Protein AF-A0A7R9WYL9-F1 (afdb_monomer)

InterPro domains:
  IPR022708 Serine/threonine-protein kinase Atg1-like, tMIT domain [PF12063] (160-292)

Secondary structure (DSSP, 8-state):
-PPPPPHHHHHHHHHHHHHHHHHHHHHHHHHHHHHHHHHHHHHHHHHHHHTTS-TT---------PPPP----------------------------------------------------------------------------------S----S--------------------------------HHHHHHHHHHHHHHHHHHHHHHHHHHHHHHHHHHHHHHHHHHHHHHT-S-----------PPPTHHHHHHHHHHHHHHHHHHHHHHHHHHHHHHHHHHHHHHHHHHTT--PPPPPPPPHHHHHHHHHHHHHHHHHHHHHTT-HHHHHHHHHHHHHHHHHHHT-TTS-HHHHHHHHHHHHHHHHHHHHHHHHHHHHHHHHHHTTTTSSS-------PPPPPPP----------

Sequence (421 aa):
STSPPRLDIQLATANKLLATAEDVGRRAISVAHLGDTRAFLAMRLLVSGGESSSMLSSMPMEGVIEEPADAGAANIRGSSNGNVSDSGSRSRGNMRNDDNKNATGDDDDSENGSKGSSSTEVMSSTRRRSSISERAMADAKKIVDEEAEEMPFAIGPEAAPVSLPSRQSHSMYSTSKPANSKPPQAKATPSSIRAHFAEALSCYLKALRMIKSAVSGAQKVGKEYEILSAQMGNQNVAPPAPQSSPASSSPPPTDFAQLMKRCEVTTQWLSGQFKGVLERADASQTEINKMQMAASNRSVPATTPMGIEELIYNHSLACGREGAVKQLLGQHEAARSCYRSAGLLIETLMMEQSITKSDRKILEEYVDGFAVRINEVDQLMMQQSRMATSVTSSRRGSGIVGLIAPPPAAPSFLVSPTLQR

pLDDT: mean 74.79, std 23.96, range [29.45, 98.69]

Organism: NCBI:txid1486917

Solvent-accessible surface area (backbone atoms only — not comparable to full-atom values): 27100 Å² total; per-residue (Å²): 135,82,76,77,78,58,66,67,59,54,51,54,47,42,53,52,46,39,52,49,18,52,50,42,34,56,43,17,50,55,38,31,50,52,13,51,54,28,38,48,53,21,52,51,37,53,59,69,44,49,78,81,61,61,86,79,58,70,73,75,79,86,80,75,91,79,80,88,78,90,80,87,80,89,85,83,86,90,82,88,80,86,81,88,80,85,83,82,84,78,89,76,87,80,80,88,80,82,88,86,80,87,80,91,79,89,82,83,90,81,90,77,89,82,88,77,91,78,86,79,80,76,83,75,78,84,74,79,83,81,86,79,85,89,77,84,87,88,87,84,89,82,82,85,87,90,81,89,79,79,75,97,74,81,78,74,95,82,73,82,83,81,78,75,78,84,76,78,83,70,86,88,86,74,98,67,83,90,68,91,67,76,74,79,78,76,75,62,45,73,65,59,35,42,47,27,24,51,50,13,31,48,24,23,59,50,16,46,53,37,28,52,51,18,39,54,43,23,51,48,41,50,52,58,45,54,53,52,52,54,57,56,62,67,68,68,73,67,80,85,72,93,72,95,73,83,86,74,88,71,79,68,76,60,63,61,57,50,52,52,54,50,36,50,53,48,35,54,50,46,52,53,50,42,52,59,43,48,56,53,30,52,53,31,49,51,52,44,51,56,54,50,66,75,38,75,88,55,95,68,83,79,76,81,75,76,52,63,67,58,52,42,51,56,47,20,55,49,30,38,52,51,12,54,53,28,44,75,70,67,38,44,71,61,13,42,51,24,23,52,53,15,31,47,42,45,55,52,55,68,72,44,87,86,61,50,76,70,58,46,53,56,44,50,54,50,38,53,51,31,52,53,51,39,52,54,44,51,51,52,54,54,53,51,56,56,56,64,59,55,69,70,68,72,81,83,80,76,89,83,82,84,86,81,77,78,78,80,80,75,83,83,78,84,78,78,90,79,82,89,134

Structure (mmCIF, N/CA/C/O backbone):
data_AF-A0A7R9WYL9-F1
#
_entry.id   AF-A0A7R9WYL9-F1
#
loop_
_atom_site.group_PDB
_atom_site.id
_atom_site.type_symbol
_atom_site.label_atom_id
_atom_site.label_alt_id
_atom_site.label_comp_id
_atom_site.label_asym_id
_atom_site.label_entity_id
_atom_site.label_seq_id
_atom_site.pdbx_PDB_ins_code
_atom_site.Cartn_x
_atom_site.Cartn_y
_atom_site.Cartn_z
_atom_site.occupancy
_atom_site.B_iso_or_equiv
_atom_site.auth_seq_id
_atom_site.auth_comp_id
_atom_site.auth_asym_id
_atom_site.auth_atom_id
_atom_site.pdbx_PDB_model_num
ATOM 1 N N . SER A 1 1 ? -26.271 24.055 29.180 1.00 56.97 1 SER A N 1
ATOM 2 C CA . SER A 1 1 ? -25.423 22.928 29.606 1.00 56.97 1 SER A CA 1
ATOM 3 C C . SER A 1 1 ? -25.508 21.848 28.542 1.00 56.97 1 SER A C 1
ATOM 5 O O . SER A 1 1 ? -26.584 21.328 28.283 1.00 56.97 1 SER A O 1
ATOM 7 N N . THR A 1 2 ? -24.415 21.567 27.842 1.00 62.88 2 THR A N 1
ATOM 8 C CA . THR A 1 2 ? -24.343 20.439 26.906 1.00 62.88 2 THR A CA 1
ATOM 9 C C . THR A 1 2 ? -24.115 19.171 27.725 1.00 62.88 2 THR A C 1
ATOM 11 O O . THR A 1 2 ? -23.187 19.122 28.529 1.00 62.88 2 THR A O 1
ATOM 14 N N . SER A 1 3 ? -24.993 18.169 27.605 1.00 68.56 3 SER A N 1
ATOM 15 C CA . SER A 1 3 ? -24.775 16.894 28.297 1.00 68.56 3 SER A CA 1
ATOM 16 C C . SER A 1 3 ? -23.448 16.295 27.822 1.00 68.56 3 SER A C 1
ATOM 18 O O . SER A 1 3 ? -23.204 16.325 26.610 1.00 68.56 3 SER A O 1
ATOM 20 N N . PRO A 1 4 ? -22.605 15.741 28.710 1.00 69.12 4 PRO A N 1
ATOM 21 C CA . PRO A 1 4 ? -21.363 15.111 28.289 1.00 69.12 4 PRO A CA 1
ATOM 22 C C . PRO A 1 4 ? -21.661 14.036 27.229 1.00 69.12 4 PRO A C 1
ATOM 24 O O . PRO A 1 4 ? -22.627 13.278 27.384 1.00 69.12 4 PRO A O 1
ATOM 27 N N . PRO A 1 5 ? -20.888 13.982 26.128 1.00 73.62 5 PRO A N 1
ATOM 28 C CA . PRO A 1 5 ? -21.077 12.966 25.104 1.00 73.62 5 PRO A CA 1
ATOM 29 C C . PRO A 1 5 ? -20.967 11.581 25.743 1.00 73.62 5 PRO A C 1
ATOM 31 O O . PRO A 1 5 ? -20.007 11.308 26.467 1.00 73.62 5 PRO A O 1
ATOM 34 N N . ARG A 1 6 ? -21.965 10.723 25.487 1.00 90.12 6 ARG A N 1
ATOM 35 C CA . ARG A 1 6 ? -22.036 9.363 26.045 1.00 90.12 6 ARG A CA 1
ATOM 36 C C . ARG A 1 6 ? -20.717 8.628 25.788 1.00 90.12 6 ARG A C 1
ATOM 38 O O . ARG A 1 6 ? -20.251 8.610 24.649 1.00 90.12 6 ARG A O 1
ATOM 45 N N . LEU A 1 7 ? -20.135 8.032 26.832 1.00 87.38 7 LEU A N 1
ATOM 46 C CA . LEU A 1 7 ? -18.843 7.328 26.775 1.00 87.38 7 LEU A CA 1
ATOM 47 C C . LEU A 1 7 ? -18.797 6.287 25.647 1.00 87.38 7 LEU A C 1
ATOM 49 O O . LEU A 1 7 ? -17.792 6.189 24.947 1.00 87.38 7 LEU A O 1
ATOM 53 N N . ASP A 1 8 ? -19.913 5.603 25.394 1.00 87.81 8 ASP A N 1
ATOM 54 C CA . ASP A 1 8 ? -20.041 4.617 24.315 1.00 87.81 8 ASP A CA 1
ATOM 55 C C . ASP A 1 8 ? -19.747 5.210 22.927 1.00 87.81 8 ASP A C 1
ATOM 57 O O . ASP A 1 8 ? -19.088 4.584 22.097 1.00 87.81 8 ASP A O 1
ATOM 61 N N . ILE A 1 9 ? -20.188 6.449 22.676 1.00 91.81 9 ILE A N 1
ATOM 62 C CA . ILE A 1 9 ? -19.958 7.148 21.402 1.00 91.81 9 ILE A CA 1
ATOM 63 C C . ILE A 1 9 ? -18.471 7.481 21.254 1.00 91.81 9 ILE A C 1
ATOM 65 O O . ILE A 1 9 ? -17.908 7.346 20.165 1.00 91.81 9 ILE A O 1
ATOM 69 N N . GLN A 1 10 ? -17.821 7.889 22.344 1.00 91.75 10 GLN A N 1
ATOM 70 C CA . GLN A 1 10 ? -16.394 8.203 22.343 1.00 91.75 10 GLN A CA 1
ATOM 71 C C . GLN A 1 10 ? -15.554 6.944 22.111 1.00 91.75 10 GLN A C 1
ATOM 73 O O . GLN A 1 10 ? -14.660 6.954 21.266 1.00 91.75 10 GLN A O 1
ATOM 78 N N . LEU A 1 11 ? -15.902 5.834 22.770 1.00 90.81 11 LEU A N 1
ATOM 79 C CA . LEU A 1 11 ? -15.241 4.541 22.593 1.00 90.81 11 LEU A CA 1
ATOM 80 C C . LEU A 1 11 ? -15.385 4.018 21.157 1.00 90.81 11 LEU A C 1
ATOM 82 O O . LEU A 1 11 ? -14.402 3.603 20.539 1.00 90.81 11 LEU A O 1
ATOM 86 N N . ALA A 1 12 ? -16.592 4.089 20.590 1.00 92.69 12 ALA A N 1
ATOM 87 C CA . ALA A 1 12 ? -16.840 3.704 19.203 1.00 92.69 12 ALA A CA 1
ATOM 88 C C . ALA A 1 12 ? -16.039 4.572 18.216 1.00 92.69 12 ALA A C 1
ATOM 90 O O . ALA A 1 12 ? -15.465 4.059 17.252 1.00 92.69 12 ALA A O 1
ATOM 91 N N . THR A 1 13 ? -15.951 5.878 18.482 1.00 94.69 13 THR A N 1
ATOM 92 C CA . THR A 1 13 ? -15.170 6.822 17.670 1.00 94.69 13 THR A CA 1
ATOM 93 C C . THR A 1 13 ? -13.675 6.509 17.737 1.00 94.69 13 THR A C 1
ATOM 95 O O . THR A 1 13 ? -13.032 6.398 16.694 1.00 94.69 13 THR A O 1
ATOM 98 N N . ALA A 1 14 ? -13.132 6.280 18.934 1.00 94.56 14 ALA A N 1
ATOM 99 C CA . ALA A 1 14 ? -11.739 5.891 19.149 1.00 94.56 14 ALA A CA 1
ATOM 100 C C . ALA A 1 14 ? -11.385 4.591 18.409 1.00 94.56 14 ALA A C 1
ATOM 102 O O . ALA A 1 14 ? -10.380 4.525 17.699 1.00 94.56 14 ALA A O 1
ATOM 103 N N . ASN A 1 15 ? -12.249 3.576 18.492 1.00 95.44 15 ASN A N 1
ATOM 104 C CA . ASN A 1 15 ? -12.060 2.317 17.774 1.00 95.44 15 ASN A CA 1
ATOM 105 C C . ASN A 1 15 ? -12.069 2.513 16.245 1.00 95.44 15 ASN A C 1
ATOM 107 O O . ASN A 1 15 ? -11.243 1.930 15.540 1.00 95.44 15 ASN A O 1
ATOM 111 N N . LYS A 1 16 ? -12.956 3.371 15.719 1.00 97.06 16 LYS A N 1
ATOM 112 C CA . LYS A 1 16 ? -13.002 3.713 14.287 1.00 97.06 16 LYS A CA 1
ATOM 113 C C . LYS A 1 16 ? -11.744 4.458 13.831 1.00 97.06 16 LYS A C 1
ATOM 115 O O . LYS A 1 16 ? -11.208 4.155 12.764 1.00 97.06 16 LYS A O 1
ATOM 120 N N . LEU A 1 17 ? -11.254 5.406 14.628 1.00 97.19 17 LEU A N 1
ATOM 121 C CA . LEU A 1 17 ? -10.015 6.135 14.344 1.00 97.19 17 LEU A CA 1
ATOM 122 C C . LEU A 1 17 ? -8.801 5.201 14.347 1.00 97.19 17 LEU A C 1
ATOM 124 O O . LEU A 1 17 ? -7.984 5.272 13.430 1.00 97.19 17 LEU A O 1
ATOM 128 N N . LEU A 1 18 ? -8.716 4.280 15.312 1.00 97.56 18 LEU A N 1
ATOM 129 C CA . LEU A 1 18 ? -7.647 3.282 15.359 1.00 97.56 18 LEU A CA 1
ATOM 130 C C . LEU A 1 18 ? -7.692 2.349 14.144 1.00 97.56 18 LEU A C 1
ATOM 132 O O . LEU A 1 18 ? -6.665 2.122 13.510 1.00 97.56 18 LEU A O 1
ATOM 136 N N . ALA A 1 19 ? -8.878 1.863 13.767 1.00 97.50 19 ALA A N 1
ATOM 137 C CA . ALA A 1 19 ? -9.046 1.045 12.566 1.00 97.50 19 ALA A CA 1
ATOM 138 C C . ALA A 1 19 ? -8.633 1.798 11.288 1.00 97.50 19 ALA A C 1
ATOM 140 O O . ALA A 1 19 ? -7.991 1.224 10.412 1.00 97.50 19 ALA A O 1
ATOM 141 N N . THR A 1 20 ? -8.938 3.096 11.208 1.00 97.44 20 THR A N 1
ATOM 142 C CA . THR A 1 20 ? -8.508 3.955 10.094 1.00 97.44 20 THR A CA 1
ATOM 143 C C . THR A 1 20 ? -6.983 4.085 10.060 1.00 97.44 20 THR A C 1
ATOM 145 O O . THR A 1 20 ? -6.377 3.940 9.004 1.00 97.44 20 THR A O 1
ATOM 148 N N . ALA A 1 21 ? -6.335 4.300 11.209 1.00 97.88 21 ALA A N 1
ATOM 149 C CA . ALA A 1 21 ? -4.876 4.368 11.291 1.00 97.88 21 ALA A CA 1
ATOM 150 C C . ALA A 1 21 ? -4.206 3.051 10.857 1.00 97.88 21 ALA A C 1
ATOM 152 O O . ALA A 1 21 ? -3.225 3.070 10.112 1.00 97.88 21 ALA A O 1
ATOM 153 N N . GLU A 1 22 ? -4.751 1.904 11.270 1.00 98.06 22 GLU A N 1
ATOM 154 C CA . GLU A 1 22 ? -4.279 0.587 10.828 1.00 98.06 22 GLU A CA 1
ATOM 155 C C . GLU A 1 22 ? -4.400 0.410 9.307 1.00 98.06 22 GLU A C 1
ATOM 157 O O . GLU A 1 22 ? -3.471 -0.100 8.677 1.00 98.06 22 GLU A O 1
ATOM 162 N N . ASP A 1 23 ? -5.522 0.827 8.714 1.00 97.19 23 ASP A N 1
ATOM 163 C CA . ASP A 1 23 ? -5.755 0.757 7.268 1.00 97.19 23 ASP A CA 1
ATOM 164 C C . ASP A 1 23 ? -4.734 1.599 6.488 1.00 97.19 23 ASP A C 1
ATOM 166 O O . ASP A 1 23 ? -4.032 1.082 5.614 1.00 97.19 23 ASP A O 1
ATOM 170 N N . VAL A 1 24 ? -4.541 2.861 6.887 1.00 97.69 24 VAL A N 1
ATOM 171 C CA . VAL A 1 24 ? -3.526 3.750 6.293 1.00 97.69 24 VAL A CA 1
ATOM 172 C C . VAL A 1 24 ? -2.123 3.150 6.407 1.00 97.69 24 VAL A C 1
ATOM 174 O O . VAL A 1 24 ? -1.345 3.213 5.453 1.00 97.69 24 VAL A O 1
ATOM 177 N N . GLY A 1 25 ? -1.801 2.514 7.535 1.00 97.75 25 GLY A N 1
ATOM 178 C CA . GLY A 1 25 ? -0.542 1.794 7.722 1.00 97.75 25 GLY A CA 1
ATOM 179 C C . GLY A 1 25 ? -0.333 0.655 6.722 1.00 97.75 25 GLY A C 1
ATOM 180 O O . GLY A 1 25 ? 0.726 0.563 6.103 1.00 97.75 25 GLY A O 1
ATOM 181 N N . ARG A 1 26 ? -1.343 -0.200 6.512 1.00 97.12 26 ARG A N 1
ATOM 182 C CA . ARG A 1 26 ? -1.270 -1.317 5.544 1.00 97.12 26 ARG A CA 1
ATOM 183 C C . ARG A 1 26 ? -1.110 -0.823 4.107 1.00 97.12 26 ARG A C 1
ATOM 185 O O . ARG A 1 26 ? -0.323 -1.388 3.342 1.00 97.12 26 ARG A O 1
ATOM 192 N N . ARG A 1 27 ? -1.817 0.249 3.745 1.00 97.31 27 ARG A N 1
ATOM 193 C CA . ARG A 1 27 ? -1.675 0.913 2.441 1.00 97.31 27 ARG A CA 1
ATOM 194 C C . ARG A 1 27 ? -0.262 1.442 2.240 1.00 97.31 27 ARG A C 1
ATOM 196 O O . ARG A 1 27 ? 0.357 1.173 1.214 1.00 97.31 27 ARG A O 1
ATOM 203 N N . ALA A 1 28 ? 0.288 2.110 3.250 1.00 97.94 28 ALA A N 1
ATOM 204 C CA . ALA A 1 28 ? 1.641 2.643 3.192 1.00 97.94 28 ALA A CA 1
ATOM 205 C C . ALA A 1 28 ? 2.699 1.551 2.969 1.00 97.94 28 ALA A C 1
ATOM 207 O O . ALA A 1 28 ? 3.619 1.735 2.176 1.00 97.94 28 ALA A O 1
ATOM 208 N N . ILE A 1 29 ? 2.543 0.389 3.608 1.00 98.00 29 ILE A N 1
ATOM 209 C CA . ILE A 1 29 ? 3.430 -0.766 3.395 1.00 98.00 29 ILE A CA 1
ATOM 210 C C . ILE A 1 29 ? 3.312 -1.298 1.966 1.00 98.00 29 ILE A C 1
ATOM 212 O O . ILE A 1 29 ? 4.320 -1.639 1.357 1.00 98.00 29 ILE A O 1
ATOM 216 N N . SER A 1 30 ? 2.106 -1.311 1.396 1.00 97.38 30 SER A N 1
ATOM 217 C CA . SER A 1 30 ? 1.908 -1.708 -0.005 1.00 97.38 30 SER A CA 1
ATOM 218 C C . SER A 1 30 ? 2.648 -0.769 -0.968 1.00 97.38 30 SER A C 1
ATOM 220 O O . SER A 1 30 ? 3.282 -1.231 -1.915 1.00 97.38 30 SER A O 1
ATOM 222 N N . VAL A 1 31 ? 2.656 0.539 -0.688 1.00 97.88 31 VAL A N 1
ATOM 223 C CA . VAL A 1 31 ? 3.465 1.518 -1.439 1.00 97.88 31 VAL A CA 1
ATOM 224 C C . VAL A 1 31 ? 4.966 1.289 -1.223 1.00 97.88 31 VAL A C 1
ATOM 226 O O . VAL A 1 31 ? 5.741 1.393 -2.171 1.00 97.88 31 VAL A O 1
ATOM 229 N N . ALA A 1 32 ? 5.400 0.924 -0.014 1.00 98.31 32 ALA A N 1
ATOM 230 C CA . ALA A 1 32 ? 6.799 0.578 0.239 1.00 98.31 32 ALA A CA 1
ATOM 231 C C . ALA A 1 32 ? 7.244 -0.672 -0.544 1.00 98.31 32 ALA A C 1
ATOM 233 O O . ALA A 1 32 ? 8.326 -0.660 -1.119 1.00 98.31 32 ALA A O 1
ATOM 234 N N . HIS A 1 33 ? 6.402 -1.704 -0.659 1.00 97.75 33 HIS A N 1
ATOM 235 C CA . HIS A 1 33 ? 6.695 -2.893 -1.475 1.00 97.75 33 HIS A CA 1
ATOM 236 C C . HIS A 1 33 ? 6.811 -2.582 -2.976 1.00 97.75 33 HIS A C 1
ATOM 238 O O . HIS A 1 33 ? 7.617 -3.191 -3.687 1.00 97.75 33 HIS A O 1
ATOM 244 N N . LEU A 1 34 ? 6.049 -1.604 -3.476 1.00 97.69 34 LEU A N 1
ATOM 245 C CA . LEU A 1 34 ? 6.277 -1.067 -4.820 1.00 97.69 34 LEU A CA 1
ATOM 246 C C . LEU A 1 34 ? 7.682 -0.450 -4.919 1.00 97.69 34 LEU A C 1
ATOM 248 O O . LEU A 1 34 ? 8.397 -0.720 -5.884 1.00 97.69 34 LEU A O 1
ATOM 252 N N . GLY A 1 35 ? 8.109 0.295 -3.897 1.00 98.06 35 GLY A N 1
ATOM 253 C CA . GLY A 1 35 ? 9.484 0.787 -3.776 1.00 98.06 35 GLY A CA 1
ATOM 254 C C . GLY A 1 35 ? 10.525 -0.335 -3.832 1.00 98.06 35 GLY A C 1
ATOM 255 O O . GLY A 1 35 ? 11.459 -0.253 -4.631 1.00 98.06 35 GLY A O 1
ATOM 256 N N . ASP A 1 36 ? 10.315 -1.423 -3.083 1.00 98.19 36 ASP A N 1
ATOM 257 C CA . ASP A 1 36 ? 11.204 -2.596 -3.078 1.00 98.19 36 ASP A CA 1
ATOM 258 C C . ASP A 1 36 ? 11.326 -3.208 -4.481 1.00 98.19 36 ASP A C 1
ATOM 260 O O . ASP A 1 36 ? 12.420 -3.546 -4.934 1.00 98.19 36 ASP A O 1
ATOM 264 N N . THR A 1 37 ? 10.213 -3.289 -5.215 1.00 97.50 37 THR A N 1
ATOM 265 C CA . THR A 1 37 ? 10.191 -3.802 -6.593 1.00 97.50 37 THR A CA 1
ATOM 266 C C . THR A 1 37 ? 11.036 -2.933 -7.527 1.00 97.50 37 THR A C 1
ATOM 268 O O . THR A 1 37 ? 11.761 -3.452 -8.378 1.00 97.50 37 THR A O 1
ATOM 271 N N . ARG A 1 38 ? 10.992 -1.604 -7.368 1.00 97.50 38 ARG A N 1
ATOM 272 C CA . ARG A 1 38 ? 11.806 -0.668 -8.162 1.00 97.50 38 ARG A CA 1
ATOM 273 C C . ARG A 1 38 ? 13.283 -0.737 -7.797 1.00 97.50 38 ARG A C 1
ATOM 275 O O . ARG A 1 38 ? 14.119 -0.830 -8.695 1.00 97.50 38 ARG A O 1
ATOM 282 N N . ALA A 1 39 ? 13.605 -0.790 -6.507 1.00 97.94 39 ALA A N 1
ATOM 283 C CA . ALA A 1 39 ? 14.974 -0.984 -6.040 1.00 97.94 39 ALA A CA 1
ATOM 284 C C . ALA A 1 39 ? 15.554 -2.316 -6.549 1.00 97.94 39 ALA A C 1
ATOM 286 O O . ALA A 1 39 ? 16.678 -2.355 -7.045 1.00 97.94 39 ALA A O 1
ATOM 287 N N . PHE A 1 40 ? 14.765 -3.394 -6.524 1.00 97.69 40 PHE A N 1
ATOM 288 C CA . PHE A 1 40 ? 15.161 -4.693 -7.065 1.00 97.69 40 PHE A CA 1
ATOM 289 C C . PHE A 1 40 ? 15.461 -4.637 -8.568 1.00 97.69 40 PHE A C 1
ATOM 291 O O . PHE A 1 40 ? 16.472 -5.184 -9.008 1.00 97.69 40 PHE A O 1
ATOM 298 N N . LEU A 1 41 ? 14.636 -3.947 -9.365 1.00 96.06 41 LEU A N 1
ATOM 299 C CA . LEU A 1 41 ? 14.913 -3.755 -10.793 1.00 96.06 41 LEU A CA 1
ATOM 300 C C . LEU A 1 41 ? 16.233 -3.010 -11.020 1.00 96.06 41 LEU A C 1
ATOM 302 O O . LEU A 1 41 ? 17.016 -3.418 -11.879 1.00 96.06 41 LEU A O 1
ATOM 306 N N . ALA A 1 42 ? 16.504 -1.970 -10.231 1.00 96.12 42 ALA A N 1
ATOM 307 C CA . ALA A 1 42 ? 17.756 -1.224 -10.301 1.00 96.12 42 ALA A CA 1
ATOM 308 C C . ALA A 1 42 ? 18.969 -2.104 -9.954 1.00 96.12 42 ALA A C 1
ATOM 310 O O . ALA A 1 42 ? 19.937 -2.150 -10.713 1.00 96.12 42 ALA A O 1
ATOM 311 N N . MET A 1 43 ? 18.891 -2.864 -8.856 1.00 96.44 43 MET A N 1
ATOM 312 C CA . MET A 1 43 ? 19.940 -3.805 -8.445 1.00 96.44 43 MET A CA 1
ATOM 313 C C . MET A 1 43 ? 20.181 -4.889 -9.496 1.00 96.44 43 MET A C 1
ATOM 315 O O . MET A 1 43 ? 21.325 -5.188 -9.826 1.00 96.44 43 MET A O 1
ATOM 319 N N . ARG A 1 44 ? 19.117 -5.439 -10.086 1.00 95.12 44 ARG A N 1
ATOM 320 C CA . ARG A 1 44 ? 19.232 -6.433 -11.157 1.00 95.12 44 ARG A CA 1
ATOM 321 C C . ARG A 1 44 ? 19.978 -5.868 -12.367 1.00 95.12 44 ARG A C 1
ATOM 323 O O . ARG A 1 44 ? 20.836 -6.546 -12.919 1.00 95.12 44 ARG A O 1
ATOM 330 N N . LEU A 1 45 ? 19.686 -4.626 -12.758 1.00 93.94 45 LEU A N 1
ATOM 331 C CA . LEU A 1 45 ? 20.388 -3.947 -13.850 1.00 93.94 45 LEU A CA 1
ATOM 332 C C . LEU A 1 45 ? 21.859 -3.652 -13.518 1.00 93.94 45 LEU A C 1
ATOM 334 O O . LEU A 1 45 ? 22.696 -3.747 -14.413 1.00 93.94 45 LEU A O 1
ATOM 338 N N . LEU A 1 46 ? 22.184 -3.330 -12.261 1.00 92.94 46 LEU A N 1
ATOM 339 C CA . LEU A 1 46 ? 23.573 -3.182 -11.807 1.00 92.94 46 LEU A CA 1
ATOM 340 C C . LEU A 1 46 ? 24.353 -4.490 -11.960 1.00 92.94 46 LEU A C 1
ATOM 342 O O . LEU A 1 46 ? 25.445 -4.482 -12.525 1.00 92.94 46 LEU A O 1
ATOM 346 N N . VAL A 1 47 ? 23.775 -5.606 -11.509 1.00 92.06 47 VAL A N 1
ATOM 347 C CA . VAL A 1 47 ? 24.406 -6.932 -11.598 1.00 92.06 47 VAL A CA 1
ATOM 348 C C . VAL A 1 47 ? 24.584 -7.348 -13.059 1.00 92.06 47 VAL A C 1
ATOM 350 O O . VAL A 1 47 ? 25.690 -7.691 -13.464 1.00 92.06 47 VAL A O 1
ATOM 353 N N . SER A 1 48 ? 23.539 -7.233 -13.885 1.00 89.94 48 SER A N 1
ATOM 354 C CA . SER A 1 48 ? 23.615 -7.600 -15.307 1.00 89.94 48 SER A CA 1
ATOM 355 C C . SER A 1 48 ? 24.512 -6.676 -16.141 1.00 89.94 48 SER A C 1
ATOM 357 O O . SER A 1 48 ? 25.016 -7.089 -17.179 1.00 89.94 48 SER A O 1
ATOM 359 N N . GLY A 1 49 ? 24.707 -5.419 -15.731 1.00 84.38 49 GLY A N 1
ATOM 360 C CA . GLY A 1 49 ? 25.595 -4.480 -16.422 1.00 84.38 49 GLY A CA 1
ATOM 361 C C . GLY A 1 49 ? 27.082 -4.691 -16.114 1.00 84.38 49 GLY A C 1
ATOM 362 O O . GLY A 1 49 ? 27.930 -4.363 -16.949 1.00 84.38 49 GLY A O 1
ATOM 363 N N . GLY A 1 50 ? 27.401 -5.249 -14.940 1.00 71.06 50 GLY A N 1
ATOM 364 C CA . GLY A 1 50 ? 28.772 -5.445 -14.461 1.00 71.06 50 GLY A CA 1
ATOM 365 C C . GLY A 1 50 ? 29.570 -6.496 -15.237 1.00 71.06 50 GLY A C 1
ATOM 366 O O . GLY A 1 50 ? 30.780 -6.349 -15.391 1.00 71.06 50 GLY A O 1
ATOM 367 N N . GLU A 1 51 ? 28.906 -7.505 -15.805 1.00 61.03 51 GLU A N 1
ATOM 368 C CA . GLU A 1 51 ? 29.568 -8.623 -16.500 1.00 61.03 51 GLU A CA 1
ATOM 369 C C . GLU A 1 51 ? 30.261 -8.201 -17.807 1.00 61.03 51 GLU A C 1
ATOM 371 O O . GLU A 1 51 ? 31.242 -8.810 -18.226 1.00 61.03 51 GLU A O 1
ATOM 376 N N . SER A 1 52 ? 29.819 -7.102 -18.425 1.00 56.72 52 SER A N 1
ATOM 377 C CA . SER A 1 52 ? 30.471 -6.523 -19.610 1.00 56.72 52 SER A CA 1
ATOM 378 C C . SER A 1 52 ? 31.647 -5.589 -19.295 1.00 56.72 52 SER A C 1
ATOM 380 O O . SER A 1 52 ? 32.303 -5.111 -20.219 1.00 56.72 52 SER A O 1
ATOM 382 N N . SER A 1 53 ? 31.937 -5.330 -18.016 1.00 51.88 53 SER A N 1
ATOM 383 C CA . SER A 1 53 ? 33.035 -4.465 -17.580 1.00 51.88 53 SER A CA 1
ATOM 384 C C . SER A 1 53 ? 34.145 -5.274 -16.900 1.00 51.88 53 SER A C 1
ATOM 386 O O . SER A 1 53 ? 34.409 -5.132 -15.714 1.00 51.88 53 SER A O 1
ATOM 388 N N . SER A 1 54 ? 34.858 -6.077 -17.691 1.00 52.50 54 SER A N 1
ATOM 389 C CA . SER A 1 54 ? 36.314 -6.218 -17.542 1.00 52.50 54 SER A CA 1
ATOM 390 C C . SER A 1 54 ? 36.882 -6.848 -16.250 1.00 52.50 54 SER A C 1
ATOM 392 O O . SER A 1 54 ? 38.006 -6.521 -15.877 1.00 52.50 54 SER A O 1
ATOM 394 N N . MET A 1 55 ? 36.200 -7.806 -15.603 1.00 52.19 55 MET A N 1
ATOM 395 C CA . MET A 1 55 ? 36.876 -8.718 -14.646 1.00 52.19 55 MET A CA 1
ATOM 396 C C . MET A 1 55 ? 37.618 -9.883 -15.322 1.00 52.19 55 MET A C 1
ATOM 398 O O . MET A 1 55 ? 38.426 -10.549 -14.688 1.00 52.19 55 MET A O 1
ATOM 402 N N . LEU A 1 56 ? 37.432 -10.059 -16.634 1.00 51.00 56 LEU A N 1
ATOM 403 C CA . LEU A 1 56 ? 38.379 -10.762 -17.505 1.00 51.00 56 LEU A CA 1
ATOM 404 C C . LEU A 1 56 ? 39.290 -9.762 -18.231 1.00 51.00 56 LEU A C 1
ATOM 406 O O . LEU A 1 56 ? 39.666 -9.977 -19.381 1.00 51.00 56 LEU A O 1
ATOM 410 N N . SER A 1 57 ? 39.652 -8.654 -17.570 1.00 46.12 57 SER A N 1
ATOM 411 C CA . SER A 1 57 ? 40.941 -8.030 -17.858 1.00 46.12 57 SER A CA 1
ATOM 412 C C . SER A 1 57 ? 41.976 -9.075 -17.482 1.00 46.12 57 SER A C 1
ATOM 414 O O . SER A 1 57 ? 42.361 -9.178 -16.319 1.00 46.12 57 SER A O 1
ATOM 416 N N . SER A 1 58 ? 42.338 -9.903 -18.461 1.00 50.16 58 SER A N 1
ATOM 417 C CA . SER A 1 58 ? 43.546 -10.706 -18.465 1.00 50.16 58 SER A CA 1
ATOM 418 C C . SER A 1 58 ? 44.616 -9.910 -17.736 1.00 50.16 58 SER A C 1
ATOM 420 O O . SER A 1 58 ? 45.038 -8.865 -18.237 1.00 50.16 58 SER A O 1
ATOM 422 N N . MET A 1 59 ? 45.023 -10.355 -16.546 1.00 46.88 59 MET A N 1
ATOM 423 C CA . MET A 1 59 ? 46.360 -9.991 -16.115 1.00 46.88 59 MET A CA 1
ATOM 424 C C . MET A 1 59 ? 47.243 -10.449 -17.277 1.00 46.88 59 MET A C 1
ATOM 426 O O . MET A 1 59 ? 47.169 -11.633 -17.629 1.00 46.88 59 MET A O 1
ATOM 430 N N . PRO A 1 60 ? 47.950 -9.544 -17.976 1.00 52.47 60 PRO A N 1
ATOM 431 C CA . PRO A 1 60 ? 48.958 -10.003 -18.907 1.00 52.47 60 PRO A CA 1
ATOM 432 C C . PRO A 1 60 ? 49.854 -10.914 -18.072 1.00 52.47 60 PRO A C 1
ATOM 434 O O . PRO A 1 60 ? 50.336 -10.508 -17.016 1.00 52.47 60 PRO A O 1
ATOM 437 N N . MET A 1 61 ? 49.961 -12.180 -18.466 1.00 59.22 61 MET A N 1
ATOM 438 C CA . MET A 1 61 ? 50.973 -13.066 -17.914 1.00 59.22 61 MET A CA 1
ATOM 439 C C . MET A 1 61 ? 52.311 -12.431 -18.284 1.00 59.22 61 MET A C 1
ATOM 441 O O . MET A 1 61 ? 52.814 -12.599 -19.392 1.00 59.22 61 MET A O 1
ATOM 445 N N . GLU A 1 62 ? 52.820 -11.605 -17.378 1.00 63.78 62 GLU A N 1
ATOM 446 C CA . GLU A 1 62 ? 54.131 -10.993 -17.444 1.00 63.78 62 GLU A CA 1
ATOM 447 C C . GLU A 1 62 ? 55.149 -12.123 -17.305 1.00 63.78 62 GLU A C 1
ATOM 449 O O . GLU A 1 62 ? 55.410 -12.618 -16.211 1.00 63.78 62 GLU A O 1
ATOM 454 N N . GLY A 1 63 ? 55.621 -12.630 -18.446 1.00 64.94 63 GLY A N 1
ATOM 455 C CA . GLY A 1 63 ? 56.531 -13.769 -18.448 1.00 64.94 63 GLY A CA 1
ATOM 456 C C . GLY A 1 63 ? 56.728 -14.491 -19.775 1.00 64.94 63 GLY A C 1
ATOM 457 O O . GLY A 1 63 ? 56.877 -15.705 -19.753 1.00 64.94 63 GLY A O 1
ATOM 458 N N . VAL A 1 64 ? 56.759 -13.794 -20.915 1.00 52.81 64 VAL A N 1
ATOM 459 C CA . VAL A 1 64 ? 57.461 -14.298 -22.109 1.00 52.81 64 VAL A CA 1
ATOM 460 C C . VAL A 1 64 ? 58.213 -13.126 -22.734 1.00 52.81 64 VAL A C 1
ATOM 462 O O . VAL A 1 64 ? 57.630 -12.254 -23.371 1.00 52.81 64 VAL A O 1
ATOM 465 N N . ILE A 1 65 ? 59.518 -13.082 -22.470 1.00 57.59 65 ILE A N 1
ATOM 466 C CA . ILE A 1 65 ? 60.470 -12.176 -23.111 1.00 57.59 65 ILE A CA 1
ATOM 467 C C . ILE A 1 65 ? 60.722 -12.757 -24.505 1.00 57.59 65 ILE A C 1
ATOM 469 O O . ILE A 1 65 ? 61.492 -13.705 -24.637 1.00 57.59 65 ILE A O 1
ATOM 473 N N . GLU A 1 66 ? 60.040 -12.242 -25.528 1.00 60.22 66 GLU A N 1
ATOM 474 C CA . GLU A 1 66 ? 60.435 -12.483 -26.917 1.00 60.22 66 GLU A CA 1
ATOM 475 C C . GLU A 1 66 ? 61.435 -11.411 -27.363 1.00 60.22 66 GLU A C 1
ATOM 477 O O . GLU A 1 66 ? 61.246 -10.207 -27.183 1.00 60.22 66 GLU A O 1
ATOM 482 N N . GLU A 1 67 ? 62.545 -11.919 -27.882 1.00 59.06 67 GLU A N 1
ATOM 483 C CA . GLU A 1 67 ? 63.743 -11.232 -28.343 1.00 59.06 67 GLU A CA 1
ATOM 484 C C . GLU A 1 67 ? 63.449 -10.382 -29.602 1.00 59.06 67 GLU A C 1
ATOM 486 O O . GLU A 1 67 ? 62.741 -10.846 -30.501 1.00 59.06 67 GLU A O 1
ATOM 491 N N . PRO A 1 68 ? 63.958 -9.139 -29.710 1.00 53.56 68 PRO A N 1
ATOM 492 C CA . PRO A 1 68 ? 63.661 -8.270 -30.844 1.00 53.56 68 PRO A CA 1
ATOM 493 C C . PRO A 1 68 ? 64.526 -8.623 -32.061 1.00 53.56 68 PRO A C 1
ATOM 495 O O . PRO A 1 68 ? 65.745 -8.456 -32.037 1.00 53.56 68 PRO A O 1
ATOM 498 N N . ALA A 1 69 ? 63.886 -9.034 -33.157 1.00 52.44 69 ALA A N 1
ATOM 499 C CA . ALA A 1 69 ? 64.495 -9.018 -34.482 1.00 52.44 69 ALA A CA 1
ATOM 500 C C . ALA A 1 69 ? 64.131 -7.713 -35.207 1.00 52.44 69 ALA A C 1
ATOM 502 O O . ALA A 1 69 ? 62.965 -7.428 -35.485 1.00 52.44 69 ALA A O 1
ATOM 503 N N . ASP A 1 70 ? 65.172 -6.939 -35.500 1.00 50.47 70 ASP A N 1
ATOM 504 C CA . ASP A 1 70 ? 65.212 -5.832 -36.450 1.00 50.47 70 ASP A CA 1
ATOM 505 C C . ASP A 1 70 ? 64.511 -6.162 -37.777 1.00 50.47 70 ASP A C 1
ATOM 507 O O . ASP A 1 70 ? 64.813 -7.176 -38.404 1.00 50.47 70 ASP A O 1
ATOM 511 N N . ALA A 1 71 ? 63.665 -5.246 -38.258 1.00 44.59 71 ALA A N 1
ATOM 512 C CA . ALA A 1 71 ? 63.745 -4.686 -39.614 1.00 44.59 71 ALA A CA 1
ATOM 513 C C . ALA A 1 71 ? 62.567 -3.734 -39.861 1.00 44.59 71 ALA A C 1
ATOM 515 O O . ALA A 1 71 ? 61.397 -4.090 -39.735 1.0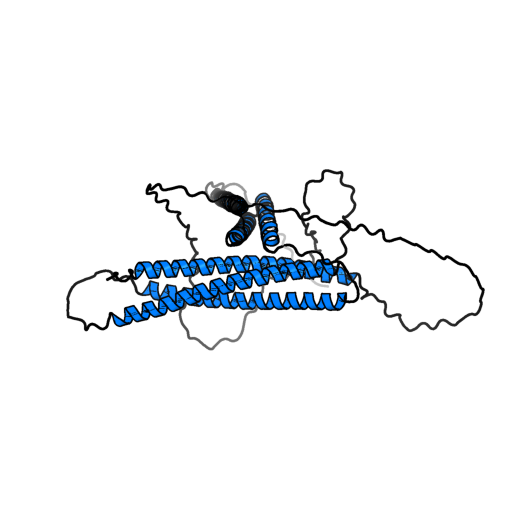0 44.59 71 ALA A O 1
ATOM 516 N N . GLY A 1 72 ? 62.894 -2.497 -40.226 1.00 43.69 72 GLY A N 1
ATOM 517 C CA . GLY A 1 72 ? 61.923 -1.452 -40.509 1.00 43.69 72 GLY A CA 1
ATOM 518 C C . GLY A 1 72 ? 61.204 -1.581 -41.848 1.00 43.69 72 GLY A C 1
ATOM 519 O O . GLY A 1 72 ? 61.577 -2.365 -42.710 1.00 43.69 72 GLY A O 1
ATOM 520 N N . ALA A 1 73 ? 60.211 -0.718 -42.038 1.00 42.56 73 ALA A N 1
ATOM 521 C CA . ALA A 1 73 ? 60.015 0.064 -43.256 1.00 42.56 73 ALA A CA 1
ATOM 522 C C . ALA A 1 73 ? 58.825 1.005 -43.054 1.00 42.56 73 ALA A C 1
ATOM 524 O O . ALA A 1 73 ? 57.782 0.640 -42.517 1.00 42.56 73 ALA A O 1
ATOM 525 N N . ALA A 1 74 ? 59.023 2.237 -43.503 1.00 48.38 74 ALA A N 1
ATOM 526 C CA . ALA A 1 74 ? 58.042 3.300 -43.567 1.00 48.38 74 ALA A CA 1
ATOM 527 C C . ALA A 1 74 ? 56.760 2.890 -44.309 1.00 48.38 74 ALA A C 1
ATOM 529 O O . ALA A 1 74 ? 56.841 2.266 -45.364 1.00 48.38 74 ALA A O 1
ATOM 530 N N . ASN A 1 75 ? 55.603 3.406 -43.878 1.00 40.75 75 ASN A N 1
ATOM 531 C CA . ASN A 1 75 ? 54.732 4.048 -44.856 1.00 40.75 75 ASN A CA 1
ATOM 532 C C . ASN A 1 75 ? 53.800 5.111 -44.267 1.00 40.75 75 ASN A C 1
ATOM 534 O O . ASN A 1 75 ? 53.268 5.003 -43.166 1.00 40.75 75 ASN A O 1
ATOM 538 N N . ILE A 1 76 ? 53.657 6.149 -45.078 1.00 46.53 76 ILE A N 1
ATOM 539 C CA . ILE A 1 76 ? 52.968 7.419 -44.893 1.00 46.53 76 ILE A CA 1
ATOM 540 C C . ILE A 1 76 ? 51.559 7.311 -45.509 1.00 46.53 76 ILE A C 1
ATOM 542 O O . ILE A 1 76 ? 51.358 6.541 -46.445 1.00 46.53 76 ILE A O 1
ATOM 546 N N . ARG A 1 77 ? 50.654 8.203 -45.069 1.00 37.12 77 ARG A N 1
ATOM 547 C CA . ARG A 1 77 ? 49.266 8.491 -45.521 1.00 37.12 77 ARG A CA 1
ATOM 548 C C . ARG A 1 77 ? 48.216 7.764 -44.679 1.00 37.12 77 ARG A C 1
ATOM 550 O O . ARG A 1 77 ? 48.248 6.557 -44.548 1.00 37.12 77 ARG A O 1
ATOM 557 N N . GLY A 1 78 ? 47.240 8.424 -44.070 1.00 39.25 78 GLY A N 1
ATOM 558 C CA . GLY A 1 78 ? 46.637 9.721 -44.359 1.00 39.25 78 GLY A CA 1
ATOM 559 C C . GLY A 1 78 ? 45.131 9.493 -44.434 1.00 39.25 78 GLY A C 1
ATOM 560 O O . GLY A 1 78 ? 44.677 8.802 -45.337 1.00 39.25 78 GLY A O 1
ATOM 561 N N . SER A 1 79 ? 44.364 10.016 -43.478 1.00 43.41 79 SER A N 1
ATOM 562 C CA . SER A 1 79 ? 42.902 10.141 -43.581 1.00 43.41 79 SER A CA 1
ATOM 563 C C . SER A 1 79 ? 42.391 11.116 -42.530 1.00 43.41 79 SER A C 1
ATOM 565 O O . SER A 1 79 ? 42.056 10.774 -41.400 1.00 43.41 79 SER A O 1
ATOM 567 N N . SER A 1 80 ? 42.379 12.373 -42.945 1.00 44.53 80 SER A N 1
ATOM 568 C CA . SER A 1 80 ? 41.593 13.463 -42.394 1.00 44.53 80 SER A CA 1
ATOM 569 C C . SER A 1 80 ? 40.117 13.255 -42.742 1.00 44.53 80 SER A C 1
ATOM 571 O O . SER A 1 80 ? 39.754 13.387 -43.908 1.00 44.53 80 SER A O 1
ATOM 573 N N . ASN A 1 81 ? 39.272 12.986 -41.745 1.00 42.38 81 ASN A N 1
ATOM 574 C CA . ASN A 1 81 ? 37.820 13.124 -41.865 1.00 42.38 81 ASN A CA 1
ATOM 575 C C . ASN A 1 81 ? 37.356 14.261 -40.955 1.00 42.38 81 ASN A C 1
ATOM 577 O O . ASN A 1 81 ? 37.205 14.096 -39.745 1.00 42.38 81 ASN A O 1
ATOM 581 N N . GLY A 1 82 ? 37.154 15.427 -41.565 1.00 42.06 82 GLY A N 1
ATOM 582 C CA . GLY A 1 82 ? 36.390 16.516 -40.979 1.00 42.06 82 GLY A CA 1
ATOM 583 C C . GLY A 1 82 ? 34.904 16.252 -41.181 1.00 42.06 82 GLY A C 1
ATOM 584 O O . GLY A 1 82 ? 34.456 16.132 -42.316 1.00 42.06 82 GLY A O 1
ATOM 585 N N . ASN A 1 83 ? 34.147 16.195 -40.087 1.00 39.75 83 ASN A N 1
ATOM 586 C CA . ASN A 1 83 ? 32.698 16.344 -40.123 1.00 39.75 83 ASN A CA 1
ATOM 587 C C . ASN A 1 83 ? 32.332 17.604 -39.344 1.00 39.75 83 ASN A C 1
ATOM 589 O O . ASN A 1 83 ? 32.307 17.629 -38.115 1.00 39.75 83 ASN A O 1
ATOM 593 N N . VAL A 1 84 ? 32.085 18.660 -40.113 1.00 44.22 84 VAL A N 1
ATOM 594 C CA . VAL A 1 84 ? 31.387 19.872 -39.700 1.00 44.22 84 VAL A CA 1
ATOM 595 C C . VAL A 1 84 ? 29.901 19.527 -39.654 1.00 44.22 84 VAL A C 1
ATOM 597 O O . VAL A 1 84 ? 29.340 19.026 -40.627 1.00 44.22 84 VAL A O 1
ATOM 600 N N . SER A 1 85 ? 29.245 19.769 -38.526 1.00 50.66 85 SER A N 1
ATOM 601 C CA . SER A 1 85 ? 27.785 19.795 -38.456 1.00 50.66 85 SER A CA 1
ATOM 602 C C . SER A 1 85 ? 27.378 21.020 -37.659 1.00 50.66 85 SER A C 1
ATOM 604 O O . SER A 1 85 ? 27.511 21.084 -36.440 1.00 50.66 85 SER A O 1
ATOM 606 N N . ASP A 1 86 ? 26.975 21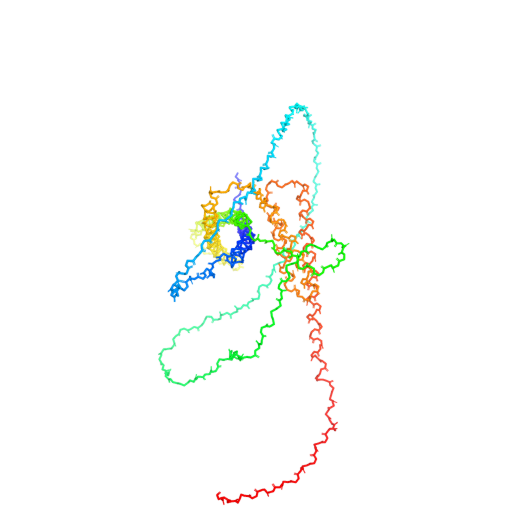.999 -38.454 1.00 45.00 86 ASP A N 1
ATOM 607 C CA . ASP A 1 86 ? 26.451 23.313 -38.144 1.00 45.00 86 ASP A CA 1
ATOM 608 C C . ASP A 1 86 ? 25.181 23.232 -37.280 1.00 45.00 86 ASP A C 1
ATOM 610 O O . ASP A 1 86 ? 24.237 22.486 -37.560 1.00 45.00 86 ASP A O 1
ATOM 614 N N . SER A 1 87 ? 25.188 23.992 -36.191 1.00 41.50 87 SER A N 1
ATOM 615 C CA . SER A 1 87 ? 24.115 24.104 -35.213 1.00 41.50 87 SER A CA 1
ATOM 616 C C . SER A 1 87 ? 23.118 25.181 -35.643 1.00 41.50 87 SER A C 1
ATOM 618 O O . SER A 1 87 ? 23.298 26.367 -35.370 1.00 41.50 87 SER A O 1
ATOM 620 N N . GLY A 1 88 ? 22.029 24.748 -36.279 1.00 40.88 88 GLY A N 1
ATOM 621 C CA . GLY A 1 88 ? 20.878 25.584 -36.608 1.00 40.88 88 GLY A CA 1
ATOM 622 C C . GLY A 1 88 ? 20.031 25.935 -35.382 1.00 40.88 88 GLY A C 1
ATOM 623 O O . GLY A 1 88 ? 19.192 25.155 -34.933 1.00 40.88 88 GLY A O 1
ATOM 624 N N . SER A 1 89 ? 20.220 27.153 -34.884 1.00 44.88 89 SER A N 1
ATOM 625 C CA . SER A 1 89 ? 19.357 27.854 -33.935 1.00 44.88 89 SER A CA 1
ATOM 626 C C . SER A 1 89 ? 17.923 27.996 -34.462 1.00 44.88 89 SER A C 1
ATOM 628 O O . SER A 1 89 ? 17.688 28.638 -35.485 1.00 44.88 89 SER A O 1
ATOM 630 N N . ARG A 1 90 ? 16.929 27.482 -33.728 1.00 38.66 90 ARG A N 1
ATOM 631 C CA . ARG A 1 90 ? 15.523 27.900 -33.870 1.00 38.66 90 ARG A CA 1
ATOM 632 C C . ARG A 1 90 ? 14.949 28.291 -32.516 1.00 38.66 90 ARG A C 1
ATOM 634 O O . ARG A 1 90 ? 14.393 27.482 -31.782 1.00 38.66 90 ARG A O 1
ATOM 641 N N . SER A 1 91 ? 15.100 29.582 -32.241 1.00 43.00 91 SER A N 1
ATOM 642 C CA . SER A 1 91 ? 14.317 30.348 -31.281 1.00 43.00 91 SER A CA 1
ATOM 643 C C . SER A 1 91 ? 12.835 30.266 -31.658 1.00 43.00 91 SER A C 1
ATOM 645 O O . SER A 1 91 ? 12.444 30.671 -32.753 1.00 43.00 91 SER A O 1
ATOM 647 N N . ARG A 1 92 ? 12.008 29.711 -30.769 1.00 40.91 92 ARG A N 1
ATOM 648 C CA . ARG A 1 92 ? 10.553 29.880 -30.796 1.00 40.91 92 ARG A CA 1
ATOM 649 C C . ARG A 1 92 ? 10.170 30.662 -29.551 1.00 40.91 92 ARG A C 1
ATOM 651 O O . ARG A 1 92 ? 10.122 30.113 -28.455 1.00 40.91 92 ARG A O 1
ATOM 658 N N . GLY A 1 93 ? 9.938 31.957 -29.752 1.00 40.75 93 GLY A N 1
ATOM 659 C CA . GLY A 1 93 ? 9.203 32.779 -28.805 1.00 40.75 93 GLY A CA 1
ATOM 660 C C . GLY A 1 93 ? 7.786 32.238 -28.670 1.00 40.75 93 GLY A C 1
ATOM 661 O O . GLY A 1 93 ? 7.160 31.899 -29.674 1.00 40.75 93 GLY A O 1
ATOM 662 N N . ASN A 1 94 ? 7.300 32.145 -27.435 1.00 38.19 94 ASN A N 1
ATOM 663 C CA . ASN A 1 94 ? 5.897 31.875 -27.178 1.00 38.19 94 ASN A CA 1
ATOM 664 C C . ASN A 1 94 ? 5.266 33.125 -26.574 1.00 38.19 94 ASN A C 1
ATOM 666 O O . ASN A 1 94 ? 5.710 33.650 -25.552 1.00 38.19 94 ASN A O 1
ATOM 670 N N . MET A 1 95 ? 4.279 33.612 -27.315 1.00 42.53 95 MET A N 1
ATOM 671 C CA . MET A 1 95 ? 3.501 34.812 -27.079 1.00 42.53 95 MET A CA 1
ATOM 672 C C . MET A 1 95 ? 2.667 34.675 -25.805 1.00 42.53 95 MET A C 1
ATOM 674 O O . MET A 1 95 ? 2.075 33.632 -25.531 1.00 42.53 95 MET A O 1
ATOM 678 N N . ARG A 1 96 ? 2.631 35.782 -25.060 1.00 48.16 96 ARG A N 1
ATOM 679 C CA . ARG A 1 96 ? 1.540 36.158 -24.158 1.00 48.16 96 ARG A CA 1
ATOM 680 C C . ARG A 1 96 ? 0.213 36.154 -24.921 1.00 48.16 96 ARG A C 1
ATOM 682 O O . ARG A 1 96 ? 0.221 36.528 -26.086 1.00 48.16 96 ARG A O 1
ATOM 689 N N . ASN A 1 97 ? -0.857 35.773 -24.230 1.00 44.03 97 ASN A N 1
ATOM 690 C CA . ASN A 1 97 ? -2.239 36.262 -24.338 1.00 44.03 97 ASN A CA 1
ATOM 691 C C . ASN A 1 97 ? -2.899 35.814 -23.016 1.00 44.03 97 ASN A C 1
ATOM 693 O O . ASN A 1 97 ? -2.816 34.638 -22.666 1.00 44.03 97 ASN A O 1
ATOM 697 N N . ASP A 1 98 ? -3.184 36.726 -22.094 1.00 42.12 98 ASP A N 1
ATOM 698 C CA . ASP A 1 98 ? -4.367 37.600 -22.024 1.00 42.12 98 ASP A CA 1
ATOM 699 C C . ASP A 1 98 ? -5.539 36.913 -21.310 1.00 42.12 98 ASP A C 1
ATOM 701 O O . ASP A 1 98 ? -6.093 35.916 -21.763 1.00 42.12 98 ASP A O 1
ATOM 705 N N . ASP A 1 99 ? -5.830 37.474 -20.135 1.00 47.09 99 ASP A N 1
ATOM 706 C CA . ASP A 1 99 ? -7.150 37.842 -19.630 1.00 47.09 99 ASP A CA 1
ATOM 707 C C . ASP A 1 99 ? -8.331 36.900 -19.897 1.00 47.09 99 ASP A C 1
ATOM 709 O O . ASP A 1 99 ? -8.914 36.878 -20.979 1.00 47.09 99 ASP A O 1
ATOM 713 N N . ASN A 1 100 ? -8.834 36.279 -18.824 1.00 46.38 100 ASN A N 1
ATOM 7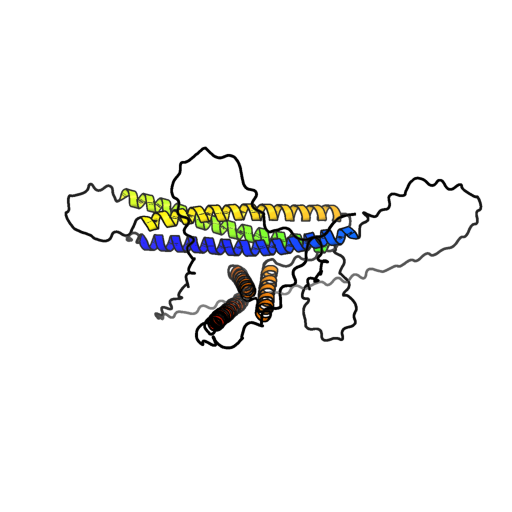14 C CA . ASN A 1 100 ? -10.270 36.040 -18.730 1.00 46.38 100 ASN A CA 1
ATOM 715 C C . ASN A 1 100 ? -10.803 36.345 -17.321 1.00 46.38 100 ASN A C 1
ATOM 717 O O . ASN A 1 100 ? -10.505 35.651 -16.347 1.00 46.38 100 ASN A O 1
ATOM 721 N N . LYS A 1 101 ? -11.571 37.437 -17.250 1.00 49.59 101 LYS A N 1
ATOM 722 C CA . LYS A 1 101 ? -12.389 37.903 -16.123 1.00 49.59 101 LYS A CA 1
ATOM 723 C C . LYS A 1 101 ? -13.807 37.321 -16.228 1.00 49.59 101 LYS A C 1
ATOM 725 O O . LYS A 1 101 ? -14.286 37.091 -17.331 1.00 49.59 101 LYS A O 1
ATOM 730 N N . ASN A 1 102 ? -14.495 37.298 -15.081 1.00 39.56 102 ASN A N 1
ATOM 731 C CA . ASN A 1 102 ? -15.939 37.088 -14.862 1.00 39.56 102 ASN A CA 1
ATOM 732 C C . ASN A 1 102 ? -16.441 35.635 -15.015 1.00 39.56 102 ASN A C 1
ATOM 734 O O . ASN A 1 102 ? -15.935 34.877 -15.824 1.00 39.56 102 ASN A O 1
ATOM 738 N N . ALA A 1 103 ? -17.433 35.158 -14.261 1.00 43.38 103 ALA A N 1
ATOM 739 C CA . ALA A 1 103 ? -18.490 35.862 -13.548 1.00 43.38 103 ALA A CA 1
ATOM 740 C C . ALA A 1 103 ? -18.865 35.166 -12.226 1.00 43.38 103 ALA A C 1
ATOM 742 O O . ALA A 1 103 ? -18.883 33.943 -12.117 1.00 43.38 103 ALA A O 1
ATOM 743 N N . THR A 1 104 ? -19.196 36.013 -11.259 1.00 46.94 104 THR A N 1
ATOM 744 C CA . THR A 1 104 ? -20.126 35.806 -10.149 1.00 46.94 104 THR A CA 1
ATOM 745 C C . THR A 1 104 ? -21.471 35.258 -10.627 1.00 46.94 104 THR A C 1
ATOM 747 O O . THR A 1 104 ? -22.008 35.743 -11.623 1.00 46.94 104 THR A O 1
ATOM 750 N N . GLY A 1 105 ? -22.022 34.311 -9.872 1.00 49.88 105 GLY A N 1
ATOM 751 C CA . GLY A 1 105 ? -23.404 33.858 -9.972 1.00 49.88 105 GLY A CA 1
ATOM 752 C C . GLY A 1 105 ? -23.843 33.326 -8.613 1.00 49.88 105 GLY A C 1
ATOM 753 O O . GLY A 1 105 ? -23.520 32.191 -8.268 1.00 49.88 105 GLY A O 1
ATOM 754 N N . ASP A 1 106 ? -24.478 34.208 -7.843 1.00 47.28 106 ASP A N 1
ATOM 755 C CA . ASP A 1 106 ? -25.427 33.870 -6.784 1.00 47.28 106 ASP A CA 1
ATOM 756 C C . ASP A 1 106 ? -26.599 33.089 -7.397 1.00 47.28 106 ASP A C 1
ATOM 758 O O . ASP A 1 106 ? -27.014 33.445 -8.495 1.00 47.28 106 ASP A O 1
ATOM 762 N N . ASP A 1 107 ? -27.099 32.056 -6.709 1.00 53.69 107 ASP A N 1
ATOM 763 C CA . ASP A 1 107 ? -28.522 31.672 -6.703 1.00 53.69 107 ASP A CA 1
ATOM 764 C C . ASP A 1 107 ? -28.801 30.602 -5.619 1.00 53.69 107 ASP A C 1
ATOM 766 O O . ASP A 1 107 ? -28.303 29.475 -5.660 1.00 53.69 107 ASP A O 1
ATOM 770 N N . ASP A 1 108 ? -29.550 31.068 -4.621 1.00 50.56 108 ASP A N 1
ATOM 771 C CA . ASP A 1 108 ? -30.634 30.484 -3.817 1.00 50.56 108 ASP A CA 1
ATOM 772 C C . ASP A 1 108 ? -30.818 28.967 -3.576 1.00 50.56 108 ASP A C 1
ATOM 774 O O . ASP A 1 108 ? -30.937 28.134 -4.473 1.00 50.56 108 ASP A O 1
ATOM 778 N N . ASP A 1 109 ? -30.980 28.681 -2.277 1.00 49.25 109 ASP A N 1
ATOM 779 C CA . ASP A 1 109 ? -32.079 27.964 -1.616 1.00 49.25 109 ASP A CA 1
ATOM 780 C C . ASP A 1 109 ? -32.802 26.817 -2.343 1.00 49.25 109 ASP A C 1
ATOM 782 O O . ASP A 1 109 ? -33.587 27.013 -3.269 1.00 49.25 109 ASP A O 1
ATOM 786 N N . SER A 1 110 ? -32.711 25.619 -1.748 1.00 55.22 110 SER A N 1
ATOM 787 C CA . SER A 1 110 ? -33.891 24.793 -1.439 1.00 55.22 110 SER A CA 1
ATOM 788 C C . SER A 1 110 ? -33.555 23.649 -0.478 1.00 55.22 110 SER A C 1
ATOM 790 O O . SER A 1 110 ? -32.766 22.748 -0.771 1.00 55.22 110 SER A O 1
ATOM 792 N N . GLU A 1 111 ? -34.226 23.676 0.671 1.00 51.12 111 GLU A N 1
ATOM 793 C CA . GLU A 1 111 ? -34.467 22.536 1.549 1.00 51.12 111 GLU A CA 1
ATOM 794 C C . GLU A 1 111 ? -35.068 21.357 0.767 1.00 51.12 111 GLU A C 1
ATOM 796 O O . GLU A 1 111 ? -36.040 21.539 0.038 1.00 51.12 111 GLU A O 1
ATOM 801 N N . ASN A 1 112 ? -34.598 20.128 1.002 1.00 42.12 112 ASN A N 1
ATOM 802 C CA . ASN A 1 112 ? -35.528 19.028 1.264 1.00 42.12 112 ASN A CA 1
ATOM 803 C C . ASN A 1 112 ? -34.816 17.831 1.896 1.00 42.12 112 ASN A C 1
ATOM 805 O O . ASN A 1 112 ? -33.825 17.313 1.379 1.00 42.12 112 ASN A O 1
ATOM 809 N N . GLY A 1 113 ? -35.350 17.367 3.021 1.00 38.84 113 GLY A N 1
ATOM 810 C CA . GLY A 1 113 ? -34.902 16.143 3.658 1.00 38.84 113 GLY A CA 1
ATOM 811 C C . GLY A 1 113 ? -35.311 14.910 2.860 1.00 38.84 113 GLY A C 1
ATOM 812 O O . GLY A 1 113 ? -36.392 14.856 2.286 1.00 38.84 113 GLY A O 1
ATOM 813 N N . SER A 1 114 ? -34.505 13.853 2.925 1.00 43.03 114 SER A N 1
ATOM 814 C CA . SER A 1 114 ? -35.081 12.517 3.003 1.00 43.03 114 SER A CA 1
ATOM 815 C C . SER A 1 114 ? -34.117 11.519 3.619 1.00 43.03 114 SER A C 1
ATOM 817 O O . SER A 1 114 ? -32.918 11.484 3.351 1.00 43.03 114 SER A O 1
ATOM 819 N N . LYS A 1 115 ? -34.711 10.725 4.499 1.00 42.50 115 LYS A N 1
ATOM 820 C CA . LYS A 1 115 ? -34.148 9.613 5.248 1.00 42.50 115 LYS A CA 1
ATOM 821 C C . LYS A 1 115 ? -33.797 8.485 4.278 1.00 42.50 115 LYS A C 1
ATOM 823 O O . LYS A 1 115 ? -34.581 8.181 3.387 1.00 42.50 115 LYS A O 1
ATOM 828 N N . GLY A 1 116 ? -32.684 7.801 4.516 1.00 34.44 116 GLY A N 1
ATOM 829 C CA . GLY A 1 116 ? -32.350 6.598 3.761 1.00 34.44 116 GLY A CA 1
ATOM 830 C C . GLY A 1 116 ? -31.108 5.902 4.288 1.00 34.44 116 GLY A C 1
ATOM 831 O O . GLY A 1 116 ? -30.036 6.024 3.710 1.00 34.44 116 GLY A O 1
ATOM 832 N N . SER A 1 117 ? -31.261 5.184 5.401 1.00 46.66 117 SER A N 1
ATOM 833 C CA . SER A 1 117 ? -30.300 4.191 5.880 1.00 46.66 117 SER A CA 1
ATOM 834 C C . SER A 1 117 ? -29.931 3.208 4.768 1.00 46.66 117 SER A C 1
ATOM 836 O O . SER A 1 117 ? -30.804 2.510 4.259 1.00 46.66 117 SER A O 1
ATOM 838 N N . SER A 1 118 ? -28.641 3.077 4.466 1.00 41.09 118 SER A N 1
ATOM 839 C CA . SER A 1 118 ? -28.105 1.878 3.823 1.00 41.09 118 SER A CA 1
ATOM 840 C C . SER A 1 118 ? -26.881 1.420 4.604 1.00 41.09 118 SER A C 1
ATOM 842 O O . SER A 1 118 ? -25.829 2.058 4.612 1.00 41.09 118 SER A O 1
ATOM 844 N N . SER A 1 119 ? -27.096 0.352 5.363 1.00 36.00 119 SER A N 1
ATOM 845 C CA . SER A 1 119 ? -26.114 -0.322 6.197 1.00 36.00 119 SER A CA 1
ATOM 846 C C . SER A 1 119 ? -25.194 -1.140 5.297 1.00 36.00 119 SER A C 1
ATOM 848 O O . SER A 1 119 ? -25.573 -2.211 4.833 1.00 36.00 119 SER A O 1
ATOM 850 N N . THR A 1 120 ? -23.984 -0.650 5.045 1.00 36.97 120 THR A N 1
ATOM 851 C CA . THR A 1 120 ? -22.911 -1.459 4.459 1.00 36.97 120 THR A CA 1
ATOM 852 C C . THR A 1 120 ? -22.381 -2.410 5.530 1.00 36.97 120 THR A C 1
ATOM 854 O O . THR A 1 120 ? -21.650 -1.995 6.434 1.00 36.97 120 THR A O 1
ATOM 857 N N . GLU A 1 121 ? -22.781 -3.679 5.454 1.00 32.28 121 GLU A N 1
ATOM 858 C CA . GLU A 1 121 ? -22.220 -4.764 6.258 1.00 32.28 121 GLU A CA 1
ATOM 859 C C . GLU A 1 121 ? -20.726 -4.922 5.956 1.00 32.28 121 GLU A C 1
ATOM 861 O O . GLU A 1 121 ? -20.309 -5.370 4.889 1.00 32.28 121 GLU A O 1
ATOM 866 N N . VAL A 1 122 ? -19.898 -4.552 6.929 1.00 34.28 122 VAL A N 1
ATOM 867 C CA . VAL A 1 122 ? -18.464 -4.825 6.919 1.00 34.28 122 VAL A CA 1
ATOM 868 C C . VAL A 1 122 ? -18.278 -6.293 7.303 1.00 34.28 122 VAL A C 1
ATOM 870 O O . VAL A 1 122 ? -18.394 -6.662 8.475 1.00 34.28 122 VAL A O 1
ATOM 873 N N . MET A 1 123 ? -18.011 -7.152 6.315 1.00 32.91 123 MET A N 1
ATOM 874 C CA . MET A 1 123 ? -17.704 -8.566 6.540 1.00 32.91 123 MET A CA 1
ATOM 875 C C . MET A 1 123 ? -16.392 -8.699 7.324 1.00 32.91 123 MET A C 1
ATOM 877 O O . MET A 1 123 ? -15.285 -8.649 6.786 1.00 32.91 123 MET A O 1
ATOM 881 N N . SER A 1 124 ? -16.533 -8.875 8.634 1.00 30.97 124 SER A N 1
ATOM 882 C CA . SER A 1 124 ? -15.450 -9.206 9.554 1.00 30.97 124 SER A CA 1
ATOM 883 C C . SER A 1 124 ? -14.890 -10.583 9.196 1.00 30.97 124 SER A C 1
ATOM 885 O O . SER A 1 124 ? -15.567 -11.598 9.343 1.00 30.97 124 SER A O 1
ATOM 887 N N . SER A 1 125 ? -13.646 -10.631 8.720 1.00 36.88 125 SER A N 1
ATOM 888 C CA . SER A 1 125 ? -12.936 -11.884 8.455 1.00 36.88 125 SER A CA 1
ATOM 889 C C . SER A 1 125 ? -12.775 -12.710 9.732 1.00 36.88 125 SER A C 1
ATOM 891 O O . SER A 1 125 ? -12.060 -12.328 10.660 1.00 36.88 125 SER A O 1
ATOM 893 N N . THR A 1 126 ? -13.400 -13.883 9.735 1.00 29.45 126 THR A N 1
ATOM 894 C CA . THR A 1 126 ? -13.240 -14.962 10.710 1.00 29.45 126 THR A CA 1
ATOM 895 C C . THR A 1 126 ? -11.772 -15.384 10.808 1.00 29.45 126 THR A C 1
ATOM 897 O O . THR A 1 126 ? -11.268 -16.170 10.005 1.00 29.45 126 THR A O 1
ATOM 900 N N . ARG A 1 127 ? -11.060 -14.864 11.812 1.00 35.44 127 ARG A N 1
ATOM 901 C CA . ARG A 1 127 ? -9.705 -15.298 12.164 1.00 35.44 127 ARG A CA 1
ATOM 902 C C . ARG A 1 127 ? -9.811 -16.637 12.898 1.00 35.44 127 ARG A C 1
ATOM 904 O O . ARG A 1 127 ? -10.308 -16.703 14.021 1.00 35.44 127 ARG A O 1
ATOM 911 N N . ARG A 1 128 ? -9.376 -17.719 12.247 1.00 38.19 128 ARG A N 1
ATOM 912 C CA . ARG A 1 128 ? -9.239 -19.039 12.875 1.00 38.19 128 ARG A CA 1
ATOM 913 C C . ARG A 1 128 ? -8.277 -18.946 14.065 1.00 38.19 128 ARG A C 1
ATOM 915 O O . ARG A 1 128 ? -7.131 -18.532 13.916 1.00 38.19 128 ARG A O 1
ATOM 922 N N . ARG A 1 129 ? -8.792 -19.340 15.233 1.00 35.91 129 ARG A N 1
ATOM 923 C CA . ARG A 1 129 ? -8.070 -19.666 16.470 1.00 35.91 129 ARG A CA 1
ATOM 924 C C . ARG A 1 129 ? -6.909 -20.627 16.183 1.00 35.91 129 ARG A C 1
ATOM 926 O O . ARG A 1 129 ? -7.151 -21.727 15.698 1.00 35.91 129 ARG A O 1
ATOM 933 N N . SER A 1 130 ? -5.702 -20.266 16.603 1.00 33.12 130 SER A N 1
ATOM 934 C CA . SER A 1 130 ? -4.700 -21.227 17.071 1.00 33.12 130 SER A CA 1
ATOM 935 C C . SER A 1 130 ? -4.575 -21.049 18.582 1.00 33.12 130 SER A C 1
ATOM 937 O O . SER A 1 130 ? -4.079 -20.033 19.066 1.00 33.12 130 SER A O 1
ATOM 939 N N . SER A 1 131 ? -5.115 -22.007 19.324 1.00 36.34 131 SER A N 1
ATOM 940 C CA . SER A 1 131 ? -4.976 -22.136 20.770 1.00 36.34 131 SER A CA 1
ATOM 941 C C . SER A 1 131 ? -3.579 -22.657 21.103 1.00 36.34 131 SER A C 1
ATOM 943 O O . SER A 1 131 ? -3.311 -23.839 20.907 1.00 36.34 131 SER A O 1
ATOM 945 N N . ILE A 1 132 ? -2.708 -21.791 21.617 1.00 36.94 132 ILE A N 1
ATOM 946 C CA . ILE A 1 132 ? -1.528 -22.206 22.379 1.00 36.94 132 ILE A CA 1
ATOM 947 C C . ILE A 1 132 ? -1.949 -22.166 23.845 1.00 36.94 132 ILE A C 1
ATOM 949 O O . ILE A 1 132 ? -2.228 -21.100 24.391 1.00 36.94 132 ILE A O 1
ATOM 953 N N . SER A 1 133 ? -2.105 -23.349 24.443 1.00 37.50 133 SER A N 1
ATOM 954 C CA . SER A 1 133 ? -2.323 -23.488 25.876 1.00 37.50 133 SER A CA 1
ATOM 955 C C . SER A 1 133 ? -0.992 -23.310 26.590 1.00 37.50 133 SER A C 1
ATOM 957 O O . SER A 1 133 ? -0.093 -24.141 26.487 1.00 37.50 133 SER A O 1
ATOM 959 N N . GLU A 1 134 ? -0.893 -22.217 27.322 1.00 43.53 134 GLU A N 1
ATOM 960 C CA . GLU A 1 134 ? 0.158 -21.940 28.283 1.00 43.53 134 GLU A CA 1
ATOM 961 C C . GLU A 1 134 ? -0.158 -22.729 29.563 1.00 43.53 134 GLU A C 1
ATOM 963 O O . GLU A 1 134 ? -1.117 -22.421 30.276 1.00 43.53 134 GLU A O 1
ATOM 968 N N . ARG A 1 135 ? 0.588 -23.810 29.832 1.00 42.12 135 ARG A N 1
ATOM 969 C CA . ARG A 1 135 ? 0.524 -24.500 31.125 1.00 42.12 135 ARG A CA 1
ATOM 970 C C . ARG A 1 135 ? 1.874 -25.099 31.528 1.00 42.12 135 ARG A C 1
ATOM 972 O O . ARG A 1 135 ? 2.339 -26.050 30.921 1.00 42.12 135 ARG A O 1
ATOM 979 N N . ALA A 1 136 ? 2.366 -24.543 32.634 1.00 37.72 136 ALA A N 1
ATOM 980 C CA . ALA A 1 136 ? 3.244 -25.112 33.656 1.00 37.72 136 ALA A CA 1
ATOM 981 C C . ALA A 1 136 ? 4.748 -25.284 33.360 1.00 37.72 136 ALA A C 1
ATOM 983 O O . ALA A 1 136 ? 5.187 -26.106 32.565 1.00 37.72 136 ALA A O 1
ATOM 984 N N . MET A 1 137 ? 5.513 -24.511 34.136 1.00 44.19 137 MET A N 1
ATOM 985 C CA . MET A 1 137 ? 6.915 -24.716 34.488 1.00 44.19 137 MET A CA 1
ATOM 986 C C . MET A 1 137 ? 7.136 -25.993 35.317 1.00 44.19 137 MET A C 1
ATOM 988 O O . MET A 1 137 ? 6.229 -26.434 36.021 1.00 44.19 137 MET A O 1
ATOM 992 N N . ALA A 1 138 ? 8.412 -26.400 35.340 1.00 41.31 138 ALA A N 1
ATOM 993 C CA . ALA A 1 138 ? 9.093 -27.294 36.281 1.00 41.31 138 ALA A CA 1
ATOM 994 C C . ALA A 1 138 ? 9.152 -28.779 35.895 1.00 41.31 138 ALA A C 1
ATOM 996 O O . ALA A 1 138 ? 8.378 -29.583 36.394 1.00 41.31 138 ALA A O 1
ATOM 997 N N . ASP A 1 139 ? 10.168 -29.146 35.110 1.00 40.16 139 ASP A N 1
ATOM 998 C CA . ASP A 1 139 ? 11.129 -30.144 35.590 1.00 40.16 139 ASP A CA 1
ATOM 999 C C . ASP A 1 139 ? 12.467 -30.007 34.849 1.00 40.16 139 ASP A C 1
ATOM 1001 O O . ASP A 1 139 ? 12.512 -29.852 33.629 1.00 40.16 139 ASP A O 1
ATOM 1005 N N . ALA A 1 140 ? 13.561 -29.999 35.602 1.00 41.34 140 ALA A N 1
ATOM 1006 C CA . ALA A 1 140 ? 14.920 -29.868 35.099 1.00 41.34 140 ALA A CA 1
ATOM 1007 C C . ALA A 1 140 ? 15.775 -30.985 35.697 1.00 41.34 140 ALA A C 1
ATOM 1009 O O . ALA A 1 140 ? 15.770 -31.186 36.908 1.00 41.34 140 ALA A O 1
ATOM 1010 N N . LYS A 1 141 ? 16.592 -31.594 34.826 1.00 44.00 141 LYS A N 1
ATOM 1011 C CA . LYS A 1 141 ? 17.530 -32.717 35.022 1.00 44.00 141 LYS A CA 1
ATOM 1012 C C . LYS A 1 141 ? 16.905 -34.111 35.010 1.00 44.00 141 LYS A C 1
ATOM 1014 O O . LYS A 1 141 ? 16.439 -34.585 36.038 1.00 44.00 141 LYS A O 1
ATOM 1019 N N . LYS A 1 142 ? 17.147 -34.838 33.912 1.00 39.25 142 LYS A N 1
ATOM 1020 C CA . LYS A 1 142 ? 18.044 -36.018 33.805 1.00 39.25 142 LYS A CA 1
ATOM 1021 C C . LYS A 1 142 ? 17.825 -36.669 32.423 1.00 39.25 142 LYS A C 1
ATOM 1023 O O . LYS A 1 142 ? 16.717 -36.558 31.920 1.00 39.25 142 LYS A O 1
ATOM 1028 N N . ILE A 1 143 ? 18.841 -37.379 31.898 1.00 41.94 143 ILE A N 1
ATOM 1029 C CA . ILE A 1 143 ? 18.911 -38.101 30.594 1.00 41.94 143 ILE A CA 1
ATOM 1030 C C . ILE A 1 143 ? 19.384 -37.141 29.479 1.00 41.94 143 ILE A C 1
ATOM 1032 O O . ILE A 1 143 ? 18.640 -36.244 29.112 1.00 41.94 143 ILE A O 1
ATOM 1036 N N . VAL A 1 144 ? 20.629 -37.076 28.980 1.00 43.84 144 VAL A N 1
ATOM 1037 C CA . VAL A 1 144 ? 21.743 -38.021 28.724 1.00 43.84 144 VAL A CA 1
ATOM 1038 C C . VAL A 1 144 ? 21.358 -39.232 27.875 1.00 43.84 144 VAL A C 1
ATOM 1040 O O . VAL A 1 144 ? 20.821 -40.196 28.407 1.00 43.84 144 VAL A O 1
ATOM 1043 N N . ASP A 1 145 ? 21.773 -39.122 26.610 1.00 43.28 145 ASP A N 1
ATOM 1044 C CA . ASP A 1 145 ? 21.970 -40.130 25.563 1.00 43.28 145 ASP A CA 1
ATOM 1045 C C . ASP A 1 145 ? 20.754 -40.764 24.869 1.00 43.28 145 ASP A C 1
ATOM 1047 O O . ASP A 1 145 ? 19.739 -41.061 25.485 1.00 43.28 145 ASP A O 1
ATOM 1051 N N . GLU A 1 146 ? 20.963 -40.980 23.560 1.00 46.19 146 GLU A N 1
ATOM 1052 C CA . GLU A 1 146 ? 20.172 -41.756 22.586 1.00 46.19 146 GLU A CA 1
ATOM 1053 C C . GLU A 1 146 ? 18.911 -41.101 21.991 1.00 46.19 146 GLU A C 1
ATOM 1055 O O . GLU A 1 146 ? 17.825 -41.152 22.548 1.00 46.19 146 GLU A O 1
ATOM 1060 N N . GLU A 1 147 ? 19.045 -40.473 20.816 1.00 44.88 147 GLU A N 1
ATOM 1061 C CA . GLU A 1 147 ? 18.716 -41.099 19.518 1.00 44.88 147 GLU A CA 1
ATOM 1062 C C . GLU A 1 147 ? 18.761 -40.053 18.390 1.00 44.88 147 GLU A C 1
ATOM 1064 O O . GLU A 1 147 ? 18.133 -38.995 18.425 1.00 44.88 147 GLU A O 1
ATOM 1069 N N . ALA A 1 148 ? 19.570 -40.355 17.379 1.00 49.19 148 ALA A N 1
ATOM 1070 C CA . ALA A 1 148 ? 19.693 -39.591 16.153 1.00 49.19 148 ALA A CA 1
ATOM 1071 C C . ALA A 1 148 ? 18.560 -39.981 15.189 1.00 49.19 148 ALA A C 1
ATOM 1073 O O . ALA A 1 148 ? 18.753 -40.825 14.319 1.00 49.19 148 ALA A O 1
ATOM 1074 N N . GLU A 1 149 ? 17.391 -39.355 15.319 1.00 53.75 149 GLU A N 1
ATOM 1075 C CA . GLU A 1 149 ? 16.325 -39.444 14.312 1.00 53.75 149 GLU A CA 1
ATOM 1076 C C . GLU A 1 149 ? 16.529 -38.389 13.209 1.00 53.75 149 GLU A C 1
ATOM 1078 O O . GLU A 1 149 ? 16.131 -37.229 13.290 1.00 53.75 149 GLU A O 1
ATOM 1083 N N . GLU A 1 150 ? 17.273 -38.822 12.193 1.00 51.56 150 GLU A N 1
ATOM 1084 C CA . GLU A 1 150 ? 16.930 -38.737 10.769 1.00 51.56 150 GLU A CA 1
ATOM 1085 C C . GLU A 1 150 ? 16.056 -37.543 10.311 1.00 51.56 150 GLU A C 1
ATOM 1087 O O . GLU A 1 150 ? 14.828 -37.572 10.304 1.00 51.56 150 GLU A O 1
ATOM 1092 N N . MET A 1 151 ? 16.719 -36.485 9.831 1.00 54.59 151 MET A N 1
ATOM 1093 C CA . MET A 1 151 ? 16.089 -35.336 9.168 1.00 54.59 151 MET A CA 1
ATOM 1094 C C . MET A 1 151 ? 15.751 -35.666 7.694 1.00 54.59 151 MET A C 1
ATOM 1096 O O . MET A 1 151 ? 16.672 -35.872 6.898 1.00 54.59 151 MET A O 1
ATOM 1100 N N . PRO A 1 152 ? 14.475 -35.635 7.256 1.00 49.59 152 PRO A N 1
ATOM 1101 C CA . PRO A 1 152 ? 14.056 -36.064 5.915 1.00 49.59 152 PRO A CA 1
ATOM 1102 C C . PRO A 1 152 ? 14.212 -34.977 4.829 1.00 49.59 152 PRO A C 1
ATOM 1104 O O . PRO A 1 152 ? 13.302 -34.739 4.037 1.00 49.59 152 PRO A O 1
ATOM 1107 N N . PHE A 1 153 ? 15.368 -34.309 4.759 1.00 36.53 153 PHE A N 1
ATOM 1108 C CA . PHE A 1 153 ? 15.680 -33.336 3.694 1.00 36.53 153 PHE A CA 1
ATOM 1109 C C . PHE A 1 153 ? 17.051 -33.570 3.043 1.00 36.53 153 PHE A C 1
ATOM 1111 O O . PHE A 1 153 ? 17.735 -32.629 2.638 1.00 36.53 153 PHE A O 1
ATOM 1118 N N . ALA A 1 154 ? 17.451 -34.836 2.893 1.00 36.75 154 ALA A N 1
ATOM 1119 C CA . ALA A 1 154 ? 18.559 -35.195 2.016 1.00 36.75 154 ALA A CA 1
ATOM 1120 C C . ALA A 1 154 ? 18.142 -35.002 0.545 1.00 36.75 154 ALA A C 1
ATOM 1122 O O . ALA A 1 154 ? 17.504 -35.850 -0.077 1.00 36.75 154 ALA A O 1
ATOM 1123 N N . ILE A 1 155 ? 18.497 -33.840 0.002 1.00 41.97 155 ILE A N 1
ATOM 1124 C CA . ILE A 1 155 ? 18.481 -33.530 -1.426 1.00 41.97 155 ILE A CA 1
ATOM 1125 C C . ILE A 1 155 ? 19.539 -34.420 -2.093 1.00 41.97 155 ILE A C 1
ATOM 1127 O O . ILE A 1 155 ? 20.736 -34.234 -1.881 1.00 41.97 155 ILE A O 1
ATOM 1131 N N . GLY A 1 156 ? 19.098 -35.405 -2.877 1.00 41.62 156 GLY A N 1
ATOM 1132 C CA . GLY A 1 156 ? 19.985 -36.215 -3.713 1.00 41.62 156 GLY A CA 1
ATOM 1133 C C . GLY A 1 156 ? 20.656 -35.361 -4.804 1.00 41.62 156 GLY A C 1
ATOM 1134 O O . GLY A 1 156 ? 19.994 -34.498 -5.390 1.00 41.62 156 GLY A O 1
ATOM 1135 N N . PRO A 1 157 ? 21.947 -35.574 -5.113 1.00 49.91 157 PRO A N 1
ATOM 1136 C CA . PRO A 1 157 ? 22.666 -34.788 -6.103 1.00 49.91 157 PRO A CA 1
ATOM 1137 C C . PRO A 1 157 ? 22.517 -35.411 -7.497 1.00 49.91 157 PRO A C 1
ATOM 1139 O O . PRO A 1 157 ? 23.487 -35.938 -8.021 1.00 49.91 157 PRO A O 1
ATOM 1142 N N . GLU A 1 158 ? 21.328 -35.388 -8.111 1.00 39.78 158 GLU A N 1
ATOM 1143 C CA . GLU A 1 158 ? 21.225 -35.732 -9.545 1.00 39.78 158 GLU A CA 1
ATOM 1144 C C . GLU A 1 158 ? 19.926 -35.284 -10.243 1.00 39.78 158 GLU A C 1
ATOM 1146 O O . GLU A 1 158 ? 19.240 -36.055 -10.909 1.00 39.78 158 GLU A O 1
ATOM 1151 N N . ALA A 1 159 ? 19.569 -34.002 -10.140 1.00 42.38 159 ALA A N 1
ATOM 1152 C CA . ALA A 1 159 ? 18.573 -33.424 -11.041 1.00 42.38 159 ALA A CA 1
ATOM 1153 C C . ALA A 1 159 ? 19.148 -32.182 -11.721 1.00 42.38 159 ALA A C 1
ATOM 1155 O O . ALA A 1 159 ? 19.375 -31.149 -11.092 1.00 42.38 159 ALA A O 1
ATOM 1156 N N . ALA A 1 160 ? 19.402 -32.309 -13.024 1.00 44.06 160 ALA A N 1
ATOM 1157 C CA . ALA A 1 160 ? 19.831 -31.218 -13.884 1.00 44.06 160 ALA A CA 1
ATOM 1158 C C . ALA A 1 160 ? 18.885 -30.003 -13.745 1.00 44.06 160 ALA A C 1
ATOM 1160 O O . ALA A 1 160 ? 17.661 -30.174 -13.733 1.00 44.06 160 ALA A O 1
ATOM 1161 N N . PRO A 1 161 ? 19.411 -28.767 -13.664 1.00 42.09 161 PRO A N 1
ATOM 1162 C CA . PRO A 1 161 ? 18.582 -27.583 -13.493 1.00 42.09 161 PRO A CA 1
ATOM 1163 C C . PRO A 1 161 ? 17.804 -27.282 -14.780 1.00 42.09 161 PRO A C 1
ATOM 1165 O O . PRO A 1 161 ? 18.332 -26.695 -15.728 1.00 42.09 161 PRO A O 1
ATOM 1168 N N . VAL A 1 162 ? 16.515 -27.634 -14.801 1.00 43.62 162 VAL A N 1
ATOM 1169 C CA . VAL A 1 162 ? 15.558 -27.126 -15.793 1.00 43.62 162 VAL A CA 1
ATOM 1170 C C . VAL A 1 162 ? 15.298 -25.654 -15.476 1.00 43.62 162 VAL A C 1
ATOM 1172 O O . VAL A 1 162 ? 14.414 -25.286 -14.705 1.00 43.62 162 VAL A O 1
ATOM 1175 N N . SER A 1 163 ? 16.129 -24.796 -16.053 1.00 33.72 163 SER A N 1
ATOM 1176 C CA . SER A 1 163 ? 16.019 -23.345 -15.974 1.00 33.72 163 SER A CA 1
ATOM 1177 C C . SER A 1 163 ? 14.857 -22.890 -16.858 1.00 33.72 163 SER A C 1
ATOM 1179 O O . SER A 1 163 ? 14.994 -22.712 -18.067 1.00 33.72 163 SER A O 1
ATOM 1181 N N . LEU A 1 164 ? 13.677 -22.719 -16.258 1.00 40.69 164 LEU A N 1
ATOM 1182 C CA . LEU A 1 164 ? 12.545 -22.097 -16.940 1.00 40.69 164 LEU A CA 1
ATOM 1183 C C . LEU A 1 164 ? 12.770 -20.574 -17.015 1.00 40.69 164 LEU A C 1
ATOM 1185 O O . LEU A 1 164 ? 12.898 -19.922 -15.975 1.00 40.69 164 LEU A O 1
ATOM 1189 N N . PRO A 1 165 ? 12.823 -19.975 -18.219 1.00 38.31 165 PRO A N 1
ATOM 1190 C CA . PRO A 1 165 ? 13.029 -18.543 -18.369 1.00 38.31 165 PRO A CA 1
ATOM 1191 C C . PRO A 1 165 ? 11.807 -17.773 -17.857 1.00 38.31 165 PRO A C 1
ATOM 1193 O O . PRO A 1 165 ? 10.703 -17.894 -18.391 1.00 38.31 165 PRO A O 1
ATOM 1196 N N . SER A 1 166 ? 12.027 -16.940 -16.840 1.00 38.09 166 SER A N 1
ATOM 1197 C CA . SER A 1 166 ? 11.056 -15.968 -16.336 1.00 38.09 166 SER A CA 1
ATOM 1198 C C . SER A 1 166 ? 10.697 -14.977 -17.451 1.00 38.09 166 SER A C 1
ATOM 1200 O O . SER A 1 166 ? 11.466 -14.073 -17.788 1.00 38.09 166 SER A O 1
ATOM 1202 N N . ARG A 1 167 ? 9.546 -15.193 -18.099 1.00 39.53 167 ARG A N 1
ATOM 1203 C CA . ARG A 1 167 ? 9.022 -14.312 -19.148 1.00 39.53 167 ARG A CA 1
ATOM 1204 C C . ARG A 1 167 ? 8.481 -13.037 -18.507 1.00 39.53 167 ARG A C 1
ATOM 1206 O O . ARG A 1 167 ? 7.357 -13.013 -18.018 1.00 39.53 167 ARG A O 1
ATOM 1213 N N . GLN A 1 168 ? 9.260 -11.958 -18.574 1.00 37.19 168 GLN A N 1
ATOM 1214 C CA . GLN A 1 168 ? 8.720 -10.605 -18.449 1.00 37.19 168 GLN A CA 1
ATOM 1215 C C . GLN A 1 168 ? 7.739 -10.375 -19.604 1.00 37.19 168 GLN A C 1
ATOM 1217 O O . GLN A 1 168 ? 8.120 -10.319 -20.773 1.00 37.19 168 GLN A O 1
ATOM 1222 N N . SER A 1 169 ? 6.454 -10.318 -19.272 1.00 37.84 169 SER A N 1
ATOM 1223 C CA . SER A 1 169 ? 5.351 -10.098 -20.200 1.00 37.84 169 SER A CA 1
ATOM 1224 C C . SER A 1 169 ? 5.383 -8.666 -20.736 1.00 37.84 169 SER A C 1
ATOM 1226 O O . SER A 1 169 ? 4.873 -7.740 -20.106 1.00 37.84 169 SER A O 1
ATOM 1228 N N . HIS A 1 170 ? 5.997 -8.494 -21.908 1.00 42.19 170 HIS A N 1
ATOM 1229 C CA . HIS A 1 170 ? 5.845 -7.301 -22.731 1.00 42.19 170 HIS A CA 1
ATOM 1230 C C . HIS A 1 170 ? 4.449 -7.255 -23.368 1.00 42.19 170 HIS A C 1
ATOM 1232 O O . HIS A 1 170 ? 3.905 -8.270 -23.802 1.00 42.19 170 HIS A O 1
ATOM 1238 N N . SER A 1 171 ? 3.905 -6.038 -23.389 1.00 44.47 171 SER A N 1
ATOM 1239 C CA . SER A 1 171 ? 2.647 -5.603 -23.997 1.00 44.47 171 SER A CA 1
ATOM 1240 C C . SER A 1 171 ? 2.328 -6.296 -25.330 1.00 44.47 171 SER A C 1
ATOM 1242 O O . SER A 1 171 ? 3.127 -6.261 -26.265 1.00 44.47 171 SER A O 1
ATOM 1244 N N . MET A 1 172 ? 1.148 -6.911 -25.414 1.00 45.94 172 MET A N 1
ATOM 1245 C CA . MET A 1 172 ? 0.675 -7.664 -26.574 1.00 45.94 172 MET A CA 1
ATOM 1246 C C . MET A 1 172 ? -0.399 -6.876 -27.318 1.00 45.94 172 MET A C 1
ATOM 1248 O O . MET A 1 172 ? -1.559 -7.101 -27.031 1.00 45.94 172 MET A O 1
ATOM 1252 N N . TYR A 1 173 ? -0.030 -5.994 -28.251 1.00 37.44 173 TYR A N 1
ATOM 1253 C CA . TYR A 1 173 ? -0.822 -5.679 -29.457 1.00 37.44 173 TYR A CA 1
ATOM 1254 C C . TYR A 1 173 ? 0.097 -5.020 -30.496 1.00 37.44 173 TYR A C 1
ATOM 1256 O O . TYR A 1 173 ? 0.101 -3.809 -30.686 1.00 37.44 173 TYR A O 1
ATOM 1264 N N . SER A 1 174 ? 0.921 -5.830 -31.161 1.00 40.62 174 SER A N 1
ATOM 1265 C CA . SER A 1 174 ? 1.496 -5.468 -32.459 1.00 40.62 174 SER A CA 1
ATOM 1266 C C . SER A 1 174 ? 1.572 -6.734 -33.304 1.00 40.62 174 SER A C 1
ATOM 1268 O O . SER A 1 174 ? 2.457 -7.573 -33.144 1.00 40.62 174 SER A O 1
ATOM 1270 N N . THR A 1 175 ? 0.553 -6.931 -34.136 1.00 43.56 175 THR A N 1
ATOM 1271 C CA . THR A 1 175 ? 0.407 -8.071 -35.040 1.00 43.56 175 THR A CA 1
ATOM 1272 C C . THR A 1 175 ? 1.316 -7.883 -36.251 1.00 43.56 175 THR A C 1
ATOM 1274 O O . THR A 1 175 ? 0.884 -7.445 -37.314 1.00 43.56 175 THR A O 1
ATOM 1277 N N . SER A 1 176 ? 2.595 -8.219 -36.097 1.00 48.94 176 SER A N 1
ATOM 1278 C CA . SER A 1 176 ? 3.509 -8.454 -37.218 1.00 48.94 176 SER A CA 1
ATOM 1279 C C . SER A 1 176 ? 4.328 -9.727 -36.969 1.00 48.94 176 SER A C 1
ATOM 1281 O O . SER A 1 176 ? 4.596 -10.105 -35.832 1.00 48.94 176 SER A O 1
ATOM 1283 N N . LYS A 1 177 ? 4.594 -10.457 -38.055 1.00 53.19 177 LYS A N 1
ATOM 1284 C CA . LYS A 1 177 ? 5.085 -11.846 -38.110 1.00 53.19 177 LYS A CA 1
ATOM 1285 C C . LYS A 1 177 ? 6.310 -12.115 -37.204 1.00 53.19 177 LYS A C 1
ATOM 1287 O O . LYS A 1 177 ? 7.190 -11.260 -37.125 1.00 53.19 177 LYS A O 1
ATOM 1292 N N . PRO A 1 178 ? 6.432 -13.316 -36.598 1.00 48.78 178 PRO A N 1
ATOM 1293 C CA . PRO A 1 178 ? 7.542 -13.654 -35.713 1.00 48.78 178 PRO A CA 1
ATOM 1294 C C . PRO A 1 178 ? 8.811 -13.942 -36.526 1.00 48.78 178 PRO A C 1
ATOM 1296 O O . PRO A 1 178 ? 9.073 -15.075 -36.926 1.00 48.78 178 PRO A O 1
ATOM 1299 N N . ALA A 1 179 ? 9.622 -12.916 -36.772 1.00 59.56 179 ALA A N 1
ATOM 1300 C CA . ALA A 1 179 ? 11.039 -13.119 -37.040 1.00 59.56 179 ALA A CA 1
ATOM 1301 C C . ALA A 1 179 ? 11.718 -13.481 -35.708 1.00 59.56 179 ALA A C 1
ATOM 1303 O O . ALA A 1 179 ? 11.558 -12.777 -34.714 1.00 59.56 179 ALA A O 1
ATOM 1304 N N . ASN A 1 180 ? 12.455 -14.593 -35.679 1.00 60.44 180 ASN A N 1
ATOM 1305 C CA . ASN A 1 180 ? 13.076 -15.204 -34.495 1.00 60.44 180 ASN A CA 1
ATOM 1306 C C . ASN A 1 180 ? 14.272 -14.396 -33.927 1.00 60.44 180 ASN A C 1
ATOM 1308 O O . ASN A 1 180 ? 15.235 -14.959 -33.407 1.00 60.44 180 ASN A O 1
ATOM 1312 N N . SER A 1 181 ? 14.256 -13.069 -34.060 1.00 68.38 181 SER A N 1
ATOM 1313 C CA . SER A 1 181 ? 15.267 -12.183 -33.497 1.00 68.38 181 SER A CA 1
ATOM 1314 C C . SER A 1 181 ? 14.948 -11.948 -32.027 1.00 68.38 181 SER A C 1
ATOM 1316 O O . SER A 1 181 ? 14.003 -11.229 -31.695 1.00 68.38 181 SER A O 1
ATOM 1318 N N . LYS A 1 182 ? 15.742 -12.563 -31.143 1.00 73.75 182 LYS A N 1
ATOM 1319 C CA . LYS A 1 182 ? 15.799 -12.225 -29.715 1.00 73.75 182 LYS A CA 1
ATOM 1320 C C . LYS A 1 182 ? 15.793 -10.689 -29.603 1.00 73.75 182 LYS A C 1
ATOM 1322 O O . LYS A 1 182 ? 16.673 -10.069 -30.204 1.00 73.75 182 LYS A O 1
ATOM 1327 N N . PRO A 1 183 ? 14.812 -10.066 -28.921 1.00 64.69 183 PRO A N 1
ATOM 1328 C CA . PRO A 1 183 ? 14.774 -8.616 -28.815 1.00 64.69 183 PRO A CA 1
ATOM 1329 C C . PRO A 1 183 ? 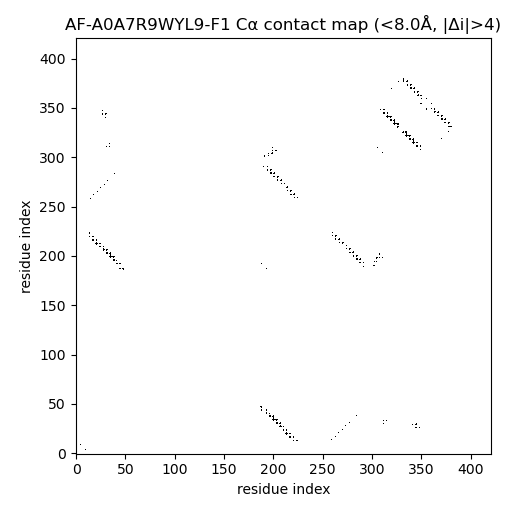16.108 -8.153 -28.217 1.00 64.69 183 PRO A C 1
ATOM 1331 O O . PRO A 1 183 ? 16.580 -8.785 -27.264 1.00 64.69 183 PRO A O 1
ATOM 1334 N N . PRO A 1 184 ? 16.753 -7.122 -28.791 1.00 75.19 184 PRO A N 1
ATOM 1335 C CA . PRO A 1 184 ? 18.027 -6.636 -28.290 1.00 75.19 184 PRO A CA 1
ATOM 1336 C C . PRO A 1 184 ? 17.851 -6.302 -26.810 1.00 75.19 184 PRO A C 1
ATOM 1338 O O . PRO A 1 184 ? 17.045 -5.442 -26.457 1.00 75.19 184 PRO A O 1
ATOM 1341 N N . GLN A 1 185 ? 18.556 -7.029 -25.938 1.00 77.44 185 GLN A N 1
ATOM 1342 C CA . GLN A 1 185 ? 18.574 -6.726 -24.513 1.00 77.44 185 GLN A CA 1
ATOM 1343 C C . GLN A 1 185 ? 19.154 -5.320 -24.377 1.00 77.44 185 GLN A C 1
ATOM 1345 O O . GLN A 1 185 ? 20.343 -5.105 -24.618 1.00 77.44 185 GLN A O 1
ATOM 1350 N N . ALA A 1 186 ? 18.287 -4.349 -24.089 1.00 79.19 186 ALA A N 1
ATOM 1351 C CA . ALA A 1 186 ? 18.692 -2.967 -23.920 1.00 79.19 186 ALA A CA 1
ATOM 1352 C C . ALA A 1 186 ? 19.750 -2.928 -22.813 1.00 79.19 186 ALA A C 1
ATOM 1354 O O . ALA A 1 186 ? 19.472 -3.294 -21.670 1.00 79.19 186 ALA A O 1
ATOM 1355 N N . LYS A 1 187 ? 20.981 -2.551 -23.176 1.00 86.44 187 LYS A N 1
ATOM 1356 C CA . LYS A 1 187 ? 22.096 -2.472 -22.232 1.00 86.44 187 LYS A CA 1
ATOM 1357 C C . LYS A 1 187 ? 21.687 -1.557 -21.081 1.00 86.44 187 LYS A C 1
ATOM 1359 O O . LYS A 1 187 ? 21.235 -0.437 -21.322 1.00 86.44 187 LYS A O 1
ATOM 1364 N N . ALA A 1 188 ? 21.833 -2.046 -19.851 1.00 91.56 188 ALA A N 1
ATOM 1365 C CA . ALA A 1 188 ? 21.532 -1.280 -18.652 1.00 91.56 188 ALA A CA 1
ATOM 1366 C C . ALA A 1 188 ? 22.328 0.032 -18.678 1.00 91.56 188 ALA A C 1
ATOM 1368 O O . ALA A 1 188 ? 23.558 0.026 -18.675 1.00 91.56 188 ALA A O 1
ATOM 1369 N N . THR A 1 189 ? 21.633 1.167 -18.744 1.00 91.75 189 THR A N 1
ATOM 1370 C CA . THR A 1 189 ? 22.292 2.475 -18.700 1.00 91.75 189 THR A CA 1
ATOM 1371 C C . THR A 1 189 ? 22.331 2.970 -17.253 1.00 91.75 189 THR A C 1
ATOM 1373 O O . THR A 1 189 ? 21.338 2.798 -16.537 1.00 91.75 189 THR A O 1
ATOM 1376 N N . PRO A 1 190 ? 23.402 3.650 -16.803 1.00 92.00 190 PRO A N 1
ATOM 1377 C CA . PRO A 1 190 ? 23.439 4.253 -15.467 1.00 92.00 190 PRO A CA 1
ATOM 1378 C C . PRO A 1 190 ? 22.251 5.187 -15.193 1.00 92.00 190 PRO A C 1
ATOM 1380 O O . PRO A 1 190 ? 21.766 5.277 -14.069 1.00 92.00 190 PRO A O 1
ATOM 1383 N N . SER A 1 191 ? 21.734 5.853 -16.230 1.00 92.19 191 SER A N 1
ATOM 1384 C CA . SER A 1 191 ? 20.523 6.675 -16.137 1.00 92.19 191 SER A CA 1
ATOM 1385 C C . SER A 1 191 ? 19.275 5.851 -15.815 1.00 92.19 191 SER A C 1
ATOM 1387 O O . SER A 1 191 ? 18.509 6.257 -14.949 1.00 92.19 191 SER A O 1
ATOM 1389 N N . SER A 1 192 ? 19.087 4.683 -16.445 1.00 93.69 192 SER A N 1
ATOM 1390 C CA . SER A 1 192 ? 17.950 3.795 -16.143 1.00 93.69 192 SER A CA 1
ATOM 1391 C C . SER A 1 192 ? 17.997 3.224 -14.722 1.00 93.69 192 SER A C 1
ATOM 1393 O O . SER A 1 192 ? 16.979 3.190 -14.038 1.00 93.69 192 SER A O 1
ATOM 1395 N N . ILE A 1 193 ? 19.186 2.854 -14.238 1.00 94.75 193 ILE A N 1
ATOM 1396 C CA . ILE A 1 193 ? 19.380 2.348 -12.871 1.00 94.75 193 ILE A CA 1
ATOM 1397 C C . ILE A 1 193 ? 19.040 3.445 -11.856 1.00 94.75 193 ILE A C 1
ATOM 1399 O O . ILE A 1 193 ? 18.261 3.224 -10.929 1.00 94.75 193 ILE A O 1
ATOM 1403 N N . ARG A 1 194 ? 19.570 4.655 -12.069 1.00 95.00 194 ARG A N 1
ATOM 1404 C CA . ARG A 1 194 ? 19.282 5.826 -11.233 1.00 95.00 194 ARG A CA 1
ATOM 1405 C C . ARG A 1 194 ? 17.798 6.173 -11.222 1.00 95.00 194 ARG A C 1
ATOM 1407 O O . ARG A 1 194 ? 17.271 6.478 -10.159 1.00 95.00 194 ARG A O 1
ATOM 1414 N N . ALA A 1 195 ? 17.132 6.101 -12.375 1.00 95.00 195 ALA A N 1
ATOM 1415 C CA . ALA A 1 195 ? 15.698 6.349 -12.476 1.00 95.00 195 ALA A CA 1
ATOM 1416 C C . ALA A 1 195 ? 14.898 5.376 -11.597 1.00 95.00 195 ALA A C 1
ATOM 1418 O O . ALA A 1 195 ? 14.049 5.817 -10.832 1.00 95.00 195 ALA A O 1
ATOM 1419 N N . HIS A 1 196 ? 15.221 4.080 -11.610 1.00 96.44 196 HIS A N 1
ATOM 1420 C CA . HIS A 1 196 ? 14.537 3.101 -10.761 1.00 96.44 196 HIS A CA 1
ATOM 1421 C C . HIS A 1 196 ? 14.787 3.296 -9.262 1.00 96.44 196 HIS A C 1
ATOM 1423 O O . HIS A 1 196 ? 13.853 3.157 -8.474 1.00 96.44 196 HIS A O 1
ATOM 1429 N N . PHE A 1 197 ? 16.000 3.665 -8.840 1.00 97.31 197 PHE A N 1
ATOM 1430 C CA . PHE A 1 197 ? 16.218 4.033 -7.436 1.00 97.31 197 PHE A CA 1
ATOM 1431 C C . PHE A 1 197 ? 15.486 5.325 -7.052 1.00 97.31 197 PHE A C 1
ATOM 1433 O O . PHE A 1 197 ? 14.973 5.418 -5.941 1.00 97.31 197 PHE A O 1
ATOM 1440 N N . ALA A 1 198 ? 15.386 6.305 -7.955 1.00 96.88 198 ALA A N 1
ATOM 1441 C CA . ALA A 1 198 ? 14.621 7.530 -7.715 1.00 96.88 198 ALA A CA 1
ATOM 1442 C C . ALA A 1 198 ? 13.107 7.259 -7.608 1.00 96.88 198 ALA A C 1
ATOM 1444 O O . ALA A 1 198 ? 12.436 7.819 -6.738 1.00 96.88 198 ALA A O 1
ATOM 1445 N N . GLU A 1 199 ? 12.575 6.357 -8.440 1.00 97.25 199 GLU A N 1
ATOM 1446 C CA . GLU A 1 199 ? 11.212 5.824 -8.315 1.00 97.25 199 GLU A CA 1
ATOM 1447 C C . GLU A 1 199 ? 11.022 5.143 -6.951 1.00 97.25 199 GLU A C 1
ATOM 1449 O O . GLU A 1 199 ? 10.077 5.466 -6.230 1.00 97.25 199 GLU A O 1
ATOM 1454 N N . ALA A 1 200 ? 11.948 4.257 -6.558 1.00 98.06 200 ALA A N 1
ATOM 1455 C CA . ALA A 1 200 ? 11.905 3.558 -5.273 1.00 98.06 200 ALA A CA 1
ATOM 1456 C C . ALA A 1 200 ? 11.894 4.532 -4.087 1.00 98.06 200 ALA A C 1
ATOM 1458 O O . ALA A 1 200 ? 11.043 4.437 -3.202 1.00 98.06 200 ALA A O 1
ATOM 1459 N N . LEU A 1 201 ? 12.794 5.518 -4.103 1.00 98.00 201 LEU A N 1
ATOM 1460 C CA . LEU A 1 201 ? 12.871 6.563 -3.088 1.00 98.00 201 LEU A CA 1
ATOM 1461 C C . LEU A 1 201 ? 11.560 7.350 -2.990 1.00 98.00 201 LEU A C 1
ATOM 1463 O O . LEU A 1 201 ? 11.067 7.593 -1.889 1.00 98.00 201 LEU A O 1
ATOM 1467 N N . SER A 1 202 ? 10.954 7.695 -4.127 1.00 97.81 202 SER A N 1
ATOM 1468 C CA . SER A 1 202 ? 9.666 8.395 -4.161 1.00 97.81 202 SER A CA 1
ATOM 1469 C C . SER A 1 202 ? 8.551 7.569 -3.505 1.00 97.81 202 SER A C 1
ATOM 1471 O O . SER A 1 202 ? 7.758 8.116 -2.732 1.00 97.81 202 SER A O 1
ATOM 1473 N N . CYS A 1 203 ? 8.529 6.247 -3.726 1.00 98.25 203 CYS A N 1
ATOM 1474 C CA . CYS A 1 203 ? 7.625 5.325 -3.031 1.00 98.25 203 CYS A CA 1
ATOM 1475 C C . CYS A 1 203 ? 7.864 5.313 -1.519 1.00 98.25 203 CYS A C 1
ATOM 1477 O O . CYS A 1 203 ? 6.913 5.449 -0.749 1.00 98.25 203 CYS A O 1
ATOM 1479 N N . TYR A 1 204 ? 9.116 5.194 -1.072 1.00 98.62 204 TYR A N 1
ATOM 1480 C CA . TYR A 1 204 ? 9.424 5.161 0.359 1.00 98.62 204 TYR A CA 1
ATOM 1481 C C . TYR A 1 204 ? 9.068 6.476 1.054 1.00 98.62 204 TYR A C 1
ATOM 1483 O O . TYR A 1 204 ? 8.434 6.459 2.105 1.00 98.62 204 TYR A O 1
ATOM 1491 N N . LEU A 1 205 ? 9.372 7.628 0.449 1.00 98.19 205 LEU A N 1
ATOM 1492 C CA . LEU A 1 205 ? 8.994 8.938 0.993 1.00 98.19 205 LEU A CA 1
ATOM 1493 C C . LEU A 1 205 ? 7.472 9.128 1.051 1.00 98.19 205 LEU A C 1
ATOM 1495 O O . LEU A 1 205 ? 6.959 9.813 1.943 1.00 98.19 205 LEU A O 1
ATOM 1499 N N . LYS A 1 206 ? 6.726 8.537 0.112 1.00 97.75 206 LYS A N 1
ATOM 1500 C CA . LYS A 1 206 ? 5.261 8.502 0.165 1.00 97.75 206 LYS A CA 1
ATOM 1501 C C . LYS A 1 206 ? 4.770 7.635 1.324 1.00 97.75 206 LYS A C 1
ATOM 1503 O O . LYS A 1 206 ? 3.983 8.111 2.143 1.00 97.75 206 LYS A O 1
ATOM 1508 N N . ALA A 1 207 ? 5.289 6.415 1.435 1.00 98.31 207 ALA A N 1
ATOM 1509 C CA . ALA A 1 207 ? 4.962 5.484 2.508 1.00 98.31 207 ALA A CA 1
ATOM 1510 C C . ALA A 1 207 ? 5.281 6.067 3.895 1.00 98.31 207 ALA A C 1
ATOM 1512 O O . ALA A 1 207 ? 4.439 6.015 4.786 1.00 98.31 207 ALA A O 1
ATOM 1513 N N . LEU A 1 208 ? 6.438 6.712 4.077 1.00 98.56 208 LEU A N 1
ATOM 1514 C CA . LEU A 1 208 ? 6.824 7.356 5.339 1.00 98.56 208 LEU A CA 1
ATOM 1515 C C . LEU A 1 208 ? 5.840 8.451 5.762 1.00 98.56 208 LEU A C 1
ATOM 1517 O O . LEU A 1 208 ? 5.477 8.523 6.936 1.00 98.56 208 LEU A O 1
ATOM 1521 N N . ARG A 1 209 ? 5.362 9.282 4.824 1.00 98.19 209 ARG A N 1
ATOM 1522 C CA . ARG A 1 209 ? 4.336 10.301 5.112 1.00 98.19 209 ARG A CA 1
ATOM 1523 C C . ARG A 1 209 ? 3.030 9.666 5.591 1.00 98.19 209 ARG A C 1
ATOM 1525 O O . ARG A 1 209 ? 2.459 10.126 6.580 1.00 98.19 209 ARG A O 1
ATOM 1532 N N . MET A 1 210 ? 2.598 8.590 4.939 1.00 98.00 210 MET A N 1
ATOM 1533 C CA . MET A 1 210 ? 1.395 7.852 5.329 1.00 98.00 210 MET A CA 1
ATOM 1534 C C . MET A 1 210 ? 1.559 7.184 6.702 1.00 98.00 210 MET A C 1
ATOM 1536 O O . MET A 1 210 ? 0.728 7.408 7.582 1.00 98.00 210 MET A O 1
ATOM 1540 N N . ILE A 1 211 ? 2.654 6.451 6.941 1.00 98.44 211 ILE A N 1
ATOM 1541 C CA . ILE A 1 211 ? 2.927 5.803 8.237 1.00 98.44 211 ILE A CA 1
ATOM 1542 C C . ILE A 1 211 ? 3.005 6.850 9.351 1.00 98.44 211 ILE A C 1
ATOM 1544 O O . ILE A 1 211 ? 2.410 6.654 10.405 1.00 98.44 211 ILE A O 1
ATOM 1548 N N . LYS A 1 212 ? 3.659 7.995 9.122 1.00 98.38 212 LYS A N 1
ATOM 1549 C CA . LYS A 1 212 ? 3.722 9.088 10.105 1.00 98.38 212 LYS A CA 1
ATOM 1550 C C . LYS A 1 212 ? 2.327 9.569 10.516 1.00 98.38 212 LYS A C 1
ATOM 1552 O O . LYS A 1 212 ? 2.073 9.763 11.707 1.00 98.38 212 LYS A O 1
ATOM 1557 N N . SER A 1 213 ? 1.428 9.749 9.546 1.00 97.94 213 SER A N 1
ATOM 1558 C CA . SER A 1 213 ? 0.041 10.146 9.818 1.00 97.94 213 SER A CA 1
ATOM 1559 C C . SER A 1 213 ? -0.728 9.067 10.589 1.00 97.94 213 SER A C 1
ATOM 1561 O O . SER A 1 213 ? -1.408 9.388 11.563 1.00 97.94 213 SER A O 1
ATOM 1563 N N . ALA A 1 214 ? -0.534 7.791 10.241 1.00 98.19 214 ALA A N 1
ATOM 1564 C CA . ALA A 1 214 ? -1.131 6.654 10.936 1.00 98.19 214 ALA A CA 1
ATOM 1565 C C . ALA A 1 214 ? -0.642 6.539 12.391 1.00 98.19 214 ALA A C 1
ATOM 1567 O O . ALA A 1 214 ? -1.459 6.406 13.299 1.00 98.19 214 ALA A O 1
ATOM 1568 N N . VAL A 1 215 ? 0.670 6.663 12.636 1.00 98.44 215 VAL A N 1
ATOM 1569 C CA . VAL A 1 215 ? 1.259 6.655 13.989 1.00 98.44 215 VAL A CA 1
ATOM 1570 C C . VAL A 1 215 ? 0.683 7.791 14.827 1.00 98.44 215 VAL A C 1
ATOM 1572 O O . VAL A 1 215 ? 0.269 7.569 15.960 1.00 98.44 215 VAL A O 1
ATOM 1575 N N . SER A 1 216 ? 0.608 8.996 14.259 1.00 98.19 216 SER A N 1
ATOM 1576 C CA . SER A 1 216 ? 0.056 10.162 14.956 1.00 98.19 216 SER A CA 1
ATOM 1577 C C . SER A 1 216 ? -1.425 9.963 15.301 1.00 98.19 216 SER A C 1
ATOM 1579 O O . SER A 1 216 ? -1.852 10.308 16.402 1.00 98.19 216 SER A O 1
ATOM 1581 N N . GLY A 1 217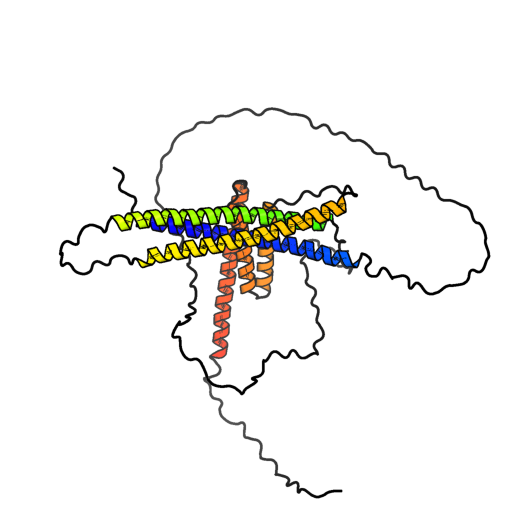 ? -2.200 9.361 14.392 1.00 97.75 217 GLY A N 1
ATOM 1582 C CA . GLY A 1 217 ? -3.594 8.982 14.627 1.00 97.75 217 GLY A CA 1
ATOM 1583 C C . GLY A 1 217 ? -3.746 7.957 15.754 1.00 97.75 217 GLY A C 1
ATOM 1584 O O . GLY A 1 217 ? -4.536 8.174 16.669 1.00 97.75 217 GLY A O 1
ATOM 1585 N N . ALA A 1 218 ? -2.949 6.886 15.738 1.00 98.19 218 ALA A N 1
ATOM 1586 C CA . ALA A 1 218 ? -2.966 5.860 16.782 1.00 98.19 218 ALA A CA 1
ATOM 1587 C C . ALA A 1 218 ? -2.558 6.429 18.155 1.00 98.19 218 ALA A C 1
ATOM 1589 O O . ALA A 1 218 ? -3.257 6.227 19.143 1.00 98.19 218 ALA A O 1
ATOM 1590 N N . GLN A 1 219 ? -1.490 7.228 18.218 1.00 97.69 219 GLN A N 1
ATOM 1591 C CA . GLN A 1 219 ? -1.057 7.885 19.457 1.00 97.69 219 GLN A CA 1
ATOM 1592 C C . GLN A 1 219 ? -2.110 8.848 20.009 1.00 97.69 219 GLN A C 1
ATOM 1594 O O . GLN A 1 219 ? -2.282 8.942 21.224 1.00 97.69 219 GLN A O 1
ATOM 1599 N N . LYS A 1 220 ? -2.820 9.568 19.133 1.00 97.69 220 LYS A N 1
ATOM 1600 C CA . LYS A 1 220 ? -3.923 10.441 19.542 1.00 97.69 220 LYS A CA 1
ATOM 1601 C C . LYS A 1 220 ? -5.043 9.637 20.204 1.00 97.69 220 LYS A C 1
ATOM 1603 O O . LYS A 1 220 ? -5.488 10.035 21.275 1.00 97.69 220 LYS A O 1
ATOM 1608 N N . VAL A 1 221 ? -5.428 8.497 19.623 1.00 97.31 221 VAL A N 1
ATOM 1609 C CA . VAL A 1 221 ? -6.421 7.590 20.221 1.00 97.31 221 VAL A CA 1
ATOM 1610 C C . VAL A 1 221 ? -5.966 7.118 21.602 1.00 97.31 221 VAL A C 1
ATOM 1612 O O . VAL A 1 221 ? -6.744 7.210 22.544 1.00 97.31 221 VAL A O 1
ATOM 1615 N N . GLY A 1 222 ? -4.706 6.696 21.756 1.00 96.44 222 GLY A N 1
ATOM 1616 C CA . GLY A 1 222 ? -4.161 6.288 23.058 1.00 96.44 222 GLY A CA 1
ATOM 1617 C C . GLY A 1 222 ? -4.248 7.386 24.128 1.00 96.44 222 GLY A C 1
ATOM 1618 O O . GLY A 1 222 ? -4.674 7.125 25.248 1.00 96.44 222 GLY A O 1
ATOM 1619 N N . LYS A 1 223 ? -3.940 8.640 23.772 1.00 96.56 223 LYS A N 1
ATOM 1620 C CA . LYS A 1 223 ? -4.034 9.787 24.697 1.00 96.56 223 LYS A CA 1
ATOM 1621 C C . LYS A 1 223 ? -5.471 10.139 25.075 1.00 96.56 223 LYS A C 1
ATOM 1623 O O . LYS A 1 223 ? -5.757 10.376 26.245 1.00 96.56 223 LYS A O 1
ATOM 1628 N N . GLU A 1 224 ? -6.379 10.184 24.097 1.00 94.75 224 GLU A N 1
ATOM 1629 C CA . GLU A 1 224 ? -7.813 10.403 24.353 1.00 94.75 224 GLU A CA 1
ATOM 1630 C C . GLU A 1 224 ? -8.361 9.335 25.304 1.00 94.75 224 GLU A C 1
ATOM 1632 O O . GLU A 1 224 ? -9.194 9.609 26.168 1.00 94.75 224 GLU A O 1
ATOM 1637 N N . TYR A 1 225 ? -7.818 8.130 25.197 1.00 91.94 225 TYR A N 1
ATOM 1638 C CA . TYR A 1 225 ? -8.188 7.016 26.035 1.00 91.94 225 TYR A CA 1
ATOM 1639 C C . TYR A 1 225 ? -7.711 7.109 27.482 1.00 91.94 225 TYR A C 1
ATOM 1641 O O . TYR A 1 225 ? -8.482 6.841 28.402 1.00 91.94 225 TYR A O 1
ATOM 1649 N N . GLU A 1 226 ? -6.460 7.509 27.703 1.00 94.19 226 GLU A N 1
ATOM 1650 C CA . GLU A 1 226 ? -5.925 7.759 29.046 1.00 94.19 226 GLU A CA 1
ATOM 1651 C C . GLU A 1 226 ? -6.758 8.818 29.783 1.00 94.19 226 GLU A C 1
ATOM 1653 O O . GLU A 1 226 ? -7.089 8.648 30.959 1.00 94.19 226 GLU A O 1
ATOM 1658 N N . ILE A 1 227 ? -7.184 9.865 29.066 1.00 93.12 227 ILE A N 1
ATOM 1659 C CA . ILE A 1 227 ? -8.070 10.908 29.598 1.00 93.12 227 ILE A CA 1
ATOM 1660 C C . ILE A 1 227 ? -9.428 10.315 30.003 1.00 93.12 227 ILE A C 1
ATOM 1662 O O . ILE A 1 227 ? -9.914 10.596 31.101 1.00 93.12 227 ILE A O 1
ATOM 1666 N N . LEU A 1 228 ? -10.032 9.467 29.164 1.00 90.69 228 LEU A N 1
ATOM 1667 C CA . LEU A 1 228 ? -11.302 8.799 29.480 1.00 90.69 228 LEU A CA 1
ATOM 1668 C C . LEU A 1 228 ? -11.180 7.840 30.670 1.00 90.69 228 LEU A C 1
ATOM 1670 O O . LEU A 1 228 ? -12.070 7.799 31.522 1.00 90.69 228 LEU A O 1
ATOM 1674 N N . SER A 1 229 ? -10.061 7.118 30.771 1.00 89.88 229 SER A N 1
ATOM 1675 C CA . SER A 1 229 ? -9.766 6.247 31.913 1.00 89.88 229 SER A CA 1
ATOM 1676 C C . SER A 1 229 ? -9.727 7.037 33.220 1.00 89.88 229 SER A C 1
ATOM 1678 O O . SER A 1 229 ? -10.313 6.617 34.218 1.00 89.88 229 SER A O 1
ATOM 1680 N N . ALA A 1 230 ? -9.053 8.190 33.216 1.00 91.56 230 ALA A N 1
ATOM 1681 C CA . ALA A 1 230 ? -8.939 9.052 34.388 1.00 91.56 230 ALA A CA 1
ATOM 1682 C C . ALA A 1 230 ? -10.301 9.630 34.811 1.00 91.56 230 ALA A C 1
ATOM 1684 O O . ALA A 1 230 ? -10.603 9.707 36.002 1.00 91.56 230 ALA A O 1
ATOM 1685 N N . GLN A 1 231 ? -11.161 9.979 33.847 1.00 89.44 231 GLN A N 1
ATOM 1686 C CA . GLN A 1 231 ? -12.515 10.467 34.127 1.00 89.44 231 GLN A CA 1
ATOM 1687 C C . GLN A 1 231 ? -13.402 9.402 34.784 1.00 89.44 231 GLN A C 1
ATOM 1689 O O . GLN A 1 231 ? -14.143 9.726 35.713 1.00 89.44 231 GLN A O 1
ATOM 1694 N N . MET A 1 232 ? -13.312 8.140 34.349 1.00 85.81 232 MET A N 1
ATOM 1695 C CA . MET A 1 232 ? -14.066 7.037 34.962 1.00 85.81 232 MET A CA 1
ATOM 1696 C C . MET A 1 232 ? -13.569 6.702 36.372 1.00 85.81 232 MET A C 1
ATOM 1698 O O . MET A 1 232 ? -14.384 6.458 37.260 1.00 85.81 232 MET A O 1
ATOM 1702 N N . GLY A 1 233 ? -12.252 6.742 36.604 1.00 84.75 233 GLY A N 1
ATOM 1703 C CA . GLY A 1 233 ? -11.668 6.501 37.929 1.00 84.75 233 GLY A CA 1
ATOM 1704 C C . GLY A 1 233 ? -12.172 7.481 38.994 1.00 84.75 233 GLY A C 1
ATOM 1705 O O . GLY A 1 233 ? -12.431 7.083 40.128 1.00 84.75 233 GLY A O 1
ATOM 1706 N N . ASN A 1 234 ? -12.405 8.739 38.614 1.00 83.62 234 ASN A N 1
ATOM 1707 C CA . ASN A 1 234 ? -12.881 9.773 39.534 1.00 83.62 234 ASN A CA 1
ATOM 1708 C C . ASN A 1 234 ? -14.373 9.656 39.897 1.00 83.62 234 ASN A C 1
ATOM 1710 O O . ASN A 1 234 ? -14.779 10.187 40.929 1.00 83.62 234 ASN A O 1
ATOM 1714 N N . GLN A 1 235 ? -15.201 8.969 39.100 1.00 77.19 235 GLN A N 1
ATOM 1715 C CA . GLN A 1 235 ? -16.637 8.831 39.397 1.00 77.19 235 GLN A CA 1
ATOM 1716 C C . GLN A 1 235 ? -16.953 7.731 40.422 1.00 77.19 235 GLN A C 1
ATOM 1718 O O . GLN A 1 235 ? -18.034 7.738 41.005 1.00 77.19 235 GLN A O 1
ATOM 1723 N N . ASN A 1 236 ? -16.012 6.825 40.700 1.00 66.75 236 ASN A N 1
ATOM 1724 C CA . ASN A 1 236 ? -16.226 5.674 41.586 1.00 66.75 236 ASN A CA 1
ATOM 1725 C C . ASN A 1 236 ? -15.838 5.905 43.062 1.00 66.75 236 ASN A C 1
ATOM 1727 O O . ASN A 1 236 ? -15.770 4.950 43.830 1.00 66.75 236 ASN A O 1
ATOM 1731 N N . VAL A 1 237 ? -15.603 7.153 43.488 1.00 69.69 237 VAL A N 1
ATOM 1732 C CA . VAL A 1 237 ? -15.202 7.483 44.876 1.00 69.69 237 VAL A CA 1
ATOM 1733 C C . VAL A 1 237 ? -16.399 7.888 45.759 1.00 69.69 237 VAL A C 1
ATOM 1735 O O . VAL A 1 237 ? -16.229 8.421 46.852 1.00 69.69 237 VAL A O 1
ATOM 1738 N N . ALA A 1 238 ? -17.637 7.620 45.333 1.00 68.69 238 ALA A N 1
ATOM 1739 C CA . ALA A 1 238 ? -18.777 7.710 46.243 1.00 68.69 238 ALA A CA 1
ATOM 1740 C C . ALA A 1 238 ? -18.793 6.465 47.158 1.00 68.69 238 ALA A C 1
ATOM 1742 O O . ALA A 1 238 ? -18.834 5.346 46.642 1.00 68.69 238 ALA A O 1
ATOM 1743 N N . PRO A 1 239 ? -18.738 6.622 48.497 1.00 70.06 239 PRO A N 1
ATOM 1744 C CA . PRO A 1 239 ? -18.716 5.493 49.419 1.00 70.06 239 PRO A CA 1
ATOM 1745 C C . PRO A 1 239 ? -19.962 4.616 49.220 1.00 70.06 239 PRO A C 1
ATOM 1747 O O . PRO A 1 239 ? -21.060 5.153 49.045 1.00 70.06 239 PRO A O 1
ATOM 1750 N N . PRO A 1 240 ? -19.811 3.279 49.232 1.00 65.00 240 PRO A N 1
ATOM 1751 C CA . PRO A 1 240 ? -20.898 2.361 48.931 1.00 65.00 240 PRO A CA 1
ATOM 1752 C C . PRO A 1 240 ? -21.999 2.506 49.983 1.00 65.00 240 PRO A C 1
ATOM 1754 O O . PRO A 1 240 ? -21.858 2.061 51.122 1.00 65.00 240 PRO A O 1
ATOM 1757 N N . ALA A 1 241 ? -23.113 3.130 49.602 1.00 71.12 241 ALA A N 1
ATOM 1758 C CA . ALA A 1 241 ? -24.340 3.019 50.369 1.00 71.12 241 ALA A CA 1
ATOM 1759 C C . ALA A 1 241 ? -24.820 1.555 50.289 1.00 71.12 241 ALA A C 1
ATOM 1761 O O . ALA A 1 241 ? -24.825 0.977 49.198 1.00 71.12 241 ALA A O 1
ATOM 1762 N N . PRO A 1 242 ? -25.212 0.930 51.411 1.00 72.31 242 PRO A N 1
ATOM 1763 C CA . PRO A 1 242 ? -25.656 -0.456 51.434 1.00 72.31 242 PRO A CA 1
ATOM 1764 C C . PRO A 1 242 ? -27.006 -0.570 50.718 1.00 72.31 242 PRO A C 1
ATOM 1766 O O . PRO A 1 242 ? -28.052 -0.316 51.309 1.00 72.31 242 PRO A O 1
ATOM 1769 N N . GLN A 1 243 ? -26.997 -0.925 49.433 1.00 60.34 243 GLN A N 1
ATOM 1770 C CA . GLN A 1 243 ? -28.218 -1.207 48.681 1.00 60.34 243 GLN A CA 1
ATOM 1771 C C . GLN A 1 243 ? -28.186 -2.617 48.094 1.00 60.34 243 GLN A C 1
ATOM 1773 O O . GLN A 1 243 ? -27.430 -2.962 47.190 1.00 60.34 243 GLN A O 1
ATOM 1778 N N . SER A 1 244 ? -29.054 -3.434 48.675 1.00 69.44 244 SER A N 1
ATOM 1779 C CA . SER A 1 244 ? -29.390 -4.811 48.353 1.00 69.44 244 SER A CA 1
ATOM 1780 C C . SER A 1 244 ? -30.278 -4.885 47.107 1.00 69.44 244 SER A C 1
ATOM 1782 O O . SER A 1 244 ? -31.500 -4.992 47.217 1.00 69.44 244 SER A O 1
ATOM 1784 N N . SER A 1 245 ? -29.703 -4.805 45.907 1.00 68.25 245 SER A N 1
ATOM 1785 C CA . SER A 1 245 ? -30.458 -5.028 44.665 1.00 68.25 245 SER A CA 1
ATOM 1786 C C . SER A 1 245 ? -29.681 -5.905 43.674 1.00 68.25 245 SER A C 1
ATOM 1788 O O . SER A 1 245 ? -28.502 -5.647 43.430 1.00 68.25 245 SER A O 1
ATOM 1790 N N . PRO A 1 246 ? -30.304 -6.967 43.128 1.00 65.88 246 PRO A N 1
ATOM 1791 C CA . PRO A 1 246 ? -29.614 -7.980 42.343 1.00 65.88 246 PRO A CA 1
ATOM 1792 C C . PRO A 1 246 ? -29.481 -7.597 40.860 1.00 65.88 246 PRO A C 1
ATOM 1794 O O . PRO A 1 246 ? -30.431 -7.149 40.227 1.00 65.88 246 PRO A O 1
ATOM 1797 N N . ALA A 1 247 ? -28.291 -7.868 40.319 1.00 58.75 247 ALA A N 1
ATOM 1798 C CA . ALA A 1 247 ? -28.017 -8.232 38.927 1.00 58.75 247 ALA A CA 1
ATOM 1799 C C . ALA A 1 247 ? -28.536 -7.290 37.818 1.00 58.75 247 ALA A C 1
ATOM 1801 O O . ALA A 1 247 ? -29.365 -7.680 36.999 1.00 58.75 247 ALA A O 1
ATOM 1802 N N . SER A 1 248 ? -27.959 -6.089 37.707 1.00 60.16 248 SER A N 1
ATOM 1803 C CA . SER A 1 248 ? -27.897 -5.404 36.406 1.00 60.16 248 SER A CA 1
ATOM 1804 C C . SER A 1 248 ? -26.527 -5.664 35.776 1.00 60.16 248 SER A C 1
ATOM 1806 O O . SER A 1 248 ? -25.493 -5.522 36.429 1.00 60.16 248 SER A O 1
ATOM 1808 N N . SER A 1 249 ? -26.531 -6.144 34.533 1.00 66.12 249 SER A N 1
ATOM 1809 C CA . SER A 1 249 ? -25.353 -6.511 33.748 1.00 66.12 249 SER A CA 1
ATOM 1810 C C . SER A 1 249 ? -24.516 -5.270 33.436 1.00 66.12 249 SER A C 1
ATOM 1812 O O . SER A 1 249 ? -24.738 -4.604 32.423 1.00 66.12 249 SER A O 1
ATOM 1814 N N . SER A 1 250 ? -23.576 -4.932 34.315 1.00 60.62 250 SER A N 1
ATOM 1815 C CA . SER A 1 250 ? -22.568 -3.926 34.009 1.00 60.62 250 SER A CA 1
ATOM 1816 C C . SER A 1 250 ? -21.734 -4.404 32.807 1.00 60.62 250 SER A C 1
ATOM 1818 O O . SER A 1 250 ? -21.302 -5.562 32.784 1.00 60.62 250 SER A O 1
ATOM 1820 N N . PRO A 1 251 ? -21.539 -3.562 31.774 1.00 56.84 251 PRO A N 1
ATOM 1821 C CA . PRO A 1 251 ? -20.703 -3.912 30.634 1.00 56.84 251 PRO A CA 1
ATOM 1822 C C . PRO A 1 251 ? -19.276 -4.205 31.119 1.00 56.84 251 PRO A C 1
ATOM 1824 O O . PRO A 1 251 ? -18.772 -3.516 32.014 1.00 56.84 251 PRO A O 1
ATOM 1827 N N . PRO A 1 252 ? -18.631 -5.256 30.590 1.00 57.34 252 PRO A N 1
ATOM 1828 C CA . PRO A 1 252 ? -17.417 -5.770 31.184 1.00 57.34 252 PRO A CA 1
ATOM 1829 C C . PRO A 1 252 ? -16.252 -4.790 30.954 1.00 57.34 252 PRO A C 1
ATOM 1831 O O . PRO A 1 252 ? -16.029 -4.347 29.826 1.00 57.34 252 PRO A O 1
ATOM 1834 N N . PRO A 1 253 ? -15.428 -4.507 31.980 1.00 70.06 253 PRO A N 1
ATOM 1835 C CA . PRO A 1 253 ? -14.210 -3.688 31.873 1.00 70.06 253 PRO A CA 1
ATOM 1836 C C . PRO A 1 253 ? -13.153 -4.244 30.890 1.00 70.06 253 PRO A C 1
ATOM 1838 O O . PRO A 1 253 ? -12.080 -3.666 30.718 1.00 70.06 253 PRO A O 1
ATOM 1841 N N . THR A 1 254 ? -13.439 -5.366 30.225 1.00 82.19 254 THR A N 1
ATOM 1842 C CA . THR A 1 254 ? -12.562 -6.051 29.276 1.00 82.19 254 THR A CA 1
ATOM 1843 C C . THR A 1 254 ? -12.378 -5.293 27.974 1.00 82.19 254 THR A C 1
ATOM 1845 O O . THR A 1 254 ? -11.268 -5.280 27.444 1.00 82.19 254 THR A O 1
ATOM 1848 N N . ASP A 1 255 ? -13.424 -4.641 27.469 1.00 87.00 255 ASP A N 1
ATOM 1849 C CA . ASP A 1 255 ? -13.359 -3.942 26.180 1.00 87.00 255 ASP A CA 1
ATOM 1850 C C . ASP A 1 255 ? -12.388 -2.768 26.276 1.00 87.00 255 ASP A C 1
ATOM 1852 O O . ASP A 1 255 ? -11.642 -2.475 25.335 1.00 87.00 255 ASP A O 1
ATOM 1856 N N . PHE A 1 256 ? -12.318 -2.171 27.475 1.00 88.31 256 PHE A N 1
ATOM 1857 C CA . PHE A 1 256 ? -11.468 -1.027 27.704 1.00 88.31 256 PHE A CA 1
ATOM 1858 C C . PHE A 1 256 ? -9.976 -1.408 27.630 1.00 88.31 256 PHE A C 1
ATOM 1860 O O . PHE A 1 256 ? -9.172 -0.812 26.907 1.00 88.31 256 PHE A O 1
ATOM 1867 N N . ALA A 1 257 ? -9.595 -2.459 28.351 1.00 90.94 257 ALA A N 1
ATOM 1868 C CA . ALA A 1 257 ? -8.224 -2.957 28.341 1.00 90.94 257 ALA A CA 1
ATOM 1869 C C . ALA A 1 257 ? -7.804 -3.479 26.951 1.00 90.94 257 ALA A C 1
ATOM 1871 O O . ALA A 1 257 ? -6.656 -3.301 26.534 1.00 90.94 257 ALA A O 1
ATOM 1872 N N . GLN A 1 258 ? -8.730 -4.094 26.206 1.00 93.69 258 GLN A N 1
ATOM 1873 C CA . GLN A 1 258 ? -8.456 -4.621 24.867 1.00 93.69 258 GLN A CA 1
ATOM 1874 C C . GLN A 1 258 ? -8.136 -3.523 23.852 1.00 93.69 258 GLN A C 1
ATOM 1876 O O . GLN A 1 258 ? -7.193 -3.686 23.071 1.00 93.69 258 GLN A O 1
ATOM 1881 N N . LEU A 1 259 ? -8.872 -2.405 23.860 1.00 93.12 259 LEU A N 1
ATOM 1882 C CA . LEU A 1 259 ? -8.614 -1.314 22.920 1.00 93.12 259 LEU A CA 1
ATOM 1883 C C . LEU A 1 259 ? -7.250 -0.654 23.172 1.00 93.12 259 LEU A C 1
ATOM 1885 O O . LEU A 1 259 ? -6.530 -0.399 22.207 1.00 93.12 259 LEU A O 1
ATOM 1889 N N . MET A 1 260 ? -6.843 -0.468 24.434 1.00 94.69 260 MET A N 1
ATOM 1890 C CA . MET A 1 260 ? -5.500 0.051 24.753 1.00 94.69 260 MET A CA 1
ATOM 1891 C C . MET A 1 260 ? -4.400 -0.871 24.290 1.00 94.69 260 MET A C 1
ATOM 1893 O O . MET A 1 260 ? -3.484 -0.434 23.597 1.00 94.69 260 MET A O 1
ATOM 1897 N N . LYS A 1 261 ? -4.529 -2.163 24.600 1.00 96.56 261 LYS A N 1
ATOM 1898 C CA . LYS A 1 261 ? -3.569 -3.161 24.139 1.00 96.56 261 LYS A CA 1
ATOM 1899 C C . LYS A 1 261 ? -3.456 -3.148 22.613 1.00 96.56 261 LYS A C 1
ATOM 1901 O O . LYS A 1 261 ? -2.356 -3.194 22.073 1.00 96.56 261 LYS A O 1
ATOM 1906 N N . ARG A 1 262 ? -4.581 -3.046 21.895 1.00 96.94 262 ARG A N 1
ATOM 1907 C CA . ARG A 1 262 ? -4.588 -2.938 20.428 1.00 96.94 262 ARG A CA 1
ATOM 1908 C C . ARG A 1 262 ? -3.923 -1.647 19.941 1.00 96.94 262 ARG A C 1
ATOM 1910 O O . ARG A 1 262 ? -3.179 -1.693 18.964 1.00 96.94 262 ARG A O 1
ATOM 1917 N N . CYS A 1 263 ? -4.165 -0.520 20.606 1.00 97.69 263 CYS A N 1
ATOM 1918 C CA . CYS A 1 263 ? -3.565 0.771 20.277 1.00 97.69 263 CYS A CA 1
ATOM 1919 C C . CYS A 1 263 ? -2.038 0.757 20.448 1.00 97.69 263 CYS A C 1
ATOM 1921 O O . CYS A 1 263 ? -1.310 1.211 19.563 1.00 97.69 263 CYS A O 1
ATOM 1923 N N . GLU A 1 264 ? -1.549 0.183 21.547 1.00 97.81 264 GLU A N 1
ATOM 1924 C CA . GLU A 1 264 ? -0.122 0.011 21.826 1.00 97.81 264 GLU A CA 1
ATOM 1925 C C . GLU A 1 264 ? 0.545 -0.881 20.774 1.00 97.81 264 GLU A C 1
ATOM 1927 O O . GLU A 1 264 ? 1.497 -0.455 20.117 1.00 97.81 264 GLU A O 1
ATOM 1932 N N . VAL A 1 265 ? -0.021 -2.070 20.524 1.00 98.12 265 VAL A N 1
ATOM 1933 C CA . VAL A 1 265 ? 0.470 -3.007 19.499 1.00 98.12 265 VAL A CA 1
ATOM 1934 C C . VAL A 1 265 ? 0.508 -2.346 18.122 1.00 98.12 265 VAL A C 1
ATOM 1936 O O . VAL A 1 265 ? 1.490 -2.484 17.393 1.00 98.12 265 VAL A O 1
ATOM 1939 N N . THR A 1 266 ? -0.533 -1.593 17.765 1.00 98.00 266 THR A N 1
ATOM 1940 C CA . THR A 1 266 ? -0.607 -0.877 16.484 1.00 98.00 266 THR A CA 1
ATOM 1941 C C . THR A 1 266 ? 0.466 0.200 16.385 1.00 98.00 266 THR A C 1
ATOM 1943 O O . THR A 1 266 ? 1.156 0.288 15.371 1.00 98.00 266 THR A O 1
ATOM 1946 N N . THR A 1 267 ? 0.649 0.997 17.437 1.00 98.44 267 THR A N 1
ATOM 1947 C CA . THR A 1 267 ? 1.652 2.069 17.474 1.00 98.44 267 THR A CA 1
ATOM 1948 C C . THR A 1 267 ? 3.065 1.502 17.369 1.00 98.44 267 THR A C 1
ATOM 1950 O O . THR A 1 267 ? 3.879 2.015 16.594 1.00 98.44 267 THR A O 1
ATOM 1953 N N . GLN A 1 268 ? 3.355 0.418 18.092 1.00 98.44 268 GLN A N 1
ATOM 1954 C CA . GLN A 1 268 ? 4.644 -0.268 18.041 1.00 98.44 268 GLN A CA 1
ATOM 1955 C C . GLN A 1 268 ? 4.903 -0.865 16.654 1.00 98.44 268 GLN A C 1
ATOM 1957 O O . GLN A 1 268 ? 5.975 -0.653 16.085 1.00 98.44 268 GLN A O 1
ATOM 1962 N N . TRP A 1 269 ? 3.912 -1.557 16.081 1.00 98.50 269 TRP A N 1
ATOM 1963 C CA . TRP A 1 269 ? 4.013 -2.126 14.740 1.00 98.50 269 TRP A CA 1
ATOM 1964 C C . TRP A 1 269 ? 4.275 -1.041 13.690 1.00 98.50 269 TRP A C 1
ATOM 1966 O O . TRP A 1 269 ? 5.257 -1.139 12.956 1.00 98.50 269 TRP A O 1
ATOM 1976 N N . LEU A 1 270 ? 3.473 0.029 13.661 1.00 98.38 270 LEU A N 1
ATOM 1977 C CA . LEU A 1 270 ? 3.650 1.143 12.723 1.00 98.38 270 LEU A CA 1
ATOM 1978 C C . LEU A 1 270 ? 5.017 1.824 12.877 1.00 98.38 270 LEU A C 1
ATOM 1980 O O . LEU A 1 270 ? 5.649 2.157 11.877 1.00 98.38 270 LEU A O 1
ATOM 1984 N N . SER A 1 271 ? 5.499 2.001 14.109 1.00 98.50 271 SER A N 1
ATOM 1985 C CA . SER A 1 271 ? 6.818 2.595 14.374 1.00 98.50 271 SER A CA 1
ATOM 1986 C C . SER A 1 271 ? 7.958 1.710 13.861 1.00 98.50 271 SER A C 1
ATOM 1988 O O . SER A 1 271 ? 8.913 2.210 13.267 1.00 98.50 271 SER A O 1
ATOM 1990 N N . GLY A 1 272 ? 7.838 0.387 14.018 1.00 98.38 272 GLY A N 1
ATOM 1991 C CA . GLY A 1 272 ? 8.775 -0.573 13.431 1.00 98.38 272 GLY A CA 1
ATOM 1992 C C . GLY A 1 272 ? 8.784 -0.515 11.901 1.00 98.38 272 GLY A C 1
ATOM 1993 O O . GLY A 1 272 ? 9.852 -0.473 11.291 1.00 98.38 272 GLY A O 1
ATOM 1994 N N . GLN A 1 273 ? 7.604 -0.430 11.278 1.00 98.31 273 GLN A N 1
ATOM 1995 C CA . GLN A 1 273 ? 7.480 -0.269 9.825 1.00 98.31 273 GLN A CA 1
ATOM 1996 C C . GLN A 1 273 ? 8.087 1.053 9.345 1.00 98.31 273 GLN A C 1
ATOM 1998 O O . GLN A 1 273 ? 8.801 1.064 8.346 1.00 98.31 273 GLN A O 1
ATOM 2003 N N . PHE A 1 274 ? 7.868 2.153 10.073 1.00 98.62 274 PHE A N 1
ATOM 2004 C CA . PHE A 1 274 ? 8.467 3.452 9.763 1.00 98.62 274 PHE A CA 1
ATOM 2005 C C . PHE A 1 274 ? 9.994 3.360 9.694 1.00 98.62 274 PHE A C 1
ATOM 2007 O O . PHE A 1 274 ? 10.586 3.778 8.702 1.00 98.62 274 PHE A O 1
ATOM 2014 N N . LYS A 1 275 ? 10.623 2.755 10.711 1.00 98.44 275 LYS A N 1
ATOM 2015 C CA . LYS A 1 275 ? 12.078 2.562 10.756 1.00 98.44 275 LYS A CA 1
ATOM 2016 C C . LYS A 1 275 ? 12.580 1.735 9.568 1.00 98.44 275 LYS A C 1
ATOM 2018 O O . LYS A 1 275 ? 13.489 2.171 8.872 1.00 98.44 275 LYS A O 1
ATOM 2023 N N . GLY A 1 276 ? 11.950 0.594 9.282 1.00 98.25 276 GLY A N 1
ATOM 2024 C CA . GLY A 1 276 ? 12.370 -0.266 8.168 1.00 98.25 276 GLY A CA 1
ATOM 2025 C C . GLY A 1 276 ? 12.169 0.365 6.782 1.00 98.25 276 GLY A C 1
ATOM 2026 O O . GLY A 1 276 ? 12.930 0.102 5.855 1.00 98.25 276 GLY A O 1
ATOM 2027 N N . VAL A 1 277 ? 11.148 1.208 6.593 1.00 98.50 277 VAL A N 1
ATOM 2028 C CA . VAL A 1 277 ? 10.990 1.981 5.345 1.00 98.50 277 VAL A CA 1
ATOM 2029 C C . VAL A 1 277 ? 12.038 3.094 5.251 1.00 98.50 277 VAL A C 1
ATOM 2031 O O . VAL A 1 277 ? 12.555 3.335 4.163 1.00 98.50 277 VAL A O 1
ATOM 2034 N N . LEU A 1 278 ? 12.385 3.739 6.369 1.00 98.62 278 LEU A N 1
ATOM 2035 C CA . LEU A 1 278 ? 13.403 4.791 6.411 1.00 98.62 278 LEU A CA 1
ATOM 2036 C C . LEU A 1 278 ? 14.785 4.254 6.017 1.00 98.62 278 LEU A C 1
ATOM 2038 O O . LEU A 1 278 ? 15.421 4.817 5.135 1.00 98.62 278 LEU A O 1
ATOM 2042 N N . GLU A 1 279 ? 15.194 3.111 6.569 1.00 98.56 279 GLU A N 1
ATOM 2043 C CA . GLU A 1 279 ? 16.472 2.463 6.232 1.00 98.56 279 GLU A CA 1
ATOM 2044 C C . GLU A 1 279 ? 16.581 2.136 4.729 1.00 98.56 279 GLU A C 1
ATOM 2046 O O . GLU A 1 279 ? 17.620 2.349 4.104 1.00 98.56 279 GLU A O 1
ATOM 2051 N N . ARG A 1 280 ? 15.485 1.678 4.108 1.00 98.50 280 ARG A N 1
ATOM 2052 C CA . ARG A 1 280 ? 15.428 1.417 2.657 1.00 98.50 280 ARG A CA 1
ATOM 2053 C C . ARG A 1 280 ? 15.469 2.689 1.811 1.00 98.50 280 ARG A C 1
ATOM 2055 O O . ARG A 1 280 ? 16.053 2.681 0.721 1.00 98.50 280 ARG A O 1
ATOM 2062 N N . ALA A 1 281 ? 14.867 3.772 2.302 1.00 98.50 281 ALA A N 1
ATOM 2063 C CA . ALA A 1 281 ? 14.952 5.085 1.672 1.00 98.50 281 ALA A CA 1
ATOM 2064 C C . ALA A 1 281 ? 16.399 5.599 1.679 1.00 98.50 281 ALA A C 1
ATOM 2066 O O . ALA A 1 281 ? 16.908 5.978 0.623 1.00 98.50 281 ALA A O 1
ATOM 2067 N N . ASP A 1 282 ? 17.083 5.516 2.821 1.00 98.56 282 ASP A N 1
ATOM 2068 C CA . ASP A 1 282 ? 18.483 5.930 2.973 1.00 98.56 282 ASP A CA 1
ATOM 2069 C C . ASP A 1 282 ? 19.424 5.096 2.091 1.00 98.56 282 ASP A C 1
ATOM 2071 O O . ASP A 1 282 ? 20.307 5.642 1.420 1.00 98.56 282 ASP A O 1
ATOM 2075 N N . ALA A 1 283 ? 19.199 3.780 2.011 1.00 98.31 283 ALA A N 1
ATOM 2076 C CA . ALA A 1 283 ? 19.943 2.898 1.111 1.00 98.31 283 ALA A CA 1
ATOM 2077 C C . ALA A 1 283 ? 19.764 3.304 -0.363 1.00 98.31 283 ALA A C 1
ATOM 2079 O O . ALA A 1 283 ? 20.739 3.422 -1.105 1.00 98.31 283 ALA A O 1
ATOM 2080 N N . SER A 1 284 ? 18.529 3.596 -0.784 1.00 98.12 284 SER A N 1
ATOM 2081 C CA . SER A 1 284 ? 18.245 4.034 -2.159 1.00 98.12 284 SER A CA 1
ATOM 2082 C C . SER A 1 284 ? 18.873 5.393 -2.470 1.00 98.12 284 SER A C 1
ATOM 2084 O O . SER A 1 284 ? 19.450 5.575 -3.541 1.00 98.12 284 SER A O 1
ATOM 2086 N N . GLN A 1 285 ? 18.820 6.337 -1.527 1.00 98.12 285 GLN A N 1
ATOM 2087 C CA . GLN A 1 285 ? 19.471 7.641 -1.656 1.00 98.12 285 GLN A CA 1
ATOM 2088 C C . GLN A 1 285 ? 20.996 7.507 -1.775 1.00 98.12 285 GLN A C 1
ATOM 2090 O O . GLN A 1 285 ? 21.617 8.197 -2.586 1.00 98.12 285 GLN A O 1
ATOM 2095 N N . THR A 1 286 ? 21.599 6.603 -1.002 1.00 98.19 286 THR A N 1
ATOM 2096 C CA . THR A 1 286 ? 23.042 6.327 -1.044 1.00 98.19 286 THR A CA 1
ATOM 2097 C C . THR A 1 286 ? 23.468 5.834 -2.428 1.00 98.19 286 THR A C 1
ATOM 2099 O O . THR A 1 286 ? 24.430 6.356 -2.998 1.00 98.19 286 THR A O 1
ATOM 2102 N N . GLU A 1 287 ? 22.716 4.905 -3.023 1.00 97.50 287 GLU A N 1
ATOM 2103 C CA . GLU A 1 287 ? 22.995 4.409 -4.377 1.00 97.50 287 GLU A CA 1
ATOM 2104 C C . GLU A 1 287 ? 22.793 5.488 -5.456 1.00 97.50 287 GLU A C 1
ATOM 2106 O O . GLU A 1 287 ? 23.611 5.602 -6.374 1.00 97.50 287 GLU A O 1
ATOM 2111 N N . ILE A 1 288 ? 21.770 6.345 -5.331 1.00 96.06 288 ILE A N 1
ATOM 2112 C CA . ILE A 1 288 ? 21.579 7.507 -6.223 1.00 96.06 288 ILE A CA 1
ATOM 2113 C C . ILE A 1 288 ? 22.808 8.421 -6.184 1.00 96.06 288 ILE A C 1
ATOM 2115 O O . ILE A 1 288 ? 23.342 8.776 -7.239 1.00 96.06 288 ILE A O 1
ATOM 2119 N N . ASN A 1 289 ? 23.287 8.763 -4.985 1.00 96.62 289 ASN A N 1
ATOM 2120 C CA . ASN A 1 289 ? 24.446 9.637 -4.801 1.00 96.62 289 ASN A CA 1
ATOM 2121 C C . ASN A 1 289 ? 25.715 9.018 -5.403 1.00 96.62 289 ASN A C 1
ATOM 2123 O O . ASN A 1 289 ? 26.459 9.696 -6.114 1.00 96.62 289 ASN A O 1
ATOM 2127 N N . LYS A 1 290 ? 25.937 7.715 -5.193 1.00 95.38 290 LYS A N 1
ATOM 2128 C CA . LYS A 1 290 ? 27.065 6.970 -5.772 1.00 95.38 290 LYS A CA 1
ATOM 2129 C C . LYS A 1 290 ? 27.070 7.037 -7.301 1.00 95.38 290 LYS A C 1
ATOM 2131 O O . LYS A 1 290 ? 28.104 7.317 -7.907 1.00 95.38 290 LYS A O 1
ATOM 2136 N N . MET A 1 291 ? 25.912 6.843 -7.934 1.00 93.19 291 MET A N 1
ATOM 2137 C CA . MET A 1 291 ? 25.781 6.957 -9.390 1.00 93.19 291 MET A CA 1
ATOM 2138 C C . MET A 1 291 ? 25.952 8.391 -9.894 1.00 93.19 291 MET A C 1
ATOM 2140 O O . MET A 1 291 ? 26.476 8.590 -10.989 1.00 93.19 291 MET A O 1
ATOM 2144 N N . GLN A 1 292 ? 25.534 9.392 -9.119 1.00 93.38 292 GLN A N 1
ATOM 2145 C CA . GLN A 1 292 ? 25.733 10.796 -9.471 1.00 93.38 292 GLN A CA 1
ATOM 2146 C C . GLN A 1 292 ? 27.218 11.179 -9.452 1.00 93.38 292 GLN A C 1
ATOM 2148 O O . GLN A 1 292 ? 27.677 11.834 -10.385 1.00 93.38 292 GLN A O 1
ATOM 2153 N N . MET A 1 293 ? 27.982 10.706 -8.461 1.00 93.00 293 MET A N 1
ATOM 2154 C CA . MET A 1 293 ? 29.436 10.913 -8.404 1.00 93.00 293 MET A CA 1
ATOM 2155 C C . MET A 1 293 ? 30.153 10.266 -9.597 1.00 93.00 293 MET A C 1
ATOM 2157 O O . MET A 1 293 ? 31.022 10.885 -10.204 1.00 93.00 293 MET A O 1
ATOM 2161 N N . ALA A 1 294 ? 29.741 9.059 -9.999 1.00 90.75 294 ALA A N 1
ATOM 2162 C CA . ALA A 1 294 ? 30.291 8.389 -11.181 1.00 90.75 294 ALA A CA 1
ATOM 2163 C C . ALA A 1 294 ? 29.924 9.090 -12.508 1.00 90.75 294 ALA A C 1
ATOM 2165 O O . ALA A 1 294 ? 30.635 8.952 -13.504 1.00 90.75 294 ALA A O 1
ATOM 2166 N N . ALA A 1 295 ? 28.819 9.841 -12.541 1.00 87.69 295 ALA A N 1
ATOM 2167 C CA . ALA A 1 295 ? 28.298 10.491 -13.743 1.00 87.69 295 ALA A CA 1
ATOM 2168 C C . ALA A 1 295 ? 28.807 11.927 -13.970 1.00 87.69 295 ALA A C 1
ATOM 2170 O O . ALA A 1 295 ? 28.516 12.487 -15.027 1.00 87.69 295 ALA A O 1
ATOM 2171 N N . SER A 1 296 ? 29.579 12.514 -13.045 1.00 82.62 296 SER A N 1
ATOM 2172 C CA . SER A 1 296 ? 30.022 13.924 -13.104 1.00 82.62 296 SER A CA 1
ATOM 2173 C C . SER A 1 296 ? 30.770 14.320 -14.392 1.00 82.62 296 SER A C 1
ATOM 2175 O O . SER A 1 296 ? 30.840 15.499 -14.721 1.00 82.62 296 SER A O 1
ATOM 2177 N N . ASN A 1 297 ? 31.262 13.352 -15.173 1.00 80.31 297 ASN A N 1
ATOM 2178 C CA . ASN A 1 297 ? 31.980 13.600 -16.429 1.00 80.31 297 ASN A CA 1
ATOM 2179 C C . ASN A 1 297 ? 31.108 13.504 -17.699 1.00 80.31 297 ASN A C 1
ATOM 2181 O O . ASN A 1 297 ? 31.623 13.666 -18.805 1.00 80.31 297 ASN A O 1
ATOM 2185 N N . ARG A 1 298 ? 29.802 13.216 -17.591 1.00 80.75 298 ARG A N 1
ATOM 2186 C CA . ARG A 1 298 ? 28.907 13.063 -18.752 1.00 80.75 298 ARG A CA 1
ATOM 2187 C C . ARG A 1 298 ? 27.587 13.798 -18.532 1.00 80.75 298 ARG A C 1
ATOM 2189 O O . ARG A 1 298 ? 26.736 13.354 -17.765 1.00 80.75 298 ARG A O 1
ATOM 2196 N N . SER A 1 299 ? 27.386 14.886 -19.272 1.00 79.19 299 SER A N 1
ATOM 2197 C CA . SER A 1 299 ? 26.124 15.629 -19.351 1.00 79.19 299 SER A CA 1
ATOM 2198 C C . SER A 1 299 ? 25.062 14.829 -20.115 1.00 79.19 299 SER A C 1
ATOM 2200 O O . SER A 1 299 ? 24.736 15.103 -21.267 1.00 79.19 299 SER A O 1
ATOM 2202 N N . VAL A 1 300 ? 24.520 13.788 -19.485 1.00 76.00 300 VAL A N 1
ATOM 2203 C CA . VAL A 1 300 ? 23.359 13.073 -20.027 1.00 76.00 300 VAL A CA 1
ATOM 2204 C C . VAL A 1 300 ? 22.098 13.847 -19.632 1.00 76.00 300 VAL A C 1
ATOM 2206 O O . VAL A 1 300 ? 21.937 14.138 -18.442 1.00 76.00 300 VAL A O 1
ATOM 2209 N N . PRO A 1 301 ? 21.200 14.178 -20.580 1.00 79.25 301 PRO A N 1
ATOM 2210 C CA . PRO A 1 301 ? 19.938 14.836 -20.263 1.00 79.25 301 PRO A CA 1
ATOM 2211 C C . PRO A 1 301 ? 19.147 14.003 -19.249 1.00 79.25 301 PRO A C 1
ATOM 2213 O O . PRO A 1 301 ? 19.031 12.782 -19.378 1.00 79.25 301 PRO A O 1
ATOM 2216 N N . ALA A 1 302 ? 18.642 14.667 -18.210 1.00 75.81 302 ALA A N 1
ATOM 2217 C CA . ALA A 1 302 ? 17.870 14.020 -17.162 1.00 75.81 302 ALA A CA 1
ATOM 2218 C C . ALA A 1 302 ? 16.511 13.583 -17.721 1.00 75.81 302 ALA A C 1
ATOM 2220 O O . ALA A 1 302 ? 15.703 14.418 -18.123 1.00 75.81 302 ALA A O 1
ATOM 2221 N N . THR A 1 303 ? 16.251 12.276 -17.745 1.00 82.75 303 THR A N 1
ATOM 2222 C CA . THR A 1 303 ? 14.896 11.763 -17.956 1.00 82.75 303 THR A CA 1
ATOM 2223 C C . THR A 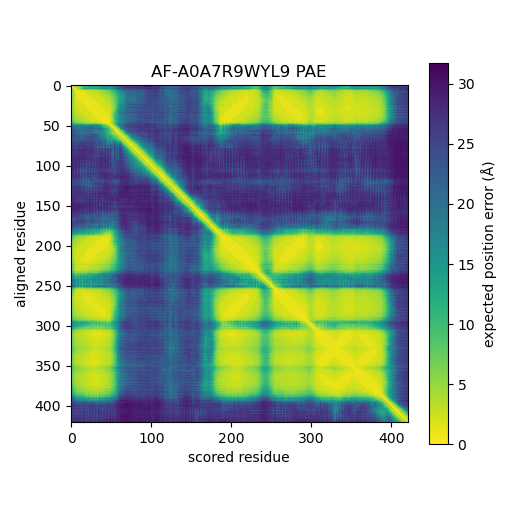1 303 ? 14.035 12.222 -16.786 1.00 82.75 303 THR A C 1
ATOM 2225 O O . THR A 1 303 ? 14.378 11.947 -15.635 1.00 82.75 303 THR A O 1
ATOM 2228 N N . THR A 1 304 ? 12.937 12.923 -17.067 1.00 85.06 304 THR A N 1
ATOM 2229 C CA . THR A 1 304 ? 11.970 13.311 -16.038 1.00 85.06 304 THR A CA 1
ATOM 2230 C C . THR A 1 304 ? 11.455 12.043 -15.349 1.00 85.06 304 THR A C 1
ATOM 2232 O O . THR A 1 304 ? 10.942 11.161 -16.043 1.00 85.06 304 THR A O 1
ATOM 2235 N N . PRO A 1 305 ? 11.624 11.898 -14.023 1.00 85.19 305 PRO A N 1
ATOM 2236 C CA . PRO A 1 305 ? 11.119 10.732 -13.314 1.00 85.19 305 PRO A CA 1
ATOM 2237 C C . PRO A 1 305 ? 9.590 10.692 -13.400 1.00 85.19 305 PRO A C 1
ATOM 2239 O O . PRO A 1 305 ? 8.931 11.732 -13.361 1.00 85.19 305 PRO A O 1
ATOM 2242 N N . MET A 1 306 ? 9.038 9.484 -13.519 1.00 92.69 306 MET A N 1
ATOM 2243 C CA . MET A 1 306 ? 7.594 9.256 -13.469 1.00 92.69 306 MET A CA 1
ATOM 2244 C C . MET A 1 306 ? 7.038 9.750 -12.126 1.00 92.69 306 MET A C 1
ATOM 2246 O O . MET A 1 306 ? 7.662 9.542 -11.082 1.00 92.69 306 MET A O 1
ATOM 2250 N N . GLY A 1 307 ? 5.869 10.395 -12.146 1.00 95.62 307 GLY A N 1
ATOM 2251 C CA . GLY A 1 307 ? 5.186 10.801 -10.916 1.00 95.62 307 GLY A CA 1
ATOM 2252 C C . GLY A 1 307 ? 4.853 9.584 -10.048 1.00 95.62 307 GLY A C 1
ATOM 2253 O O . GLY A 1 307 ? 4.554 8.508 -10.567 1.00 95.62 307 GLY A O 1
ATOM 2254 N N . ILE A 1 308 ? 4.893 9.728 -8.722 1.00 96.88 308 ILE A N 1
ATOM 2255 C CA . ILE A 1 308 ? 4.614 8.606 -7.810 1.00 96.88 308 ILE A CA 1
ATOM 2256 C C . ILE A 1 308 ? 3.169 8.108 -7.949 1.00 96.88 308 ILE A C 1
ATOM 2258 O O . ILE A 1 308 ? 2.918 6.908 -7.874 1.00 96.88 308 ILE A O 1
ATOM 2262 N N . GLU A 1 309 ? 2.225 9.006 -8.209 1.00 97.25 309 GLU A N 1
ATOM 2263 C CA . GLU A 1 309 ? 0.819 8.682 -8.438 1.00 97.25 309 GLU A CA 1
ATOM 2264 C C . GLU A 1 309 ? 0.654 7.829 -9.704 1.00 97.25 309 GLU A C 1
ATOM 2266 O O . GLU A 1 309 ? 0.002 6.785 -9.679 1.00 97.25 309 GLU A O 1
ATOM 2271 N N . GLU A 1 310 ? 1.326 8.219 -10.790 1.00 96.94 310 GLU A N 1
ATOM 2272 C CA . GLU A 1 310 ? 1.356 7.457 -12.040 1.00 96.94 310 GLU A CA 1
ATOM 2273 C C . GLU A 1 310 ? 2.028 6.089 -11.844 1.00 96.94 310 GLU A C 1
ATOM 2275 O O . GLU A 1 310 ? 1.558 5.073 -12.359 1.00 96.94 310 GLU A O 1
ATOM 2280 N N . LEU A 1 311 ? 3.095 6.033 -11.043 1.00 97.44 311 LEU A N 1
ATOM 2281 C CA . LEU A 1 311 ? 3.798 4.797 -10.720 1.00 97.44 311 LEU A CA 1
ATOM 2282 C C . LEU A 1 311 ? 2.898 3.805 -9.965 1.00 97.44 311 LEU A C 1
ATOM 2284 O O . LEU A 1 311 ? 2.876 2.617 -10.301 1.00 97.44 311 LEU A O 1
ATOM 2288 N N . ILE A 1 312 ? 2.147 4.291 -8.970 1.00 98.19 312 ILE A N 1
ATOM 2289 C CA . ILE A 1 312 ? 1.175 3.504 -8.196 1.00 98.19 312 ILE A CA 1
ATOM 2290 C C . ILE A 1 312 ? 0.040 3.031 -9.108 1.00 98.19 312 ILE A C 1
ATOM 2292 O O . ILE A 1 312 ? -0.289 1.843 -9.098 1.00 98.19 312 ILE A O 1
ATOM 2296 N N . TYR A 1 313 ? -0.512 3.920 -9.938 1.00 98.50 313 TYR A N 1
ATOM 2297 C CA . TYR A 1 313 ? -1.570 3.586 -10.892 1.00 98.50 313 TYR A CA 1
ATOM 2298 C C . TYR A 1 313 ? -1.117 2.485 -11.858 1.00 98.50 313 TYR A C 1
ATOM 2300 O O . TYR A 1 313 ? -1.724 1.415 -11.922 1.00 98.50 313 TYR A O 1
ATOM 2308 N N . ASN A 1 314 ? 0.014 2.679 -12.535 1.00 98.00 314 ASN A N 1
ATOM 2309 C CA . ASN A 1 314 ? 0.552 1.711 -13.487 1.00 98.00 314 ASN A CA 1
ATOM 2310 C C . ASN A 1 314 ? 0.845 0.354 -12.835 1.00 98.00 314 ASN A C 1
ATOM 2312 O O . ASN A 1 314 ? 0.588 -0.694 -13.439 1.00 98.00 314 ASN A O 1
ATOM 2316 N N . HIS A 1 315 ? 1.359 0.353 -11.601 1.00 98.00 315 HIS A N 1
ATOM 2317 C CA . HIS A 1 315 ? 1.611 -0.881 -10.866 1.00 98.00 315 HIS A CA 1
ATOM 2318 C C . HIS A 1 315 ? 0.317 -1.590 -10.455 1.00 98.00 315 HIS A C 1
ATOM 2320 O O . HIS A 1 315 ? 0.216 -2.799 -10.637 1.00 98.00 315 HIS A O 1
ATOM 2326 N N . SER A 1 316 ? -0.700 -0.860 -9.995 1.00 98.38 316 SER A N 1
ATOM 2327 C CA . SER A 1 316 ? -1.999 -1.446 -9.642 1.00 98.38 316 SER A CA 1
ATOM 2328 C C . SER A 1 316 ? -2.657 -2.155 -10.835 1.00 98.38 316 SER A C 1
ATOM 2330 O O . SER A 1 316 ? -3.115 -3.291 -10.707 1.00 98.38 316 SER A O 1
ATOM 2332 N N . LEU A 1 317 ? -2.596 -1.560 -12.034 1.00 98.44 317 LEU A N 1
ATOM 2333 C CA . LEU A 1 317 ? -3.089 -2.190 -13.259 1.00 98.44 317 LEU A CA 1
ATOM 2334 C C . LEU A 1 317 ? -2.261 -3.418 -13.646 1.00 98.44 317 LEU A C 1
ATOM 2336 O O . LEU A 1 317 ? -2.809 -4.403 -14.143 1.00 98.44 317 LEU A O 1
ATOM 2340 N N . ALA A 1 318 ? -0.943 -3.381 -13.431 1.00 97.69 318 ALA A N 1
ATOM 2341 C CA . ALA A 1 318 ? -0.086 -4.544 -13.641 1.00 97.69 318 ALA A CA 1
ATOM 2342 C C . ALA A 1 318 ? -0.458 -5.695 -12.691 1.00 97.69 318 ALA A C 1
ATOM 2344 O O . ALA A 1 318 ? -0.633 -6.815 -13.168 1.00 97.69 318 ALA A O 1
ATOM 2345 N N . CYS A 1 319 ? -0.682 -5.411 -11.404 1.00 97.94 319 CYS A N 1
ATOM 2346 C CA . CYS A 1 319 ? -1.167 -6.385 -10.423 1.00 97.94 319 CYS A CA 1
ATOM 2347 C C . CYS A 1 319 ? -2.531 -6.962 -10.823 1.00 97.94 319 CYS A C 1
ATOM 2349 O O . CYS A 1 319 ? -2.726 -8.173 -10.767 1.00 97.94 319 CYS A O 1
ATOM 2351 N N . GLY A 1 320 ? -3.461 -6.127 -11.297 1.00 98.38 320 GLY A N 1
ATOM 2352 C CA . GLY A 1 320 ? -4.759 -6.580 -11.800 1.00 98.38 320 GLY A CA 1
ATOM 2353 C C . GLY A 1 320 ? -4.640 -7.537 -12.992 1.00 98.38 320 GLY A C 1
ATOM 2354 O O . GLY A 1 320 ? -5.290 -8.584 -13.024 1.00 98.38 320 GLY A O 1
ATOM 2355 N N . ARG A 1 321 ? -3.762 -7.225 -13.954 1.00 98.56 321 ARG A N 1
ATOM 2356 C CA . ARG A 1 321 ? -3.475 -8.113 -15.096 1.00 98.56 321 ARG A CA 1
ATOM 2357 C C . ARG A 1 321 ? -2.821 -9.420 -14.658 1.00 98.56 321 ARG A C 1
ATOM 2359 O O . ARG A 1 321 ? -3.203 -10.477 -15.150 1.00 98.56 321 ARG A O 1
ATOM 2366 N N . GLU A 1 322 ? -1.869 -9.370 -13.731 1.00 97.88 322 GLU A N 1
ATOM 2367 C CA . GLU A 1 322 ? -1.238 -10.569 -13.172 1.00 97.88 322 GLU A CA 1
ATOM 2368 C C . GLU A 1 322 ? -2.257 -11.449 -12.434 1.00 97.88 322 GLU A C 1
ATOM 2370 O O . GLU A 1 322 ? -2.233 -12.671 -12.579 1.00 97.88 322 GLU A O 1
ATOM 2375 N N . GLY A 1 323 ? -3.202 -10.834 -11.714 1.00 98.31 323 GLY A N 1
ATOM 2376 C CA . GLY A 1 323 ? -4.334 -11.524 -11.099 1.00 98.31 323 GLY A CA 1
ATOM 2377 C C . GLY A 1 323 ? -5.163 -12.298 -12.124 1.00 98.31 323 GLY A C 1
ATOM 2378 O O . GLY A 1 323 ? -5.420 -13.485 -11.927 1.00 98.31 323 GLY A O 1
ATOM 2379 N N . ALA A 1 324 ? -5.479 -11.675 -13.263 1.00 98.56 324 ALA A N 1
ATOM 2380 C CA . ALA A 1 324 ? -6.217 -12.329 -14.346 1.00 98.56 324 ALA A CA 1
ATOM 2381 C C . ALA A 1 324 ? -5.445 -13.510 -14.947 1.00 98.56 324 ALA A C 1
ATOM 2383 O O . ALA A 1 324 ? -6.016 -14.576 -15.172 1.00 98.56 324 ALA A O 1
ATOM 2384 N N . VAL A 1 325 ? -4.134 -13.357 -15.153 1.00 98.38 325 VAL A N 1
ATOM 2385 C CA . VAL A 1 325 ? -3.276 -14.454 -15.627 1.00 98.38 325 VAL A CA 1
ATOM 2386 C C . VAL A 1 325 ? -3.278 -15.614 -14.627 1.00 98.38 325 VAL A C 1
ATOM 2388 O O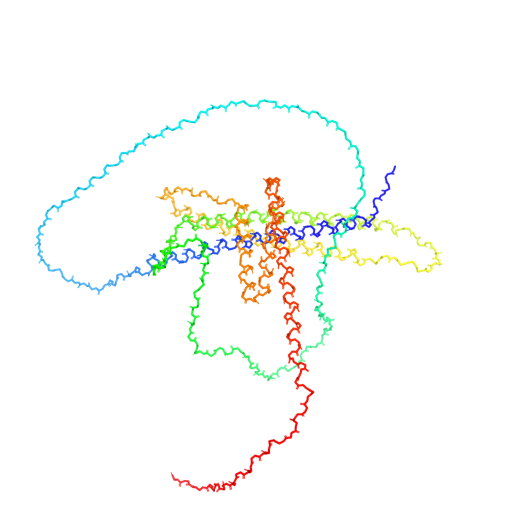 . VAL A 1 325 ? -3.488 -16.758 -15.021 1.00 98.38 325 VAL A O 1
ATOM 2391 N N . LYS A 1 326 ? -3.110 -15.344 -13.328 1.00 98.31 326 LYS A N 1
ATOM 2392 C CA . LYS A 1 326 ? -3.124 -16.374 -12.274 1.00 98.31 326 LYS A CA 1
ATOM 2393 C C . LYS A 1 326 ? -4.473 -17.083 -12.165 1.00 98.31 326 LYS A C 1
ATOM 2395 O O . LYS A 1 326 ? -4.498 -18.299 -11.992 1.00 98.31 326 LYS A O 1
ATOM 2400 N N . GLN A 1 327 ? -5.577 -16.352 -12.325 1.00 97.94 327 GLN A N 1
ATOM 2401 C CA . GLN A 1 327 ? -6.924 -16.923 -12.343 1.00 97.94 327 GLN A CA 1
ATOM 2402 C C . GLN A 1 327 ? -7.091 -17.908 -13.509 1.00 97.94 327 GLN A C 1
ATOM 2404 O O . GLN A 1 327 ? -7.588 -19.014 -13.306 1.00 97.94 327 GLN A O 1
ATOM 2409 N N . LEU A 1 328 ? -6.613 -17.552 -14.707 1.00 97.94 328 LEU A N 1
ATOM 2410 C CA . LEU A 1 328 ? -6.635 -18.437 -15.880 1.00 97.94 328 LEU A CA 1
ATOM 2411 C C . LEU A 1 328 ? -5.766 -19.690 -15.699 1.00 97.94 328 LEU A C 1
ATOM 2413 O O . LEU A 1 328 ? -6.106 -20.751 -16.213 1.00 97.94 328 LEU A O 1
ATOM 2417 N N . LEU A 1 329 ? -4.670 -19.587 -14.945 1.00 97.75 329 LEU A N 1
ATOM 2418 C CA . LEU A 1 329 ? -3.800 -20.716 -14.598 1.00 97.75 329 LEU A CA 1
ATOM 2419 C C . LEU A 1 329 ? -4.349 -21.583 -13.447 1.00 97.75 329 LEU A C 1
ATOM 2421 O O . LEU A 1 329 ? -3.678 -22.522 -13.021 1.00 97.75 329 LEU A O 1
ATOM 2425 N N . GLY A 1 330 ? -5.533 -21.270 -12.909 1.00 96.88 330 GLY A N 1
ATOM 2426 C CA . GLY A 1 330 ? -6.133 -21.981 -11.775 1.00 96.88 330 GLY A CA 1
ATOM 2427 C C . GLY A 1 330 ? -5.478 -21.683 -10.420 1.00 96.88 330 GLY A C 1
ATOM 2428 O O . GLY A 1 330 ? -5.791 -22.338 -9.428 1.00 96.88 330 GLY A O 1
ATOM 2429 N N . GLN A 1 331 ? -4.586 -20.693 -10.347 1.00 98.12 331 GLN A N 1
ATOM 2430 C CA . GLN A 1 331 ? -3.897 -20.275 -9.124 1.00 98.12 331 GLN A CA 1
ATOM 2431 C C . GLN A 1 331 ? -4.737 -19.245 -8.353 1.00 98.12 331 GLN A C 1
ATOM 2433 O O . GLN A 1 331 ? -4.350 -18.084 -8.198 1.00 98.12 331 GLN A O 1
ATOM 2438 N N . HIS A 1 332 ? -5.911 -19.664 -7.879 1.00 98.00 332 HIS A N 1
ATOM 2439 C CA . HIS A 1 332 ? -6.941 -18.766 -7.338 1.00 98.00 332 HIS A CA 1
ATOM 2440 C C . HIS A 1 332 ? -6.493 -17.945 -6.126 1.00 98.00 332 HIS A C 1
ATOM 2442 O O . HIS A 1 332 ? -6.760 -16.747 -6.067 1.00 98.00 332 HIS A O 1
ATOM 2448 N N . GLU A 1 333 ? -5.748 -18.530 -5.186 1.00 97.88 333 GLU A N 1
ATOM 2449 C CA . GLU A 1 333 ? -5.242 -17.786 -4.021 1.00 97.88 333 GLU A CA 1
ATOM 2450 C C . GLU A 1 333 ? -4.276 -16.666 -4.425 1.00 97.88 333 GLU A C 1
ATOM 2452 O O . GLU A 1 333 ? -4.357 -15.539 -3.924 1.00 97.88 333 GLU A O 1
ATOM 2457 N N . ALA A 1 334 ? -3.395 -16.954 -5.385 1.00 98.00 334 ALA A N 1
ATOM 2458 C CA . ALA A 1 334 ? -2.442 -15.985 -5.902 1.00 98.00 334 ALA A CA 1
ATOM 2459 C C . ALA A 1 334 ? -3.152 -14.891 -6.718 1.00 98.00 334 ALA A C 1
ATOM 2461 O O . ALA A 1 334 ? -2.817 -13.714 -6.579 1.00 98.00 334 ALA A O 1
ATOM 2462 N N . ALA A 1 335 ? -4.166 -15.256 -7.511 1.00 98.38 335 ALA A N 1
ATOM 2463 C CA . ALA A 1 335 ? -5.016 -14.310 -8.230 1.00 98.38 335 ALA A CA 1
ATOM 2464 C C . ALA A 1 335 ? -5.734 -13.352 -7.269 1.00 98.38 335 ALA A C 1
ATOM 2466 O O . ALA A 1 335 ? -5.643 -12.132 -7.415 1.00 98.38 335 ALA A O 1
ATOM 2467 N N . ARG A 1 336 ? -6.368 -13.900 -6.224 1.00 98.25 336 ARG A N 1
ATOM 2468 C CA . ARG A 1 336 ? -7.045 -13.133 -5.171 1.00 98.25 336 ARG A CA 1
ATOM 2469 C C . ARG A 1 336 ? -6.100 -12.150 -4.485 1.00 98.25 336 ARG A C 1
ATOM 2471 O O . ARG A 1 336 ? -6.476 -11.005 -4.247 1.00 98.25 336 ARG A O 1
ATOM 2478 N N . SER A 1 337 ? -4.878 -12.583 -4.174 1.00 98.00 337 SER A N 1
ATOM 2479 C CA . SER A 1 337 ? -3.852 -11.722 -3.574 1.00 98.00 337 SER A CA 1
ATOM 2480 C C . SER A 1 337 ? -3.470 -10.553 -4.494 1.00 98.00 337 SER A C 1
ATOM 2482 O O . SER A 1 337 ? -3.449 -9.403 -4.051 1.00 98.00 337 SER A O 1
ATOM 2484 N N . CYS A 1 338 ? -3.265 -10.813 -5.791 1.00 98.19 338 CYS A N 1
ATOM 2485 C CA . CYS A 1 338 ? -2.969 -9.779 -6.787 1.00 98.19 338 CYS A CA 1
ATOM 2486 C C . CYS A 1 338 ? -4.095 -8.746 -6.921 1.00 98.19 338 CYS A C 1
ATOM 2488 O O . CYS A 1 338 ? -3.818 -7.547 -6.914 1.00 98.19 338 CYS A O 1
ATOM 2490 N N . TYR A 1 339 ? -5.358 -9.181 -6.979 1.00 98.62 339 TYR A N 1
ATOM 2491 C CA . TYR A 1 339 ? -6.497 -8.259 -7.039 1.00 98.62 339 TYR A CA 1
ATOM 2492 C C . TYR A 1 339 ? -6.643 -7.417 -5.771 1.00 98.62 339 TYR A C 1
ATOM 2494 O O . TYR A 1 339 ? -6.890 -6.217 -5.861 1.00 98.62 339 TYR A O 1
ATOM 2502 N N . ARG A 1 340 ? -6.421 -8.007 -4.589 1.00 98.00 340 ARG A N 1
ATOM 2503 C CA . ARG A 1 340 ? -6.411 -7.257 -3.322 1.00 98.00 340 ARG A CA 1
ATOM 2504 C C . ARG A 1 340 ? -5.319 -6.194 -3.299 1.00 98.00 340 ARG A C 1
ATOM 2506 O O . ARG A 1 340 ? -5.580 -5.066 -2.898 1.00 98.00 340 ARG A O 1
ATOM 2513 N N . SER A 1 341 ? -4.112 -6.538 -3.746 1.00 97.69 341 SER A N 1
ATOM 2514 C CA . SER A 1 341 ? -3.010 -5.578 -3.848 1.00 97.69 341 SER A CA 1
ATOM 2515 C C . SER A 1 341 ? -3.334 -4.449 -4.832 1.00 97.69 341 SER A C 1
ATOM 2517 O O . SER A 1 341 ? -3.101 -3.286 -4.508 1.00 97.69 341 SER A O 1
ATOM 2519 N N . ALA A 1 342 ? -3.929 -4.768 -5.987 1.00 98.19 342 ALA A N 1
ATOM 2520 C CA . ALA A 1 342 ? -4.353 -3.775 -6.971 1.00 98.19 342 ALA A CA 1
ATOM 2521 C C . ALA A 1 342 ? -5.394 -2.796 -6.396 1.00 98.19 342 ALA A C 1
ATOM 2523 O O . ALA A 1 342 ? -5.196 -1.584 -6.484 1.00 98.19 342 ALA A O 1
ATOM 2524 N N . GLY A 1 343 ? -6.443 -3.308 -5.743 1.00 97.94 343 GLY A N 1
ATOM 2525 C CA . GLY A 1 343 ? -7.473 -2.488 -5.096 1.00 97.94 343 GLY A CA 1
ATOM 2526 C C . GLY A 1 343 ? -6.902 -1.566 -4.018 1.00 97.94 343 GLY A C 1
ATOM 2527 O O . GLY A 1 343 ? -7.137 -0.361 -4.056 1.00 97.94 343 GLY A O 1
ATOM 2528 N N . LEU A 1 344 ? -6.053 -2.094 -3.126 1.00 97.38 344 LEU A N 1
ATOM 2529 C CA . LEU A 1 344 ? -5.416 -1.300 -2.067 1.00 97.38 344 LEU A CA 1
ATOM 2530 C C . LEU A 1 344 ? -4.584 -0.130 -2.614 1.00 97.38 344 LEU A C 1
ATOM 2532 O O . LEU A 1 344 ? -4.567 0.948 -2.015 1.00 97.38 344 LEU A O 1
ATOM 2536 N N . LEU A 1 345 ? -3.890 -0.324 -3.740 1.00 98.06 345 LEU A N 1
ATOM 2537 C CA . LEU A 1 345 ? -3.094 0.722 -4.389 1.00 98.06 345 LEU A CA 1
ATOM 2538 C C . LEU A 1 345 ? -3.974 1.797 -5.042 1.00 98.06 345 LEU A C 1
ATOM 2540 O O . LEU A 1 345 ? -3.676 2.980 -4.893 1.00 98.06 345 LEU A O 1
ATOM 2544 N N . ILE A 1 346 ? -5.069 1.419 -5.707 1.00 98.38 346 ILE A N 1
ATOM 2545 C CA . ILE A 1 346 ? -6.020 2.386 -6.281 1.00 98.38 346 ILE A CA 1
ATOM 2546 C C . ILE A 1 346 ? -6.695 3.208 -5.184 1.00 98.38 346 ILE A C 1
ATOM 2548 O O . ILE A 1 346 ? -6.727 4.434 -5.246 1.00 98.38 346 ILE A O 1
ATOM 2552 N N . GLU A 1 347 ? -7.181 2.558 -4.136 1.00 97.81 347 GLU A N 1
ATOM 2553 C CA . GLU A 1 347 ? -7.774 3.254 -2.998 1.00 97.81 347 GLU A CA 1
ATOM 2554 C C . GLU A 1 347 ? -6.745 4.162 -2.287 1.00 97.81 347 GLU A C 1
ATOM 2556 O O . GLU A 1 347 ? -7.103 5.212 -1.757 1.00 97.81 347 GLU A O 1
ATOM 2561 N N . THR A 1 348 ? -5.448 3.813 -2.314 1.00 97.88 348 THR A N 1
ATOM 2562 C CA . THR A 1 348 ? -4.378 4.709 -1.835 1.00 97.88 348 THR A CA 1
ATOM 2563 C C . THR A 1 348 ? -4.313 5.989 -2.664 1.00 97.88 348 THR A C 1
ATOM 2565 O O . THR A 1 348 ? -4.174 7.067 -2.093 1.00 97.88 348 THR A O 1
ATOM 2568 N N . LEU A 1 349 ? -4.469 5.905 -3.990 1.00 98.00 349 LEU A N 1
ATOM 2569 C CA . LEU A 1 349 ? -4.573 7.095 -4.839 1.00 98.00 349 LEU A CA 1
ATOM 2570 C C . LEU A 1 349 ? -5.805 7.925 -4.477 1.00 98.00 349 LEU A C 1
ATOM 2572 O O . LEU A 1 349 ? -5.710 9.140 -4.374 1.00 98.00 349 LEU A O 1
ATOM 2576 N N . MET A 1 350 ? -6.945 7.301 -4.185 1.00 97.69 350 MET A N 1
ATOM 2577 C CA . MET A 1 350 ? -8.156 8.033 -3.793 1.00 97.69 350 MET A CA 1
ATOM 2578 C C . MET A 1 350 ? -7.992 8.863 -2.506 1.00 97.69 350 MET A C 1
ATOM 2580 O O . MET A 1 350 ? -8.760 9.804 -2.289 1.00 97.69 350 MET A O 1
ATOM 2584 N N . MET A 1 351 ? -7.000 8.572 -1.662 1.00 95.75 351 MET A N 1
ATOM 2585 C CA . MET A 1 351 ? -6.678 9.395 -0.490 1.00 95.75 351 MET A CA 1
ATOM 2586 C C . MET A 1 351 ? -5.951 10.706 -0.838 1.00 95.75 351 MET A C 1
ATOM 2588 O O . MET A 1 351 ? -5.840 11.591 0.013 1.00 95.75 351 MET A O 1
ATOM 2592 N N . GLU A 1 352 ? -5.459 10.855 -2.067 1.00 96.31 352 GLU A N 1
ATOM 2593 C CA . GLU A 1 352 ? -4.748 12.048 -2.512 1.00 96.31 352 GLU A CA 1
ATOM 2594 C C . GLU A 1 352 ? -5.689 13.227 -2.758 1.00 96.31 352 GLU A C 1
ATOM 2596 O O . GLU A 1 352 ? -6.749 13.109 -3.380 1.00 96.31 352 GLU A O 1
ATOM 2601 N N . GLN A 1 353 ? -5.263 14.403 -2.294 1.00 95.44 353 GLN A N 1
ATOM 2602 C CA . GLN A 1 353 ? -6.023 15.649 -2.432 1.00 95.44 353 GLN A CA 1
ATOM 2603 C C . GLN A 1 353 ? -5.888 16.272 -3.828 1.00 95.44 353 GLN A C 1
ATOM 2605 O O . GLN A 1 353 ? -6.723 17.079 -4.221 1.00 95.44 353 GLN A O 1
ATOM 2610 N N . SER A 1 354 ? -4.846 15.905 -4.579 1.00 95.38 354 SER A N 1
ATOM 2611 C CA . SER A 1 354 ? -4.535 16.457 -5.903 1.00 95.38 354 SER A CA 1
ATOM 2612 C C . SER A 1 354 ? -5.282 15.780 -7.057 1.00 95.38 354 SER A C 1
ATOM 2614 O O . SER A 1 354 ? -5.172 16.239 -8.192 1.00 95.38 354 SER A O 1
ATOM 2616 N N . ILE A 1 355 ? -6.034 14.705 -6.800 1.00 96.56 355 ILE A N 1
ATOM 2617 C CA . ILE A 1 355 ? -6.742 13.958 -7.848 1.00 96.56 355 ILE A CA 1
ATOM 2618 C C . ILE A 1 355 ? -8.047 14.660 -8.221 1.00 96.56 355 ILE A C 1
ATOM 2620 O O . ILE A 1 355 ? -8.857 15.006 -7.356 1.00 96.56 355 ILE A O 1
ATOM 2624 N N . THR A 1 356 ? -8.268 14.842 -9.525 1.00 97.69 356 THR A N 1
ATOM 2625 C CA . THR A 1 356 ? -9.480 15.485 -10.040 1.00 97.69 356 THR A CA 1
ATOM 2626 C C . THR A 1 356 ? -10.725 14.634 -9.764 1.00 97.69 356 THR A C 1
ATOM 2628 O O . THR A 1 356 ? -10.655 13.411 -9.641 1.00 97.69 356 THR A O 1
ATOM 2631 N N . LYS A 1 357 ? -11.909 15.260 -9.691 1.00 97.75 357 LYS A N 1
ATOM 2632 C CA . LYS A 1 357 ? -13.177 14.526 -9.492 1.00 97.75 357 LYS A CA 1
ATOM 2633 C C . LYS A 1 357 ? -13.445 13.503 -10.607 1.00 97.75 357 LYS A C 1
ATOM 2635 O O . LYS A 1 357 ? -14.018 12.454 -10.335 1.00 97.75 357 LYS A O 1
ATOM 2640 N N . SER A 1 358 ? -13.019 13.806 -11.837 1.00 98.19 358 SER A N 1
ATOM 2641 C CA . SER A 1 358 ? -13.149 12.898 -12.982 1.00 98.19 358 SER A CA 1
ATOM 2642 C C . SER A 1 358 ? -12.273 11.660 -12.808 1.00 98.19 358 SER A C 1
ATOM 2644 O O . SER A 1 358 ? -12.763 10.540 -12.922 1.00 98.19 358 SER A O 1
ATOM 2646 N N . ASP A 1 359 ? -10.999 11.852 -12.463 1.00 98.00 359 ASP A N 1
ATOM 2647 C CA . ASP A 1 359 ? -10.070 10.739 -12.246 1.00 98.00 359 ASP A CA 1
ATOM 2648 C C . ASP A 1 359 ? -10.500 9.888 -11.050 1.00 98.00 359 ASP A C 1
ATOM 2650 O O . ASP A 1 359 ? -10.447 8.664 -11.110 1.00 98.00 359 ASP A O 1
ATOM 2654 N N . ARG A 1 360 ? -11.004 10.518 -9.982 1.00 97.81 360 ARG A N 1
ATOM 2655 C CA . ARG A 1 360 ? -11.542 9.817 -8.809 1.00 97.81 360 ARG A CA 1
ATOM 2656 C C . ARG A 1 360 ? -12.661 8.844 -9.181 1.00 97.81 360 ARG A C 1
ATOM 2658 O O . ARG A 1 360 ? -12.628 7.713 -8.714 1.00 97.81 360 ARG A O 1
ATOM 2665 N N . LYS A 1 361 ? -13.584 9.248 -10.058 1.00 98.38 361 LYS A N 1
ATOM 2666 C CA . LYS A 1 361 ? -14.651 8.369 -10.555 1.00 98.38 361 LYS A CA 1
ATOM 2667 C C . LYS A 1 361 ? -14.090 7.155 -11.306 1.00 98.38 361 LYS A C 1
ATOM 2669 O O . LYS A 1 361 ? -14.543 6.038 -11.097 1.00 98.38 361 LYS A O 1
ATOM 2674 N N . ILE A 1 362 ? -13.072 7.356 -12.144 1.00 98.38 362 ILE A N 1
ATOM 2675 C CA . ILE A 1 362 ? -12.409 6.256 -12.865 1.00 98.38 362 ILE A CA 1
ATOM 2676 C C . ILE A 1 362 ? -11.729 5.295 -11.877 1.00 98.38 362 ILE A C 1
ATOM 2678 O O . ILE A 1 362 ? -11.793 4.078 -12.039 1.00 98.38 362 ILE A O 1
ATOM 2682 N N . LEU A 1 363 ? -11.076 5.825 -10.839 1.00 98.38 363 LEU A N 1
ATOM 2683 C CA . LEU A 1 363 ? -10.453 5.009 -9.796 1.00 98.38 363 LEU A CA 1
ATOM 2684 C C . LEU A 1 363 ? -11.497 4.195 -9.016 1.00 98.38 363 LEU A C 1
ATOM 2686 O O . LEU A 1 363 ? -11.256 3.017 -8.770 1.00 98.38 363 LEU A O 1
ATOM 2690 N N . GLU A 1 364 ? -12.656 4.772 -8.690 1.00 98.25 364 GLU A N 1
ATOM 2691 C CA . GLU A 1 364 ? -13.782 4.060 -8.061 1.00 98.25 364 GLU A CA 1
ATOM 2692 C C . GLU A 1 364 ? -14.239 2.863 -8.908 1.00 98.25 364 GLU A C 1
ATOM 2694 O O . GLU A 1 364 ? -14.327 1.748 -8.396 1.00 98.25 364 GLU A O 1
ATOM 2699 N N . GLU A 1 365 ? -14.403 3.051 -10.222 1.00 98.50 365 GLU A N 1
ATOM 2700 C CA . GLU A 1 365 ? -14.762 1.967 -11.148 1.00 98.50 365 GLU A CA 1
ATOM 2701 C C . GLU A 1 365 ? -13.720 0.829 -11.151 1.00 98.50 365 GLU A C 1
ATOM 2703 O O . GLU A 1 365 ? -14.077 -0.351 -11.224 1.00 98.50 365 GLU A O 1
ATOM 2708 N N . TYR A 1 366 ? -12.425 1.146 -11.019 1.00 98.62 366 TYR A N 1
ATOM 2709 C CA . TYR A 1 366 ? -11.381 0.126 -10.875 1.00 98.62 366 TYR A CA 1
ATOM 2710 C C . TYR A 1 366 ? -11.453 -0.617 -9.535 1.00 98.62 366 TYR A C 1
ATOM 2712 O O . TYR A 1 366 ? -11.265 -1.837 -9.523 1.00 98.62 366 TYR A O 1
ATOM 2720 N N . VAL A 1 367 ? -11.716 0.076 -8.420 1.00 98.38 367 VAL A N 1
ATOM 2721 C CA . VAL A 1 367 ? -11.883 -0.562 -7.098 1.00 98.38 367 VAL A CA 1
ATOM 2722 C C . VAL A 1 367 ? -13.041 -1.554 -7.136 1.00 98.38 367 VAL A C 1
ATOM 2724 O O . VAL A 1 367 ? -12.856 -2.721 -6.776 1.00 98.38 367 VAL A O 1
ATOM 2727 N N . ASP A 1 368 ? -14.191 -1.126 -7.653 1.00 98.38 368 ASP A N 1
ATOM 2728 C CA . ASP A 1 368 ? -15.375 -1.972 -7.802 1.00 98.38 368 ASP A CA 1
ATOM 2729 C C . ASP A 1 368 ? -15.090 -3.164 -8.722 1.00 98.38 368 ASP A C 1
ATOM 2731 O O . ASP A 1 368 ? -15.404 -4.311 -8.392 1.00 98.38 368 ASP A O 1
ATOM 2735 N N . GLY A 1 369 ? -14.403 -2.927 -9.844 1.00 98.44 369 GLY A N 1
ATOM 2736 C CA . GLY A 1 369 ? -13.971 -3.980 -10.758 1.00 98.44 369 GLY A CA 1
ATOM 2737 C C . GLY A 1 369 ? -13.086 -5.033 -10.082 1.00 98.44 369 GLY A C 1
ATOM 2738 O O . GLY A 1 369 ? -13.303 -6.235 -10.265 1.00 98.44 369 GLY A O 1
ATOM 2739 N N . PHE A 1 370 ? -12.113 -4.623 -9.262 1.00 98.62 370 PHE A N 1
ATOM 2740 C CA . PHE A 1 370 ? -11.278 -5.561 -8.506 1.00 98.62 370 PHE A CA 1
ATOM 2741 C C . PHE A 1 370 ? -12.069 -6.315 -7.433 1.00 98.62 370 PHE A C 1
ATOM 2743 O O . PHE A 1 370 ? -11.843 -7.516 -7.260 1.00 98.62 370 PHE A O 1
ATOM 2750 N N . ALA A 1 371 ? -13.020 -5.668 -6.758 1.00 98.50 371 ALA A N 1
ATOM 2751 C CA . ALA A 1 371 ? -13.899 -6.322 -5.790 1.00 98.50 371 ALA A CA 1
ATOM 2752 C C . ALA A 1 371 ? -14.767 -7.410 -6.447 1.00 98.50 371 ALA A C 1
ATOM 2754 O O . ALA A 1 371 ? -14.854 -8.528 -5.931 1.00 98.50 371 ALA A O 1
ATOM 2755 N N . VAL A 1 372 ? -15.336 -7.133 -7.626 1.00 98.69 372 VAL A N 1
ATOM 2756 C CA . VAL A 1 372 ? -16.082 -8.124 -8.422 1.00 98.69 372 VAL A CA 1
ATOM 2757 C C . VAL A 1 372 ? -15.194 -9.321 -8.769 1.00 98.69 372 VAL A C 1
ATOM 2759 O O . VAL A 1 372 ? -15.588 -10.461 -8.523 1.00 98.69 372 VAL A O 1
ATOM 2762 N N . ARG A 1 373 ? -13.964 -9.090 -9.249 1.00 98.62 373 ARG A N 1
ATOM 2763 C CA . ARG A 1 373 ? -13.023 -10.182 -9.568 1.00 98.62 373 ARG A CA 1
ATOM 2764 C C . ARG A 1 373 ? -12.639 -11.020 -8.351 1.00 98.62 373 ARG A C 1
ATOM 2766 O O . ARG A 1 373 ? -12.547 -12.240 -8.462 1.00 98.62 373 ARG A O 1
ATOM 2773 N N . ILE A 1 374 ? -12.458 -10.408 -7.181 1.00 98.56 374 ILE A N 1
ATOM 2774 C CA . ILE A 1 374 ? -12.204 -11.144 -5.932 1.00 98.56 374 ILE A CA 1
ATOM 2775 C C . ILE A 1 374 ? -13.382 -12.071 -5.603 1.00 98.56 374 ILE A C 1
ATOM 2777 O O . ILE A 1 374 ? -13.159 -13.240 -5.288 1.00 98.56 374 ILE A O 1
ATOM 2781 N N . ASN A 1 375 ? -14.618 -11.581 -5.723 1.00 98.56 375 ASN A N 1
ATOM 2782 C CA . ASN A 1 375 ? -15.819 -12.373 -5.456 1.00 98.56 375 ASN A CA 1
ATOM 2783 C C . ASN A 1 375 ? -15.978 -13.543 -6.439 1.00 98.56 375 ASN A C 1
ATOM 2785 O O . ASN A 1 375 ? -16.346 -14.642 -6.025 1.00 98.56 375 ASN A O 1
ATOM 2789 N N . GLU A 1 376 ? -15.673 -13.340 -7.722 1.00 98.50 376 GLU A N 1
ATOM 2790 C CA . GLU A 1 376 ? -15.660 -14.415 -8.724 1.00 98.50 376 GLU A CA 1
ATOM 2791 C C . GLU A 1 376 ? -14.650 -15.515 -8.364 1.00 98.50 376 GLU A C 1
ATOM 2793 O O . GLU A 1 376 ? -14.987 -16.701 -8.367 1.00 98.50 376 GLU A O 1
ATOM 2798 N N . VAL A 1 377 ? -13.418 -15.133 -8.008 1.00 98.31 377 VAL A N 1
ATOM 2799 C CA . VAL A 1 377 ? -12.370 -16.079 -7.591 1.00 98.31 377 VAL A CA 1
ATOM 2800 C C . VAL A 1 377 ? -12.794 -16.849 -6.336 1.00 98.31 377 VAL A C 1
ATOM 2802 O O . VAL A 1 377 ? -12.624 -18.067 -6.275 1.00 98.31 377 VAL A O 1
ATOM 2805 N N . ASP A 1 378 ? -13.412 -16.178 -5.363 1.00 98.25 378 ASP A N 1
ATOM 2806 C CA . ASP A 1 378 ? -13.918 -16.818 -4.145 1.00 98.25 378 ASP A CA 1
ATOM 2807 C C . ASP A 1 378 ? -15.018 -17.848 -4.437 1.00 98.25 378 ASP A C 1
ATOM 2809 O O . ASP A 1 378 ? -15.027 -18.937 -3.854 1.00 98.25 378 ASP A O 1
ATOM 2813 N N . GLN A 1 379 ? -15.915 -17.558 -5.383 1.00 98.19 379 GLN A N 1
ATOM 2814 C CA . GLN A 1 379 ? -16.928 -18.516 -5.830 1.00 98.19 379 GLN A CA 1
ATOM 2815 C C . GLN A 1 379 ? -16.300 -19.747 -6.492 1.00 98.19 379 GLN A C 1
ATOM 2817 O O . GLN A 1 379 ? -16.698 -20.873 -6.179 1.00 98.19 379 GLN A O 1
ATOM 2822 N N . LEU A 1 380 ? -15.291 -19.561 -7.348 1.00 97.25 380 LEU A N 1
ATOM 2823 C CA . LEU A 1 380 ? -14.567 -20.667 -7.983 1.00 97.25 380 LEU A CA 1
ATOM 2824 C C . LEU A 1 380 ? -13.857 -21.548 -6.945 1.00 97.25 380 LEU A C 1
ATOM 2826 O O . LEU A 1 380 ? -13.972 -22.773 -7.000 1.00 97.25 380 LEU A O 1
ATOM 2830 N N . MET A 1 381 ? -13.192 -20.947 -5.953 1.00 96.50 381 MET A N 1
ATOM 2831 C CA . MET A 1 381 ? -12.554 -21.684 -4.853 1.00 96.50 381 MET A CA 1
ATOM 2832 C C . MET A 1 381 ? -13.567 -22.506 -4.042 1.00 96.50 381 MET A C 1
ATOM 2834 O O . MET A 1 381 ? -13.311 -23.668 -3.703 1.00 96.50 381 MET A O 1
ATOM 2838 N N . MET A 1 382 ? -14.744 -21.937 -3.755 1.00 97.12 382 MET A N 1
ATOM 2839 C CA . MET A 1 382 ? -15.820 -22.653 -3.063 1.00 97.12 382 MET A CA 1
ATOM 2840 C C . MET A 1 382 ? -16.366 -23.826 -3.886 1.00 97.12 382 MET A C 1
ATOM 2842 O O . MET A 1 382 ? -16.624 -24.892 -3.326 1.00 97.12 382 MET A O 1
ATOM 2846 N N . GLN A 1 383 ? -16.526 -23.666 -5.202 1.00 96.44 383 GLN A N 1
ATOM 2847 C CA . GLN A 1 383 ? -16.983 -24.740 -6.090 1.00 96.44 383 GLN A CA 1
ATOM 2848 C C . GLN A 1 383 ? -15.958 -25.879 -6.179 1.00 96.44 383 GLN A C 1
ATOM 2850 O O . GLN A 1 383 ? -16.330 -27.045 -6.032 1.00 96.44 383 GLN A O 1
ATOM 2855 N N . GLN A 1 384 ? -14.669 -25.558 -6.327 1.00 94.38 384 GLN A N 1
ATOM 2856 C CA . GLN A 1 384 ? -13.591 -26.556 -6.337 1.00 94.38 384 GLN A CA 1
ATOM 2857 C C . GLN A 1 384 ? -13.531 -27.353 -5.030 1.00 94.38 384 GLN A C 1
ATOM 2859 O O . GLN A 1 384 ? -13.395 -28.577 -5.055 1.00 94.38 384 GLN A O 1
ATOM 2864 N N . SER A 1 385 ? -13.725 -26.684 -3.890 1.00 95.06 385 SER A N 1
ATOM 2865 C CA . SER A 1 385 ? -13.758 -27.339 -2.576 1.00 95.06 385 SER A CA 1
ATOM 2866 C C . SER A 1 385 ? -14.888 -28.374 -2.463 1.00 95.06 385 SER A C 1
ATOM 2868 O O . SER A 1 385 ? -14.712 -29.406 -1.821 1.00 95.06 385 SER A O 1
ATOM 2870 N N . ARG A 1 386 ? -16.038 -28.139 -3.114 1.00 94.25 386 ARG A N 1
ATOM 2871 C CA . ARG A 1 386 ? -17.168 -29.090 -3.148 1.00 94.25 386 ARG A CA 1
ATOM 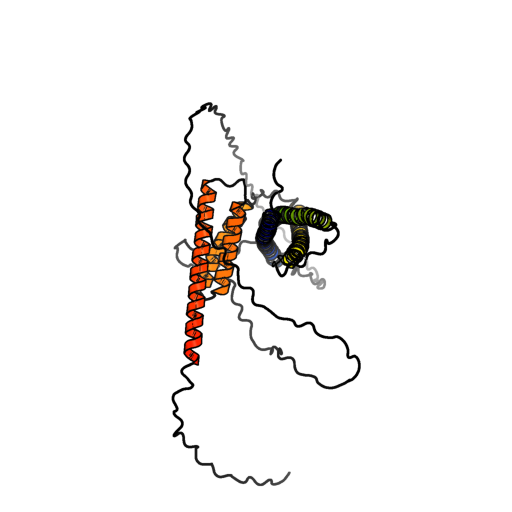2872 C C . ARG A 1 386 ? -16.911 -30.284 -4.067 1.00 94.25 386 ARG A C 1
ATOM 2874 O O . ARG A 1 386 ? -17.363 -31.387 -3.779 1.00 94.25 386 ARG A O 1
ATOM 2881 N N . MET A 1 387 ? -16.196 -30.083 -5.172 1.00 91.19 387 MET A N 1
ATOM 2882 C CA . MET A 1 387 ? -15.855 -31.177 -6.087 1.00 91.19 387 MET A CA 1
ATOM 2883 C C . MET A 1 387 ? -14.786 -32.098 -5.493 1.00 91.19 387 MET A C 1
ATOM 2885 O O . MET A 1 387 ? -14.898 -33.316 -5.613 1.00 91.19 387 MET A O 1
ATOM 2889 N N . ALA A 1 388 ? -13.797 -31.539 -4.788 1.00 88.88 388 ALA A N 1
ATOM 2890 C CA . ALA A 1 388 ? -12.734 -32.315 -4.152 1.00 88.88 388 ALA A CA 1
ATOM 2891 C C . ALA A 1 388 ? -13.253 -33.277 -3.064 1.00 88.88 388 ALA A C 1
ATOM 2893 O O . ALA A 1 388 ? -12.731 -34.380 -2.918 1.00 88.88 388 ALA A O 1
ATOM 2894 N N . THR A 1 389 ? -14.303 -32.902 -2.326 1.00 84.44 389 THR A N 1
ATOM 2895 C CA . THR A 1 389 ? -14.883 -33.744 -1.263 1.00 84.44 389 THR A CA 1
ATOM 2896 C C . THR A 1 389 ? -15.806 -34.848 -1.784 1.00 84.44 389 THR A C 1
ATOM 2898 O O . THR A 1 389 ? -15.949 -35.879 -1.131 1.00 84.44 389 THR A O 1
ATOM 2901 N N . SER A 1 390 ? -16.401 -34.686 -2.970 1.00 79.44 390 SER A N 1
ATOM 2902 C CA . SER A 1 390 ? -17.308 -35.686 -3.558 1.00 79.44 390 SER A CA 1
ATOM 2903 C C . SER A 1 390 ? -16.576 -36.950 -4.041 1.00 79.44 390 SER A C 1
ATOM 2905 O O . SER A 1 390 ? -17.087 -38.065 -3.927 1.00 79.44 390 SER A O 1
ATOM 2907 N N . VAL A 1 391 ? -15.331 -36.812 -4.513 1.00 71.25 391 VAL A N 1
ATOM 2908 C CA . VAL A 1 391 ? -14.573 -37.923 -5.123 1.00 71.25 391 VAL A CA 1
ATOM 2909 C C . VAL A 1 391 ? -14.116 -38.968 -4.094 1.00 71.25 391 VAL A C 1
ATOM 2911 O O . VAL A 1 391 ? -13.956 -40.142 -4.430 1.00 71.25 391 VAL A O 1
ATOM 2914 N N . THR A 1 392 ? -13.960 -38.598 -2.821 1.00 66.19 392 THR A N 1
ATOM 2915 C CA . THR A 1 392 ? -13.489 -39.524 -1.775 1.00 66.19 392 THR A CA 1
ATOM 2916 C C . THR A 1 392 ? -14.612 -40.314 -1.095 1.00 66.19 392 THR A C 1
ATOM 2918 O O . THR A 1 392 ? -14.346 -41.365 -0.513 1.00 66.19 392 THR A O 1
ATOM 2921 N N . SER A 1 393 ? -15.875 -39.889 -1.221 1.00 59.56 393 SER A N 1
ATOM 2922 C CA . SER A 1 393 ? -17.010 -40.535 -0.541 1.00 59.56 393 SER A CA 1
ATOM 2923 C C . SER A 1 393 ? -17.612 -41.736 -1.289 1.00 59.56 393 SER A C 1
ATOM 2925 O O . SER A 1 393 ? -18.438 -42.446 -0.720 1.00 59.56 393 SER A O 1
ATOM 2927 N N . SER A 1 394 ? -17.217 -42.007 -2.538 1.00 56.12 394 SER A N 1
ATOM 2928 C CA . SER A 1 394 ? -17.831 -43.075 -3.353 1.00 56.12 394 SER A CA 1
ATOM 2929 C C . SER A 1 394 ? -17.054 -44.407 -3.366 1.00 56.12 394 SER A C 1
ATOM 2931 O O . SER A 1 394 ? -17.489 -45.371 -3.986 1.00 56.12 394 SER A O 1
ATOM 2933 N N . ARG A 1 395 ? -15.917 -44.520 -2.655 1.00 56.78 395 ARG A N 1
ATOM 2934 C CA . ARG A 1 395 ? -15.086 -45.751 -2.633 1.00 56.78 395 ARG A CA 1
ATOM 2935 C C . ARG A 1 395 ? -15.225 -46.646 -1.392 1.00 56.78 395 ARG A C 1
ATOM 2937 O O . ARG A 1 395 ? -14.463 -47.597 -1.260 1.00 56.78 395 ARG A O 1
ATOM 2944 N N . ARG A 1 396 ? -16.187 -46.405 -0.491 1.00 58.91 396 ARG A N 1
ATOM 2945 C CA . ARG A 1 396 ? -16.375 -47.236 0.725 1.00 58.91 396 ARG A CA 1
ATOM 2946 C C . ARG A 1 396 ? -17.757 -47.874 0.895 1.00 58.91 396 ARG A C 1
ATOM 2948 O O . ARG A 1 396 ? -18.109 -48.267 2.000 1.00 58.91 396 ARG A O 1
ATOM 2955 N N . GLY A 1 397 ? -18.518 -48.028 -0.188 1.00 54.59 397 GLY A N 1
ATOM 2956 C CA . GLY A 1 397 ? -19.888 -48.541 -0.102 1.00 54.59 397 GLY A CA 1
ATOM 2957 C C . GLY A 1 397 ? -20.395 -49.276 -1.338 1.00 54.59 397 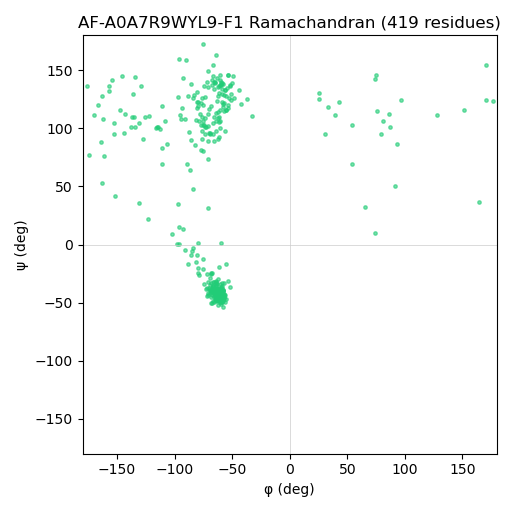GLY A C 1
ATOM 2958 O O . GLY A 1 397 ? -21.530 -49.062 -1.729 1.00 54.59 397 GLY A O 1
ATOM 2959 N N . SER A 1 398 ? -19.582 -50.121 -1.970 1.00 51.78 398 SER A N 1
ATOM 2960 C CA . SER A 1 398 ? -20.115 -51.262 -2.722 1.00 51.78 398 SER A CA 1
ATOM 2961 C C . SER A 1 398 ? -19.058 -52.352 -2.741 1.00 51.78 398 SER A C 1
ATOM 2963 O O . SER A 1 398 ? -18.013 -52.230 -3.382 1.00 51.78 398 SER A O 1
ATOM 2965 N N . GLY A 1 399 ? -19.294 -53.370 -1.919 1.00 53.31 399 GLY A N 1
ATOM 2966 C CA . GLY A 1 399 ? -18.459 -54.548 -1.850 1.00 53.31 399 GLY A CA 1
ATOM 2967 C C . GLY A 1 399 ? -18.473 -55.290 -3.180 1.00 53.31 399 GLY A C 1
ATOM 2968 O O . GLY A 1 399 ? -19.476 -55.881 -3.557 1.00 53.31 399 GLY A O 1
ATOM 2969 N N . ILE A 1 400 ? -17.319 -55.325 -3.836 1.00 52.62 400 ILE A N 1
ATOM 2970 C CA . ILE A 1 400 ? -16.856 -56.528 -4.523 1.00 52.62 400 ILE A CA 1
ATOM 2971 C C . ILE A 1 400 ? -15.655 -57.015 -3.715 1.00 52.62 400 ILE A C 1
ATOM 2973 O O . ILE A 1 400 ? -14.499 -56.687 -3.959 1.00 52.62 400 ILE A O 1
ATOM 2977 N N . VAL A 1 401 ? -15.986 -57.739 -2.649 1.00 51.75 401 VAL A N 1
ATOM 2978 C CA . VAL A 1 401 ? -15.131 -58.770 -2.073 1.00 51.75 401 VAL A CA 1
ATOM 2979 C C . VAL A 1 401 ? -15.628 -60.064 -2.703 1.00 51.75 401 VAL A C 1
ATOM 2981 O O . VAL A 1 401 ? -16.753 -60.474 -2.438 1.00 51.75 401 VAL A O 1
ATOM 2984 N N . GLY A 1 402 ? -14.818 -60.681 -3.562 1.00 54.28 402 GLY A N 1
ATOM 2985 C CA . GLY A 1 402 ? -15.086 -62.021 -4.077 1.00 54.28 402 GLY A CA 1
ATOM 2986 C C . GLY A 1 402 ? -14.515 -62.262 -5.469 1.00 54.28 402 GLY A C 1
ATOM 2987 O O . GLY A 1 402 ? -15.001 -61.686 -6.432 1.00 54.28 402 GLY A O 1
ATOM 2988 N N . LEU A 1 403 ? -13.560 -63.197 -5.548 1.00 48.47 403 LEU A N 1
ATOM 2989 C CA . LEU A 1 403 ? -13.039 -63.860 -6.756 1.00 48.47 403 LEU A CA 1
ATOM 2990 C C . LEU A 1 403 ? -11.827 -63.222 -7.457 1.00 48.47 403 LEU A C 1
ATOM 2992 O O . LEU A 1 403 ? -11.779 -63.127 -8.677 1.00 48.47 403 LEU A O 1
ATOM 2996 N N . ILE A 1 404 ? -10.768 -62.923 -6.703 1.00 48.12 404 ILE A N 1
ATOM 2997 C CA . ILE A 1 404 ? -9.416 -63.213 -7.205 1.00 48.12 404 ILE A CA 1
ATOM 2998 C C . ILE A 1 404 ? -8.843 -64.269 -6.270 1.00 48.12 404 ILE A C 1
ATOM 3000 O O . ILE A 1 404 ? -8.485 -63.986 -5.128 1.00 48.12 404 ILE A O 1
ATOM 3004 N N . ALA A 1 405 ? -8.877 -65.514 -6.741 1.00 51.66 405 ALA A N 1
ATOM 3005 C CA . ALA A 1 405 ? -8.255 -66.638 -6.069 1.00 51.66 405 ALA A CA 1
ATOM 3006 C C . ALA A 1 405 ? -6.739 -66.386 -5.967 1.00 51.66 405 ALA A C 1
ATOM 3008 O O . ALA A 1 405 ? -6.137 -65.936 -6.947 1.00 51.66 405 ALA A O 1
ATOM 3009 N N . PRO A 1 406 ? -6.112 -66.659 -4.812 1.00 65.00 406 PRO A N 1
ATOM 3010 C CA . PRO A 1 406 ? -4.663 -66.633 -4.713 1.00 65.00 406 PRO A CA 1
ATOM 3011 C C . PRO A 1 406 ? -4.067 -67.668 -5.685 1.00 65.00 406 PRO A C 1
ATOM 3013 O O . PRO A 1 406 ? -4.605 -68.775 -5.798 1.00 65.00 406 PRO A O 1
ATOM 3016 N N . PRO A 1 407 ? -2.985 -67.330 -6.408 1.00 66.50 407 PRO A N 1
ATOM 3017 C CA . PRO A 1 407 ? -2.319 -68.276 -7.290 1.00 66.50 407 PRO A CA 1
ATOM 3018 C C . PRO A 1 407 ? -1.800 -69.478 -6.479 1.00 66.50 407 PRO A C 1
ATOM 3020 O O . PRO A 1 407 ? -1.340 -69.296 -5.347 1.00 66.50 407 PRO A O 1
ATOM 3023 N N . PRO A 1 408 ? -1.883 -70.705 -7.026 1.00 59.72 408 PRO A N 1
ATOM 3024 C CA . PRO A 1 408 ? -1.422 -71.907 -6.344 1.00 59.72 408 PRO A CA 1
ATOM 3025 C C . PRO A 1 408 ? 0.069 -71.794 -6.015 1.00 59.72 408 PRO A C 1
ATOM 3027 O O . PRO A 1 408 ? 0.876 -71.375 -6.846 1.00 59.72 408 PRO A O 1
ATOM 3030 N N . ALA A 1 409 ? 0.408 -72.157 -4.779 1.00 61.06 409 ALA A N 1
ATOM 3031 C CA . ALA A 1 409 ? 1.762 -72.139 -4.253 1.00 61.06 409 ALA A CA 1
ATOM 3032 C C . ALA A 1 409 ? 2.723 -72.903 -5.177 1.00 61.06 409 ALA A C 1
ATOM 3034 O O . ALA A 1 409 ? 2.500 -74.072 -5.499 1.00 61.06 409 ALA A O 1
ATOM 3035 N N . ALA A 1 410 ? 3.800 -72.234 -5.589 1.00 64.69 410 ALA A N 1
ATOM 3036 C CA . ALA A 1 410 ? 4.898 -72.878 -6.288 1.00 64.69 410 ALA A CA 1
ATOM 3037 C C . ALA A 1 410 ? 5.610 -73.871 -5.343 1.00 64.69 410 ALA A C 1
ATOM 3039 O O . ALA A 1 410 ? 5.798 -73.560 -4.162 1.00 64.69 410 ALA A O 1
ATOM 3040 N N . PRO A 1 411 ? 6.013 -75.056 -5.836 1.00 56.81 411 PRO A N 1
ATOM 3041 C CA . PRO A 1 411 ? 6.710 -76.055 -5.039 1.00 56.81 411 PRO A CA 1
ATOM 3042 C C . PRO A 1 411 ? 8.055 -75.515 -4.546 1.00 56.81 411 PRO A C 1
ATOM 3044 O O . PRO A 1 411 ? 8.880 -75.018 -5.313 1.00 56.81 411 PRO A O 1
ATOM 3047 N N . SER A 1 412 ? 8.260 -75.621 -3.237 1.00 55.56 412 SER A N 1
ATOM 3048 C CA . SER A 1 412 ? 9.476 -75.229 -2.538 1.00 55.56 412 SER A CA 1
ATOM 3049 C C . SER A 1 412 ? 10.635 -76.136 -2.963 1.00 55.56 412 SER A C 1
ATOM 3051 O O . SER A 1 412 ? 10.723 -77.285 -2.534 1.00 55.56 412 SER A O 1
ATOM 3053 N N . PHE A 1 413 ? 11.535 -75.628 -3.805 1.00 50.94 413 PHE A N 1
ATOM 3054 C CA . PHE A 1 413 ? 12.819 -76.277 -4.049 1.00 50.94 413 PHE A CA 1
ATOM 3055 C C . PHE A 1 413 ? 13.727 -76.064 -2.832 1.00 50.94 413 PHE A C 1
ATOM 3057 O O . PHE A 1 413 ? 14.192 -74.958 -2.561 1.00 50.94 413 PHE A O 1
ATOM 3064 N N . LEU A 1 414 ? 13.955 -77.151 -2.095 1.00 50.75 414 LEU A N 1
ATOM 3065 C CA . LEU A 1 414 ? 15.019 -77.290 -1.106 1.00 50.75 414 LEU A CA 1
ATOM 3066 C C . LEU A 1 414 ? 16.374 -77.114 -1.804 1.00 50.75 414 LEU A C 1
ATOM 3068 O O . LEU A 1 414 ? 16.831 -78.009 -2.512 1.00 50.75 414 LEU A O 1
ATOM 3072 N N . VAL A 1 415 ? 17.021 -75.970 -1.591 1.00 56.69 415 VAL A N 1
ATOM 3073 C CA . VAL A 1 415 ? 18.441 -75.789 -1.906 1.00 56.69 415 VAL A CA 1
ATOM 3074 C C . VAL A 1 415 ? 19.239 -76.150 -0.656 1.00 56.69 415 VAL A C 1
ATOM 3076 O O . VAL A 1 415 ? 19.206 -75.444 0.350 1.00 56.69 415 VAL A O 1
ATOM 3079 N N . SER A 1 416 ? 19.922 -77.292 -0.717 1.00 49.53 416 SER A N 1
ATOM 3080 C CA . SER A 1 416 ? 20.912 -77.723 0.270 1.00 49.53 416 SER A CA 1
ATOM 3081 C C . SER A 1 416 ? 22.140 -76.801 0.260 1.00 49.53 416 SER A C 1
ATOM 3083 O O . SER A 1 416 ? 22.567 -76.376 -0.814 1.00 49.53 416 SER A O 1
ATOM 3085 N N . PRO A 1 417 ? 22.771 -76.535 1.417 1.00 63.34 417 PRO A N 1
ATOM 3086 C CA . PRO A 1 417 ? 24.067 -75.877 1.463 1.00 63.34 417 PRO A CA 1
ATOM 3087 C C . PRO A 1 417 ? 25.160 -76.934 1.266 1.00 63.34 417 PRO A C 1
ATOM 3089 O O . PRO A 1 417 ? 25.201 -77.938 1.979 1.00 63.34 417 PRO A O 1
ATOM 3092 N N . THR A 1 418 ? 26.061 -76.754 0.300 1.00 55.19 418 THR A N 1
ATOM 3093 C CA . THR A 1 418 ? 27.237 -77.628 0.171 1.00 55.19 418 THR A CA 1
ATOM 3094 C C . THR A 1 418 ? 28.469 -76.844 -0.277 1.00 55.19 418 THR A C 1
ATOM 3096 O O . THR A 1 418 ? 28.528 -76.340 -1.389 1.00 55.19 418 THR A O 1
ATOM 3099 N N . LEU A 1 419 ? 29.405 -76.768 0.676 1.00 51.72 419 LEU A N 1
ATOM 3100 C CA . LEU A 1 419 ? 30.869 -76.707 0.609 1.00 51.72 419 LEU A CA 1
ATOM 3101 C C . LEU A 1 419 ? 31.602 -75.829 -0.428 1.00 51.72 419 LEU A C 1
ATOM 3103 O O . LEU A 1 419 ? 31.563 -76.066 -1.628 1.00 51.72 419 LEU A O 1
ATOM 3107 N N . GLN A 1 420 ? 32.435 -74.942 0.138 1.00 50.28 420 GLN A N 1
ATOM 3108 C CA . GLN A 1 420 ? 33.894 -74.832 -0.062 1.00 50.28 420 GLN A CA 1
ATOM 3109 C C . GLN A 1 420 ? 34.499 -75.364 -1.376 1.00 50.28 420 GLN A C 1
ATOM 3111 O O . GLN A 1 420 ? 34.552 -76.577 -1.585 1.00 50.28 420 GLN A O 1
ATOM 3116 N N . ARG A 1 421 ? 35.231 -74.488 -2.077 1.00 54.91 421 ARG A N 1
ATOM 3117 C CA . ARG A 1 421 ? 36.704 -74.521 -2.030 1.00 54.91 421 ARG A CA 1
ATOM 3118 C C . ARG A 1 421 ? 37.325 -73.172 -2.359 1.00 54.91 421 ARG A C 1
ATOM 3120 O O . ARG A 1 421 ? 36.816 -72.522 -3.295 1.00 54.91 421 ARG A O 1
#

Foldseek 3Di:
DDDPDPVVVLLVVLLVLLVVLLLLLVLLVLLLVLLVVLLVVLVVLVVVQCVPPDPPPPPPPPDDDDDDDDDDDDDDDDDDDDDDDDDDDDDDDDDDDDDDDDDDDDDDDDDDDDDDDDDDDDPDDDDDDDDDDDDDDDDDDDDDDDDDDDDPPPDDPDDDDPDDDDDPDDDDDDPDDDDPDDPPPPRRDLLSSLLSLVLSLLSLVSSLVSLVVSLVSLVVSLVVLVVVVVVVVVVPPDPDDDDDDDDDDDDDCVSSVVSNVSSVVSNVVSVVVSVVSVVSSVVSVVSSVVSVVVCVVPPDDRDDRDDNLVSLLVVLVVLQVVLVVCVVVVVLVSSLVSLVSSLSSLVVSLVDPPDDPVVNVVSVVSNVVSVVSNVVSVVVVVVVVVVVVVVVPPPPPDDPPDDPDDPDDDDDDDDDDDDDD

Mean predicted aligned error: 16.16 Å

Radius of gyration: 36.5 Å; Cα contacts (8 Å, |Δi|>4): 216; chains: 1; bounding box: 101×116×97 Å